Protein AF-0000000077701843 (afdb_homodimer)

Solvent-accessible surface area (backbone atoms only — not comparable to full-atom values): 23330 Å² total; per-residue (Å²): 137,90,81,82,81,76,81,80,84,81,79,85,81,76,71,75,83,64,80,80,74,76,85,74,81,83,82,82,81,84,77,80,82,76,74,80,73,74,73,70,72,68,66,72,68,67,61,71,69,72,64,42,51,22,29,38,32,36,30,26,64,24,51,61,67,50,38,59,14,62,55,47,32,54,46,35,72,74,65,43,41,81,31,27,37,37,34,42,66,57,49,70,67,59,41,48,61,74,45,45,95,40,64,88,44,89,58,35,67,58,51,45,50,54,54,48,72,33,45,31,43,40,35,31,36,36,28,72,58,32,31,66,50,46,44,57,44,38,33,43,73,45,14,83,74,18,51,82,84,15,52,18,27,66,74,26,70,44,57,94,56,41,34,61,49,66,32,87,37,63,70,51,8,55,54,50,40,59,72,76,41,57,76,86,44,54,48,86,78,83,61,80,53,46,76,82,75,47,126,138,91,87,80,82,82,78,79,82,81,80,92,80,80,79,83,72,72,89,78,72,84,82,72,74,80,82,76,80,69,87,64,80,65,69,80,70,74,69,69,68,66,64,69,66,63,60,69,68,70,64,41,51,22,30,38,31,36,30,25,65,23,51,61,68,50,39,59,14,63,53,46,31,53,47,36,72,74,64,43,42,80,30,26,36,37,34,42,67,56,50,70,69,59,42,47,61,73,45,46,93,39,63,86,42,88,60,33,67,58,49,45,51,53,53,47,73,32,44,30,43,42,34,31,39,35,27,72,57,31,29,65,50,47,44,57,47,38,32,42,72,45,14,82,74,18,52,81,82,14,51,16,27,67,73,26,72,44,58,93,56,42,34,62,48,64,30,89,38,62,69,51,8,53,52,50,40,61,72,76,40,55,77,87,45,53,49,87,79,84,62,80,53,47,76,81,75,49,127

Nearest PDB structures (foldseek):
  2hvd-assembly1_C-2  TM=9.888E-01  e=5.308E-29  Homo sapiens
  2hve-assembly1_A  TM=9.888E-01  e=3.850E-28  Homo sapiens
  8qvz-assembly1_C  TM=9.793E-01  e=1.568E-26  Homo sapiens
  3wx8-assembly1_A  TM=9.790E-01  e=3.837E-26  Drosophila melanogaster
  4fkx-assembly1_A  TM=9.916E-01  e=2.610E-25  Trypanosoma brucei brucei TREU927

pLDDT: mean 78.58, std 31.44, range [16.38, 98.88]

InterPro domains:
  IPR001564 Nucleoside diphosphate kinase [MF_00451] (51-186)
  IPR001564 Nucleoside diphosphate kinase [PR01243] (54-76)
  IPR001564 Nucleoside diphosphate kinase [PR01243] (98-117)
  IPR001564 Nucleoside diphosphate kinase [PR01243] (118-135)
  IPR001564 Nucleoside diphosphate kinase [PR01243] (139-155)
  IPR001564 Nucleoside diphosphate kinase [PR01243] (162-181)
  IPR023005 Nucleoside diphosphate kinase, active site [PS00469] (162-170)
  IPR034907 Nucleoside diphosphate kinase-like domain [PF00334] (52-185)
  IPR034907 Nucleoside diphosphate kinase-like domain [SM00562] (51-188)
  IPR036850 Nucleoside diphosphate kinase-like domain superfamily [G3DSA:3.30.70.141] (42-199)
  IPR036850 Nucleoside diphosphate kinase-like domain superfamily [SSF54919] (51-199)

Radius of gyration: 32.37 Å; Cα contacts (8 Å, |Δi|>4): 575; chains: 2; bounding box: 127×102×75 Å

Organism: NCBI:txid369639

Structure (mmCIF, N/CA/C/O backbone):
data_AF-0000000077701843-model_v1
#
loop_
_entity.id
_entity.type
_entity.pdbx_description
1 polymer 'Nucleoside diphosphate kinase'
#
loop_
_atom_site.group_PDB
_atom_site.id
_atom_site.type_symbol
_atom_site.label_atom_id
_atom_site.label_alt_id
_atom_site.label_comp_id
_atom_site.label_asym_id
_atom_site.label_entity_id
_atom_site.label_seq_id
_atom_site.pdbx_PDB_ins_code
_atom_site.Cartn_x
_atom_site.Cartn_y
_atom_site.Cartn_z
_atom_site.occupancy
_atom_site.B_iso_or_equiv
_atom_site.auth_seq_id
_atom_site.auth_comp_id
_atom_site.auth_asym_id
_atom_site.auth_atom_id
_atom_site.pdbx_PDB_model_num
ATOM 1 N N . MET A 1 1 ? 4.293 36 54.375 1 22.41 1 MET A N 1
ATOM 2 C CA . MET A 1 1 ? 5.035 36.938 53.5 1 22.41 1 MET A CA 1
ATOM 3 C C . MET A 1 1 ? 6.379 36.344 53.094 1 22.41 1 MET A C 1
ATOM 5 O O . MET A 1 1 ? 7.238 36.094 53.969 1 22.41 1 MET A O 1
ATOM 9 N N . CYS A 1 2 ? 6.449 35.312 52.031 1 24.05 2 CYS A N 1
ATOM 10 C CA . CYS A 1 2 ? 7.23 34.125 51.75 1 24.05 2 CYS A CA 1
ATOM 11 C C . CYS A 1 2 ? 8.586 34.469 51.156 1 24.05 2 CYS A C 1
ATOM 13 O O . CYS A 1 2 ? 8.664 34.969 50.031 1 24.05 2 CYS A O 1
ATOM 15 N N . ALA A 1 3 ? 9.656 34.844 52 1 22.64 3 ALA A N 1
ATOM 16 C CA . ALA A 1 3 ? 10.93 35.5 51.719 1 22.64 3 ALA A CA 1
ATOM 17 C C . ALA A 1 3 ? 11.797 34.688 50.781 1 22.64 3 ALA A C 1
ATOM 19 O O . ALA A 1 3 ? 11.742 33.438 50.812 1 22.64 3 ALA A O 1
ATOM 20 N N . SER A 1 4 ? 12.5 35.281 49.688 1 21.88 4 SER A N 1
ATOM 21 C CA . SER A 1 4 ? 13.203 35.281 48.438 1 21.88 4 SER A CA 1
ATOM 22 C C . SER A 1 4 ? 14.609 34.719 48.562 1 21.88 4 SER A C 1
ATOM 24 O O . SER A 1 4 ? 15.594 35.438 48.625 1 21.88 4 SER A O 1
ATOM 26 N N . SER A 1 5 ? 14.844 33.5 49.25 1 22.27 5 SER A N 1
ATOM 27 C CA . SER A 1 5 ? 16.203 33.188 49.688 1 22.27 5 SER A CA 1
ATOM 28 C C . SER A 1 5 ? 17.094 32.875 48.5 1 22.27 5 SER A C 1
ATOM 30 O O . SER A 1 5 ? 16.812 31.938 47.719 1 22.27 5 SER A O 1
ATOM 32 N N . ALA A 1 6 ? 17.906 33.844 47.938 1 26.47 6 ALA A N 1
ATOM 33 C CA . ALA A 1 6 ? 18.766 34.031 46.781 1 26.47 6 ALA A CA 1
ATOM 34 C C . ALA A 1 6 ? 19.938 33.062 46.781 1 26.47 6 ALA A C 1
ATOM 36 O O . ALA A 1 6 ? 20.734 33.062 47.719 1 26.47 6 ALA A O 1
ATOM 37 N N . PRO A 1 7 ? 19.828 31.781 46.188 1 26.72 7 PRO A N 1
ATOM 38 C CA . PRO A 1 7 ? 20.797 30.75 46.531 1 26.72 7 PRO A CA 1
ATOM 39 C C . PRO A 1 7 ? 22.219 31.125 46.094 1 26.72 7 PRO A C 1
ATOM 41 O O . PRO A 1 7 ? 22.406 31.969 45.219 1 26.72 7 PRO A O 1
ATOM 44 N N . PRO A 1 8 ? 23.281 30.641 46.719 1 25.33 8 PRO A N 1
ATOM 45 C CA . PRO A 1 8 ? 24.672 31.047 46.938 1 25.33 8 PRO A CA 1
ATOM 46 C C . PRO A 1 8 ? 25.531 30.859 45.688 1 25.33 8 PRO A C 1
ATOM 48 O O . PRO A 1 8 ? 25.188 30.047 44.812 1 25.33 8 PRO A O 1
ATOM 51 N N . PRO A 1 9 ? 26.484 31.703 45.281 1 23.77 9 PRO A N 1
ATOM 52 C CA . PRO A 1 9 ? 27.312 32.062 44.125 1 23.77 9 PRO A CA 1
ATOM 53 C C . PRO A 1 9 ? 28.328 30.984 43.781 1 23.77 9 PRO A C 1
ATOM 55 O O . PRO A 1 9 ? 28.953 30.391 44.656 1 23.77 9 PRO A O 1
ATOM 58 N N . GLN A 1 10 ? 27.984 30.031 42.812 1 21.09 10 GLN A N 1
ATOM 59 C CA . GLN A 1 10 ? 28.703 28.828 42.438 1 21.09 10 GLN A CA 1
ATOM 60 C C . GLN A 1 10 ? 30.141 29.141 42.031 1 21.09 10 GLN A C 1
ATOM 62 O O . GLN A 1 10 ? 30.391 30.047 41.219 1 21.09 10 GLN A O 1
ATOM 67 N N . PRO A 1 11 ? 31.203 28.734 42.781 1 19.88 11 PRO A N 1
ATOM 68 C CA . PRO A 1 11 ? 32.625 29.125 42.781 1 19.88 11 PRO A CA 1
ATOM 69 C C . PRO A 1 11 ? 33.344 28.766 41.5 1 19.88 11 PRO A C 1
ATOM 71 O O . PRO A 1 11 ? 32.906 27.875 40.75 1 19.88 11 PRO A O 1
ATOM 74 N N . ARG A 1 12 ? 34.219 29.656 40.875 1 20.27 12 ARG A N 1
ATOM 75 C CA . ARG A 1 12 ? 34.969 29.984 39.688 1 20.27 12 ARG A CA 1
ATOM 76 C C . ARG A 1 12 ? 36.156 29.031 39.5 1 20.27 12 ARG A C 1
ATOM 78 O O . ARG A 1 12 ? 37.281 29.344 39.844 1 20.27 12 ARG A O 1
ATOM 85 N N . LEU A 1 13 ? 36 27.594 39.594 1 17.22 13 LEU A N 1
ATOM 86 C CA . LEU A 1 13 ? 37.188 26.781 39.844 1 17.22 13 LEU A CA 1
ATOM 87 C C . LEU A 1 13 ? 38.094 26.719 38.625 1 17.22 13 LEU A C 1
ATOM 89 O O . LEU A 1 13 ? 37.844 25.906 37.719 1 17.22 13 LEU A O 1
ATOM 93 N N . TYR A 1 14 ? 38.469 27.844 37.844 1 18.14 14 TYR A N 1
ATOM 94 C CA . TYR A 1 14 ? 39.125 27.75 36.531 1 18.14 14 TYR A CA 1
ATOM 95 C C . TYR A 1 14 ? 40.531 27.203 36.656 1 18.14 14 TYR A C 1
ATOM 97 O O . TYR A 1 14 ? 41.5 27.984 36.656 1 18.14 14 TYR A O 1
ATOM 105 N N . GLU A 1 15 ? 40.781 26.359 37.656 1 16.7 15 GLU A N 1
ATOM 106 C CA . GLU A 1 15 ? 42.188 26.406 38.062 1 16.7 15 GLU A CA 1
ATOM 107 C C . GLU A 1 15 ? 43.094 26.016 36.875 1 16.7 15 GLU A C 1
ATOM 109 O O . GLU A 1 15 ? 44 26.75 36.531 1 16.7 15 GLU A O 1
ATOM 114 N N . LEU A 1 16 ? 43.719 24.859 36.844 1 17.19 16 LEU A N 1
ATOM 115 C CA . LEU A 1 16 ? 45.156 24.641 37.062 1 17.19 16 LEU A CA 1
ATOM 116 C C . LEU A 1 16 ? 45.844 24.203 35.781 1 17.19 16 LEU A C 1
ATOM 118 O O . LEU A 1 16 ? 47.062 24.031 35.75 1 17.19 16 LEU A O 1
ATOM 122 N N . CYS A 1 17 ? 45.125 23.859 34.531 1 18.23 17 CYS A N 1
ATOM 123 C CA . CYS A 1 17 ? 45.688 22.656 33.938 1 18.23 17 CYS A CA 1
ATOM 124 C C . CYS A 1 17 ? 46.906 23 33.094 1 18.23 17 CYS A C 1
ATOM 126 O O . CYS A 1 17 ? 47.281 22.234 32.219 1 18.23 17 CYS A O 1
ATOM 128 N N . GLY A 1 18 ? 47.5 24.125 33.125 1 16.95 18 GLY A N 1
ATOM 129 C CA . GLY A 1 18 ? 48.25 24.516 31.938 1 16.95 18 GLY A CA 1
ATOM 130 C C . GLY A 1 18 ? 49.5 23.703 31.719 1 16.95 18 GLY A C 1
ATOM 131 O O . GLY A 1 18 ? 50.188 23.875 30.703 1 16.95 18 GLY A O 1
ATOM 132 N N . ASP A 1 19 ? 50.062 22.875 32.688 1 17.73 19 ASP A N 1
ATOM 133 C CA . ASP A 1 19 ? 51.5 22.984 32.562 1 17.73 19 ASP A CA 1
ATOM 134 C C . ASP A 1 19 ? 52.031 22.156 31.406 1 17.73 19 ASP A C 1
ATOM 136 O O . ASP A 1 19 ? 51.688 20.969 31.281 1 17.73 19 ASP A O 1
ATOM 140 N N . ALA A 1 20 ? 52.375 22.797 30.266 1 18.73 20 ALA A N 1
ATOM 141 C CA . ALA A 1 20 ? 52.938 22.469 28.953 1 18.73 20 ALA A CA 1
ATOM 142 C C . ALA A 1 20 ? 54.281 21.781 29.094 1 18.73 20 ALA A C 1
ATOM 144 O O . ALA A 1 20 ? 55.312 22.438 29.203 1 18.73 20 ALA A O 1
ATOM 145 N N . SER A 1 21 ? 54.312 20.656 29.906 1 16.83 21 SER A N 1
ATOM 146 C CA . SER A 1 21 ? 55.625 20.188 30.312 1 16.83 21 SER A CA 1
ATOM 147 C C . SER A 1 21 ? 56.438 19.75 29.094 1 16.83 21 SER A C 1
ATOM 149 O O . SER A 1 21 ? 55.906 19.484 28.031 1 16.83 21 SER A O 1
ATOM 151 N N . LEU A 1 22 ? 57.75 19.312 29.25 1 19.2 22 LEU A N 1
ATOM 152 C CA . LEU A 1 22 ? 59.156 19.312 28.859 1 19.2 22 LEU A CA 1
ATOM 153 C C . LEU A 1 22 ? 59.469 18.125 27.953 1 19.2 22 LEU A C 1
ATOM 155 O O . LEU A 1 22 ? 60.625 17.953 27.531 1 19.2 22 LEU A O 1
ATOM 159 N N . PHE A 1 23 ? 58.469 17.156 27.516 1 18.02 23 PHE A N 1
ATOM 160 C CA . PHE A 1 23 ? 59.156 15.883 27.438 1 18.02 23 PHE A CA 1
ATOM 161 C C . PHE A 1 23 ? 60 15.797 26.156 1 18.02 23 PHE A C 1
ATOM 163 O O . PHE A 1 23 ? 59.469 15.969 25.062 1 18.02 23 PHE A O 1
ATOM 170 N N . ARG A 1 24 ? 61.312 15.812 26.234 1 19.64 24 ARG A N 1
ATOM 171 C CA . ARG A 1 24 ? 62.438 15.969 25.312 1 19.64 24 ARG A CA 1
ATOM 172 C C . ARG A 1 24 ? 62.688 14.695 24.516 1 19.64 24 ARG A C 1
ATOM 174 O O . ARG A 1 24 ? 63.594 14.641 23.672 1 19.64 24 ARG A O 1
ATOM 181 N N . SER A 1 25 ? 61.719 13.609 24.469 1 18.12 25 SER A N 1
ATOM 182 C CA . SER A 1 25 ? 62.5 12.391 24.359 1 18.12 25 SER A CA 1
ATOM 183 C C . SER A 1 25 ? 63.219 12.305 23.016 1 18.12 25 SER A C 1
ATOM 185 O O . SER A 1 25 ? 62.781 12.906 22.031 1 18.12 25 SER A O 1
ATOM 187 N N . PRO A 1 26 ? 64.188 11.195 22.906 1 20.95 26 PRO A N 1
ATOM 188 C CA . PRO A 1 26 ? 65.438 10.898 22.234 1 20.95 26 PRO A CA 1
ATOM 189 C C . PRO A 1 26 ? 65.25 10.516 20.766 1 20.95 26 PRO A C 1
ATOM 191 O O . PRO A 1 26 ? 64.125 10.219 20.328 1 20.95 26 PRO A O 1
ATOM 194 N N . ARG A 1 27 ? 66.438 10 20.109 1 22 27 ARG A N 1
ATOM 195 C CA . ARG A 1 27 ? 67.125 10.008 18.828 1 22 27 ARG A CA 1
ATOM 196 C C . ARG A 1 27 ? 66.625 8.867 17.938 1 22 27 ARG A C 1
ATOM 198 O O . ARG A 1 27 ? 67.188 8.633 16.859 1 22 27 ARG A O 1
ATOM 205 N N . LEU A 1 28 ? 65.438 8.234 18.078 1 20.48 28 LEU A N 1
ATOM 206 C CA . LEU A 1 28 ? 65.5 6.859 17.594 1 20.48 28 LEU A CA 1
ATOM 207 C C . LEU A 1 28 ? 65.875 6.84 16.109 1 20.48 28 LEU A C 1
ATOM 209 O O . LEU A 1 28 ? 65.5 7.758 15.367 1 20.48 28 LEU A O 1
ATOM 213 N N . ALA A 1 29 ? 66.562 5.617 15.664 1 22.19 29 ALA A N 1
ATOM 214 C CA . ALA A 1 29 ? 67.375 5.039 14.594 1 22.19 29 ALA A CA 1
ATOM 215 C C . ALA A 1 29 ? 66.562 4.859 13.328 1 22.19 29 ALA A C 1
ATOM 217 O O . ALA A 1 29 ? 65.312 4.652 13.391 1 22.19 29 ALA A O 1
ATOM 218 N N . SER A 1 30 ? 67.125 4.938 12.125 1 21.66 30 SER A N 1
ATOM 219 C CA . SER A 1 30 ? 66.812 5.164 10.711 1 21.66 30 SER A CA 1
ATOM 220 C C . SER A 1 30 ? 66.188 3.928 10.07 1 21.66 30 SER A C 1
ATOM 222 O O . SER A 1 30 ? 66.188 3.795 8.852 1 21.66 30 SER A O 1
ATOM 224 N N . ALA A 1 31 ? 65.438 3.133 10.844 1 20.78 31 ALA A N 1
ATOM 225 C CA . ALA A 1 31 ? 65.25 1.804 10.266 1 20.78 31 ALA A CA 1
ATOM 226 C C . ALA A 1 31 ? 64.875 1.896 8.797 1 20.78 31 ALA A C 1
ATOM 228 O O . ALA A 1 31 ? 64.312 2.91 8.352 1 20.78 31 ALA A O 1
ATOM 229 N N . SER A 1 32 ? 64.938 0.648 8.109 1 22.77 32 SER A N 1
ATOM 230 C CA . SER A 1 32 ? 65.188 -0.01 6.832 1 22.77 32 SER A CA 1
ATOM 231 C C . SER A 1 32 ? 64 0.142 5.891 1 22.77 32 SER A C 1
ATOM 233 O O . SER A 1 32 ? 62.906 0.45 6.332 1 22.77 32 SER A O 1
ATOM 235 N N . SER A 1 33 ? 64.188 -0.394 4.617 1 25.61 33 SER A N 1
ATOM 236 C CA . SER A 1 33 ? 63.688 -0.21 3.268 1 25.61 33 SER A CA 1
ATOM 237 C C . SER A 1 33 ? 62.25 -0.777 3.139 1 25.61 33 SER A C 1
ATOM 239 O O . SER A 1 33 ? 62.031 -1.941 3.467 1 25.61 33 SER A O 1
ATOM 241 N N . ASP A 1 34 ? 61.281 -0.137 3.365 1 24.92 34 ASP A N 1
ATOM 242 C CA . ASP A 1 34 ? 59.906 -0.605 3.312 1 24.92 34 ASP A CA 1
ATOM 243 C C . ASP A 1 34 ? 59.594 -1.211 1.948 1 24.92 34 ASP A C 1
ATOM 245 O O . ASP A 1 34 ? 59.875 -0.601 0.913 1 24.92 34 ASP A O 1
ATOM 249 N N . PRO A 1 35 ? 59.625 -2.611 1.844 1 29.39 35 PRO A N 1
ATOM 250 C CA . PRO A 1 35 ? 59.188 -3.254 0.598 1 29.39 35 PRO A CA 1
ATOM 251 C C . PRO A 1 35 ? 57.906 -2.67 0.045 1 29.39 35 PRO A C 1
ATOM 253 O O . PRO A 1 35 ? 57.094 -2.092 0.796 1 29.39 35 PRO A O 1
ATOM 256 N N . LEU A 1 36 ? 57.906 -2.379 -1.244 1 27.69 36 LEU A N 1
ATOM 257 C CA . LEU A 1 36 ? 56.844 -1.854 -2.076 1 27.69 36 LEU A CA 1
ATOM 258 C C . LEU A 1 36 ? 55.562 -2.674 -1.894 1 27.69 36 LEU A C 1
ATOM 260 O O . LEU A 1 36 ? 55.594 -3.898 -2.033 1 27.69 36 LEU A O 1
ATOM 264 N N . HIS A 1 37 ? 54.844 -2.42 -0.845 1 28.06 37 HIS A N 1
ATOM 265 C CA . HIS A 1 37 ? 53.5 -3.008 -0.734 1 28.06 37 HIS A CA 1
ATOM 266 C C . HIS A 1 37 ? 52.75 -2.914 -2.055 1 28.06 37 HIS A C 1
ATOM 268 O O . HIS A 1 37 ? 52.531 -1.817 -2.58 1 28.06 37 HIS A O 1
ATOM 274 N N . ARG A 1 38 ? 52.938 -3.947 -2.965 1 28.05 38 ARG A N 1
ATOM 275 C CA . ARG A 1 38 ? 52 -4.156 -4.066 1 28.05 38 ARG A CA 1
ATOM 276 C C . ARG A 1 38 ? 50.562 -3.941 -3.615 1 28.05 38 ARG A C 1
ATOM 278 O O . ARG A 1 38 ? 50.094 -4.582 -2.668 1 28.05 38 ARG A O 1
ATOM 285 N N . SER A 1 39 ? 50.156 -2.75 -3.617 1 27.16 39 SER A N 1
ATOM 286 C CA . SER A 1 39 ? 48.75 -2.404 -3.438 1 27.16 39 SER A CA 1
ATOM 287 C C . SER A 1 39 ? 47.844 -3.316 -4.258 1 27.16 39 SER A C 1
ATOM 289 O O . SER A 1 39 ? 47.812 -3.244 -5.488 1 27.16 39 SER A O 1
ATOM 291 N N . SER A 1 40 ? 47.969 -4.672 -3.994 1 29.56 40 SER A N 1
ATOM 292 C CA . SER A 1 40 ? 46.875 -5.422 -4.625 1 29.56 40 SER A CA 1
ATOM 293 C C . SER A 1 40 ? 45.531 -4.707 -4.453 1 29.56 40 SER A C 1
ATOM 295 O O . SER A 1 40 ? 45.125 -4.426 -3.328 1 29.56 40 SER A O 1
ATOM 297 N N . SER A 1 41 ? 45.281 -3.807 -5.316 1 29.72 41 SER A N 1
ATOM 298 C CA . SER A 1 41 ? 43.938 -3.307 -5.516 1 29.72 41 SER A CA 1
ATOM 299 C C . SER A 1 41 ? 42.906 -4.434 -5.426 1 29.72 41 SER A C 1
ATOM 301 O O . SER A 1 41 ? 42.812 -5.285 -6.312 1 29.72 41 SER A O 1
ATOM 303 N N . SER A 1 42 ? 42.969 -5.184 -4.32 1 31.47 42 SER A N 1
ATOM 304 C CA . SER A 1 42 ? 41.781 -6.051 -4.164 1 31.47 42 SER A CA 1
ATOM 305 C C . SER A 1 42 ? 40.531 -5.355 -4.633 1 31.47 42 SER A C 1
ATOM 307 O O . SER A 1 42 ? 40.125 -4.312 -4.094 1 31.47 42 SER A O 1
ATOM 309 N N . SER A 1 43 ? 40.438 -5.23 -5.922 1 32.09 43 SER A N 1
ATOM 310 C CA . SER A 1 43 ? 39.125 -4.918 -6.453 1 32.09 43 SER A CA 1
ATOM 311 C C . SER A 1 43 ? 38.031 -5.586 -5.629 1 32.09 43 SER A C 1
ATOM 313 O O . SER A 1 43 ? 37.938 -6.812 -5.598 1 32.09 43 SER A O 1
ATOM 315 N N . VAL A 1 44 ? 37.906 -5.125 -4.414 1 31.62 44 VAL A N 1
ATOM 316 C CA . VAL A 1 44 ? 36.656 -5.531 -3.803 1 31.62 44 VAL A CA 1
ATOM 317 C C . VAL A 1 44 ? 35.594 -5.699 -4.883 1 31.62 44 VAL A C 1
ATOM 319 O O . VAL A 1 44 ? 35.156 -4.723 -5.512 1 31.62 44 VAL A O 1
ATOM 322 N N . ARG A 1 45 ? 35.812 -6.66 -5.719 1 32.16 45 ARG A N 1
ATOM 323 C CA . ARG A 1 45 ? 34.625 -7.102 -6.461 1 32.16 45 ARG A CA 1
ATOM 324 C C . ARG A 1 45 ? 33.375 -7.043 -5.59 1 32.16 45 ARG A C 1
ATOM 326 O O . ARG A 1 45 ? 33.219 -7.875 -4.699 1 32.16 45 ARG A O 1
ATOM 333 N N . THR A 1 46 ? 33.125 -5.895 -4.953 1 34.78 46 THR A N 1
ATOM 334 C CA . THR A 1 46 ? 31.766 -5.773 -4.418 1 34.78 46 THR A CA 1
ATOM 335 C C . THR A 1 46 ? 30.781 -6.594 -5.25 1 34.78 46 THR A C 1
ATOM 337 O O . THR A 1 46 ? 30.562 -6.293 -6.422 1 34.78 46 THR A O 1
ATOM 340 N N . MET A 1 47 ? 30.984 -7.867 -5.305 1 30.64 47 MET A N 1
ATOM 341 C CA . MET A 1 47 ? 29.875 -8.633 -5.863 1 30.64 47 MET A CA 1
ATOM 342 C C . MET A 1 47 ? 28.547 -7.926 -5.605 1 30.64 47 MET A C 1
ATOM 344 O O . MET A 1 47 ? 28 -7.996 -4.5 1 30.64 47 MET A O 1
ATOM 348 N N . ALA A 1 48 ? 28.359 -6.641 -5.832 1 41.91 48 ALA A N 1
ATOM 349 C CA . ALA A 1 48 ? 27.016 -6.07 -5.871 1 41.91 48 ALA A CA 1
ATOM 350 C C . ALA A 1 48 ? 25.984 -7.137 -6.211 1 41.91 48 ALA A C 1
ATOM 352 O O . ALA A 1 48 ? 25.969 -7.672 -7.32 1 41.91 48 ALA A O 1
ATOM 353 N N . ALA A 1 49 ? 25.688 -8.125 -5.336 1 51.09 49 ALA A N 1
ATOM 354 C CA . ALA A 1 49 ? 24.703 -9.188 -5.453 1 51.09 49 ALA A CA 1
ATOM 355 C C . ALA A 1 49 ? 23.578 -8.789 -6.41 1 51.09 49 ALA A C 1
ATOM 357 O O . ALA A 1 49 ? 23.125 -7.645 -6.406 1 51.09 49 ALA A O 1
ATOM 358 N N . LYS A 1 50 ? 23.391 -9.484 -7.621 1 66.94 50 LYS A N 1
ATOM 359 C CA . LYS A 1 50 ? 22.438 -9.266 -8.703 1 66.94 50 LYS A CA 1
ATOM 360 C C . LYS A 1 50 ? 21.016 -9.117 -8.164 1 66.94 50 LYS A C 1
ATOM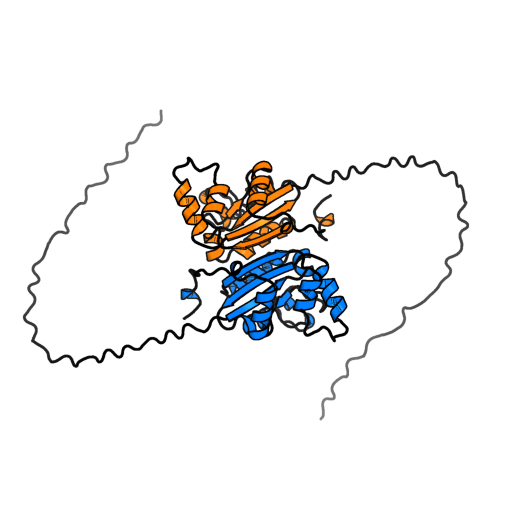 362 O O . LYS A 1 50 ? 20.5 -10.031 -7.523 1 66.94 50 LYS A O 1
ATOM 367 N N . THR A 1 51 ? 20.562 -7.848 -7.965 1 86.94 51 THR A N 1
ATOM 368 C CA . THR A 1 51 ? 19.172 -7.605 -7.559 1 86.94 51 THR A CA 1
ATOM 369 C C . T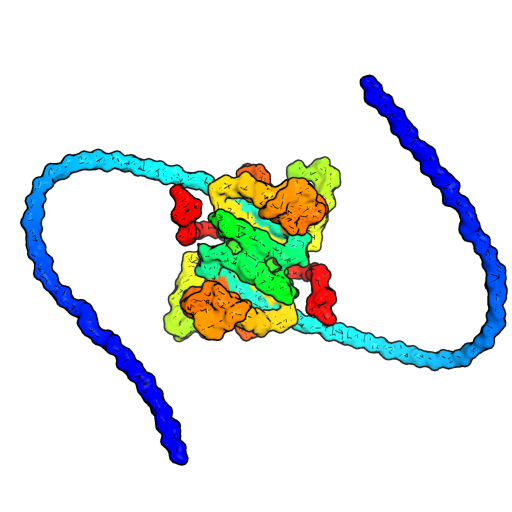HR A 1 51 ? 18.203 -7.996 -8.672 1 86.94 51 THR A C 1
ATOM 371 O O . THR A 1 51 ? 18.562 -7.973 -9.852 1 86.94 51 THR A O 1
ATOM 374 N N . GLU A 1 52 ? 17.234 -8.797 -8.344 1 95.94 52 GLU A N 1
ATOM 375 C CA . GLU A 1 52 ? 16.094 -9.078 -9.211 1 95.94 52 GLU A CA 1
ATOM 376 C C . GLU A 1 52 ? 14.797 -8.508 -8.625 1 95.94 52 GLU A C 1
ATOM 378 O O . GLU A 1 52 ? 14.812 -7.906 -7.551 1 95.94 52 GLU A O 1
ATOM 383 N N . ARG A 1 53 ? 13.734 -8.57 -9.445 1 98.25 53 ARG A N 1
ATOM 384 C CA . ARG A 1 53 ? 12.43 -8.055 -9.047 1 98.25 53 ARG A CA 1
ATOM 385 C C . ARG A 1 53 ? 11.367 -9.148 -9.109 1 98.25 53 ARG A C 1
ATOM 387 O O . ARG A 1 53 ? 11.477 -10.07 -9.922 1 98.25 53 ARG A O 1
ATOM 394 N N . THR A 1 54 ? 10.453 -9.086 -8.258 1 98.75 54 THR A N 1
ATOM 395 C CA . THR A 1 54 ? 9.297 -9.969 -8.305 1 98.75 54 THR A CA 1
ATOM 396 C C . THR A 1 54 ? 8 -9.164 -8.336 1 98.75 54 THR A C 1
ATOM 398 O O . THR A 1 54 ? 7.961 -8.023 -7.875 1 98.75 54 THR A O 1
ATOM 401 N N . PHE A 1 55 ? 7.027 -9.75 -8.984 1 98.88 55 PHE A N 1
ATOM 402 C CA . PHE A 1 55 ? 5.672 -9.211 -8.984 1 98.88 55 PHE A CA 1
ATOM 403 C C . PHE A 1 55 ? 4.824 -9.875 -7.91 1 98.88 55 PHE A C 1
ATOM 405 O O . PHE A 1 55 ? 4.777 -11.102 -7.82 1 98.88 55 PHE A O 1
ATOM 412 N N . ILE A 1 56 ? 4.145 -9.078 -7.059 1 98.81 56 ILE A N 1
ATOM 413 C CA . ILE A 1 56 ? 3.236 -9.516 -6.008 1 98.81 56 ILE A CA 1
ATOM 414 C C . ILE A 1 56 ? 1.895 -8.805 -6.152 1 98.81 56 ILE A C 1
ATOM 416 O O . ILE A 1 56 ? 1.85 -7.594 -6.395 1 98.81 56 ILE A O 1
ATOM 420 N N . ALA A 1 57 ? 0.83 -9.516 -6.016 1 98.88 57 ALA A N 1
ATOM 421 C CA . ALA A 1 57 ? -0.498 -8.906 -6.023 1 98.88 57 ALA A CA 1
ATOM 422 C C . ALA A 1 57 ? -1.376 -9.492 -4.922 1 98.88 57 ALA A C 1
ATOM 424 O O . ALA A 1 57 ? -1.52 -10.711 -4.816 1 98.88 57 ALA A O 1
ATOM 425 N N . ILE A 1 58 ? -1.903 -8.617 -4.066 1 98.81 58 ILE A N 1
ATOM 426 C CA . ILE A 1 58 ? -2.93 -9.039 -3.121 1 98.81 58 ILE A CA 1
ATOM 427 C C . ILE A 1 58 ? -4.273 -9.148 -3.834 1 98.81 58 ILE A C 1
ATOM 429 O O . ILE A 1 58 ? -4.738 -8.188 -4.453 1 98.81 58 ILE A O 1
ATOM 433 N N . LYS A 1 59 ? -4.84 -10.32 -3.77 1 98.44 59 LYS A N 1
ATOM 434 C CA . LYS A 1 59 ? -6.078 -10.656 -4.473 1 98.44 59 LYS A CA 1
ATOM 435 C C . LYS A 1 59 ? -7.285 -10.023 -3.785 1 98.44 59 LYS A C 1
ATOM 437 O O . LYS A 1 59 ? -7.168 -9.477 -2.689 1 98.44 59 LYS A O 1
ATOM 442 N N . PRO A 1 60 ? -8.453 -10.07 -4.441 1 98.38 60 PRO A N 1
ATOM 443 C CA . PRO A 1 60 ? -9.641 -9.406 -3.902 1 98.38 60 PRO A CA 1
ATOM 444 C C . PRO A 1 60 ? -10 -9.883 -2.494 1 98.38 60 PRO A C 1
ATOM 446 O O . PRO A 1 60 ? -10.453 -9.086 -1.669 1 98.38 60 PRO A O 1
ATOM 449 N N . ASP A 1 61 ? -9.797 -11.141 -2.203 1 97.81 61 ASP A N 1
ATOM 450 C CA . ASP A 1 61 ? -10.125 -11.625 -0.867 1 97.81 61 ASP A CA 1
ATOM 451 C C . ASP A 1 61 ? -9.211 -11.008 0.187 1 97.81 61 ASP A C 1
ATOM 453 O O . ASP A 1 61 ? -9.656 -10.688 1.293 1 97.81 61 ASP A O 1
ATOM 457 N N . GLY A 1 62 ? -7.941 -10.852 -0.109 1 98.12 62 GLY A N 1
ATOM 458 C CA . GLY A 1 62 ? -7.051 -10.156 0.807 1 98.12 62 GLY A CA 1
ATOM 459 C C . GLY A 1 62 ? -7.43 -8.703 1.02 1 98.12 62 GLY A C 1
ATOM 460 O O . GLY A 1 62 ? -7.348 -8.188 2.137 1 98.12 62 GLY A O 1
ATOM 461 N N . VAL A 1 63 ? -7.801 -8.023 -0.087 1 98.19 63 VAL A N 1
ATOM 462 C CA . VAL A 1 63 ? -8.25 -6.637 -0.002 1 98.19 63 VAL A CA 1
ATOM 463 C C . VAL A 1 63 ? -9.5 -6.551 0.872 1 98.19 63 VAL A C 1
ATOM 465 O O . VAL A 1 63 ? -9.57 -5.727 1.785 1 98.19 63 VAL A O 1
ATOM 468 N N . GLN A 1 64 ? -10.461 -7.41 0.624 1 96.94 64 GLN A N 1
ATOM 469 C CA . GLN A 1 64 ? -11.734 -7.41 1.345 1 96.94 64 GLN A CA 1
ATOM 470 C C . GLN A 1 64 ? -11.516 -7.652 2.836 1 96.94 64 GLN A C 1
ATOM 472 O O . GLN A 1 64 ? -12.234 -7.094 3.67 1 96.94 64 GLN A O 1
ATOM 477 N N . ARG A 1 65 ? -10.539 -8.367 3.17 1 96.62 65 ARG A N 1
ATOM 478 C CA . ARG A 1 65 ? -10.305 -8.734 4.562 1 96.62 65 ARG A CA 1
ATOM 479 C C . ARG A 1 65 ? -9.383 -7.734 5.25 1 96.62 65 ARG A C 1
ATOM 481 O O . ARG A 1 65 ? -9.086 -7.875 6.438 1 96.62 65 ARG A O 1
ATOM 488 N N . GLY A 1 66 ? -8.93 -6.719 4.543 1 97.06 66 GLY A N 1
ATOM 489 C CA . GLY A 1 66 ? -8.086 -5.691 5.129 1 97.06 66 GLY A CA 1
ATOM 490 C C . GLY A 1 66 ? -6.688 -6.18 5.453 1 97.06 66 GLY A C 1
ATOM 491 O O . GLY A 1 66 ? -6.168 -5.914 6.543 1 97.06 66 GLY A O 1
ATOM 492 N N . LEU A 1 67 ? -6.066 -6.906 4.539 1 98.19 67 LEU A N 1
ATOM 493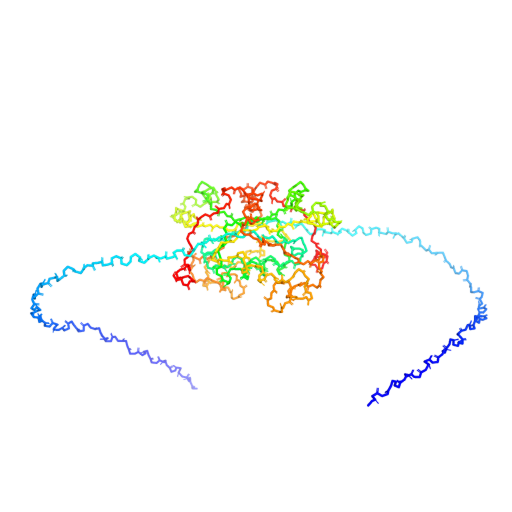 C CA . LEU A 1 67 ? -4.777 -7.527 4.832 1 98.19 67 LEU A CA 1
ATOM 494 C C . LEU A 1 67 ? -3.654 -6.836 4.066 1 98.19 67 LEU A C 1
ATOM 496 O O . LEU A 1 67 ? -2.508 -7.289 4.098 1 98.19 67 LEU A O 1
ATOM 500 N N . ILE A 1 68 ? -3.887 -5.73 3.354 1 98.69 68 ILE A N 1
ATOM 501 C CA . ILE A 1 68 ? -2.869 -5.055 2.557 1 98.69 68 ILE A CA 1
ATOM 502 C C . ILE A 1 68 ? -1.706 -4.633 3.453 1 98.69 68 ILE A C 1
ATOM 504 O O . ILE A 1 68 ? -0.545 -4.918 3.15 1 98.69 68 ILE A O 1
ATOM 508 N N . GLY A 1 69 ? -1.995 -4.008 4.547 1 98.75 69 GLY A N 1
ATOM 509 C CA . GLY A 1 69 ? -0.955 -3.561 5.457 1 98.75 69 GLY A CA 1
ATOM 510 C C . GLY A 1 69 ? -0.129 -4.699 6.027 1 98.75 69 GLY A C 1
ATOM 511 O O . GLY A 1 69 ? 1.1 -4.613 6.082 1 98.75 69 GLY A O 1
ATOM 512 N N . ASP A 1 70 ? -0.771 -5.773 6.469 1 98.5 70 ASP A N 1
ATOM 513 C CA . ASP A 1 70 ? -0.092 -6.934 7.035 1 98.5 70 ASP A CA 1
ATOM 514 C C . ASP A 1 70 ? 0.899 -7.531 6.039 1 98.5 70 ASP A C 1
ATOM 516 O O . ASP A 1 70 ? 2.016 -7.895 6.41 1 98.5 70 ASP A O 1
ATOM 520 N N . ILE A 1 71 ? 0.449 -7.648 4.836 1 98.69 71 ILE A N 1
ATOM 521 C CA . ILE A 1 71 ? 1.262 -8.312 3.818 1 98.69 71 ILE A CA 1
ATOM 522 C C . ILE A 1 71 ? 2.432 -7.414 3.428 1 98.69 71 ILE A C 1
ATOM 524 O O . ILE A 1 71 ? 3.576 -7.867 3.357 1 98.69 71 ILE A O 1
ATOM 528 N N . ILE A 1 72 ? 2.182 -6.117 3.16 1 98.75 72 ILE A N 1
ATOM 529 C CA . ILE A 1 72 ? 3.25 -5.184 2.822 1 98.75 72 ILE A CA 1
ATOM 530 C C . ILE A 1 72 ? 4.293 -5.168 3.938 1 98.75 72 ILE A C 1
ATOM 532 O O . ILE A 1 72 ? 5.496 -5.188 3.67 1 98.75 72 ILE A O 1
ATOM 536 N N . LYS A 1 73 ? 3.895 -5.207 5.113 1 98.38 73 LYS A N 1
ATOM 537 C CA . LYS A 1 73 ? 4.789 -5.16 6.27 1 98.38 73 LYS A CA 1
ATOM 538 C C . LYS A 1 73 ? 5.754 -6.344 6.262 1 98.38 73 LYS A C 1
ATOM 540 O O . LYS A 1 73 ? 6.93 -6.191 6.609 1 98.38 73 LYS A O 1
ATOM 545 N N . ARG A 1 74 ? 5.312 -7.508 5.891 1 98.44 74 ARG A N 1
ATOM 546 C CA . ARG A 1 74 ? 6.168 -8.688 5.867 1 98.44 74 ARG A CA 1
ATOM 547 C C . ARG A 1 74 ? 7.34 -8.492 4.91 1 98.44 74 ARG A C 1
ATOM 549 O O . ARG A 1 74 ? 8.469 -8.875 5.227 1 98.44 74 ARG A O 1
ATOM 556 N N . PHE A 1 75 ? 7.09 -7.949 3.746 1 98.44 75 PHE A N 1
ATOM 557 C CA . PHE A 1 75 ? 8.141 -7.746 2.758 1 98.44 75 PHE A CA 1
ATOM 558 C C . PHE A 1 75 ? 9.078 -6.625 3.188 1 98.44 75 PHE A C 1
ATOM 560 O O . PHE A 1 75 ? 10.297 -6.715 2.986 1 98.44 75 PHE A O 1
ATOM 567 N N . GLU A 1 76 ? 8.516 -5.539 3.773 1 97.81 76 GLU A N 1
ATOM 568 C CA . GLU A 1 76 ? 9.344 -4.465 4.305 1 97.81 76 GLU A CA 1
ATOM 569 C C . GLU A 1 76 ? 10.281 -4.973 5.402 1 97.81 76 GLU A C 1
ATOM 571 O O . GLU A 1 76 ? 11.469 -4.656 5.406 1 97.81 76 GLU A O 1
ATOM 576 N N . GLN A 1 77 ? 9.758 -5.754 6.289 1 96.19 77 GLN A N 1
ATOM 577 C CA . GLN A 1 77 ? 10.531 -6.258 7.418 1 96.19 77 GLN A CA 1
ATOM 578 C C . GLN A 1 77 ? 11.625 -7.207 6.953 1 96.19 77 GLN A C 1
ATOM 580 O O . GLN A 1 77 ? 12.703 -7.27 7.559 1 96.19 77 GLN A O 1
ATOM 585 N N . LYS A 1 78 ? 11.328 -7.969 5.914 1 96.44 78 LYS A N 1
ATOM 586 C CA . LYS A 1 78 ? 12.344 -8.852 5.359 1 96.44 78 LYS A CA 1
ATOM 587 C C . LYS A 1 78 ? 13.547 -8.062 4.855 1 96.44 78 LYS A C 1
ATOM 589 O O . LYS A 1 78 ? 14.672 -8.578 4.824 1 96.44 78 LYS A O 1
ATOM 594 N N . GLY A 1 79 ? 13.25 -6.828 4.359 1 95.88 79 GLY A N 1
ATOM 595 C CA . GLY A 1 79 ? 14.32 -5.965 3.889 1 95.88 79 GLY A CA 1
ATOM 596 C C . GLY A 1 79 ? 14.297 -5.742 2.389 1 95.88 79 GLY A C 1
ATOM 597 O O . GLY A 1 79 ? 15.227 -5.168 1.825 1 95.88 79 GLY A O 1
ATOM 598 N N . PHE A 1 80 ? 13.266 -6.227 1.729 1 97.38 80 PHE A N 1
ATOM 599 C CA . PHE A 1 80 ? 13.117 -5.969 0.3 1 97.38 80 PHE A CA 1
ATOM 600 C C . PHE A 1 80 ? 12.664 -4.535 0.053 1 97.38 80 PHE A C 1
ATOM 602 O O . PHE A 1 80 ? 12.094 -3.896 0.94 1 97.38 80 PHE A O 1
ATOM 609 N N . ARG A 1 81 ? 12.945 -4.074 -1.118 1 97 81 ARG A N 1
ATOM 610 C CA . ARG A 1 81 ? 12.633 -2.688 -1.452 1 97 81 ARG A CA 1
ATOM 611 C C . ARG A 1 81 ? 11.398 -2.604 -2.346 1 97 81 ARG A C 1
ATOM 613 O O . ARG A 1 81 ? 11.352 -3.238 -3.402 1 97 81 ARG A O 1
ATOM 620 N N . LEU A 1 82 ? 10.422 -1.858 -1.849 1 98.56 82 LEU A N 1
ATOM 621 C CA . LEU A 1 82 ? 9.242 -1.586 -2.668 1 98.56 82 LEU A CA 1
ATOM 622 C C . LEU A 1 82 ? 9.578 -0.619 -3.797 1 98.56 82 LEU A C 1
ATOM 624 O O . LEU A 1 82 ? 10.094 0.475 -3.551 1 98.56 82 LEU A O 1
ATOM 628 N N . VAL A 1 83 ? 9.227 -1.033 -5.09 1 98.12 83 VAL A N 1
ATOM 629 C CA . VAL A 1 83 ? 9.633 -0.156 -6.184 1 98.12 83 VAL A CA 1
ATOM 630 C C . VAL A 1 83 ? 8.398 0.262 -6.988 1 98.12 83 VAL A C 1
ATOM 632 O O . VAL A 1 83 ? 8.461 1.203 -7.785 1 98.12 83 VAL A O 1
ATOM 635 N N . ALA A 1 84 ? 7.312 -0.407 -6.801 1 98.75 84 ALA A N 1
ATOM 636 C CA . ALA A 1 84 ? 6.039 -0.012 -7.398 1 98.75 84 ALA A CA 1
ATOM 637 C C . ALA A 1 84 ? 4.863 -0.554 -6.594 1 98.75 84 ALA A C 1
ATOM 639 O O . ALA A 1 84 ? 4.945 -1.64 -6.012 1 98.75 84 ALA A O 1
ATOM 640 N N . LEU A 1 85 ? 3.809 0.184 -6.609 1 98.75 85 LEU A N 1
ATOM 641 C CA . LEU A 1 85 ? 2.574 -0.171 -5.918 1 98.75 85 LEU A CA 1
ATOM 642 C C . LEU A 1 85 ? 1.389 0.596 -6.492 1 98.75 85 LEU A C 1
ATOM 644 O O . LEU A 1 85 ? 1.477 1.805 -6.719 1 98.75 85 LEU A O 1
ATOM 648 N N . LYS A 1 86 ? 0.313 -0.125 -6.766 1 98.38 86 LYS A N 1
ATOM 649 C CA . LYS A 1 86 ? -0.929 0.551 -7.133 1 98.38 86 LYS A CA 1
ATOM 650 C C . LYS A 1 86 ? -2.145 -0.296 -6.762 1 98.38 86 LYS A C 1
ATOM 652 O O . LYS A 1 86 ? -2.037 -1.516 -6.617 1 98.38 86 LYS A O 1
ATOM 657 N N . PHE A 1 87 ? -3.186 0.336 -6.477 1 98.56 87 PHE A N 1
ATOM 658 C CA . PHE A 1 87 ? -4.504 -0.219 -6.188 1 98.56 87 PHE A CA 1
ATOM 659 C C . PHE A 1 87 ? -5.453 0 -7.359 1 98.56 87 PHE A C 1
ATOM 661 O O . PHE A 1 87 ? -5.594 1.123 -7.852 1 98.56 87 PHE A O 1
ATOM 668 N N . LEU A 1 88 ? -6.062 -1.1 -7.898 1 97.88 88 LEU A N 1
ATOM 669 C CA . LEU A 1 88 ? -6.902 -0.921 -9.078 1 97.88 88 LEU A CA 1
ATOM 670 C C . LEU A 1 88 ? -7.891 -2.072 -9.219 1 97.88 88 LEU A C 1
ATOM 672 O O . LEU A 1 88 ? -7.688 -3.145 -8.648 1 97.88 88 LEU A O 1
ATOM 676 N N . GLN A 1 89 ? -8.945 -1.796 -9.961 1 97.75 89 GLN A N 1
ATOM 677 C CA . GLN A 1 89 ? -9.797 -2.836 -10.523 1 97.75 89 GLN A CA 1
ATOM 678 C C . GLN A 1 89 ? -9.242 -3.348 -11.852 1 97.75 89 GLN A C 1
ATOM 680 O O . GLN A 1 89 ? -9.312 -2.654 -12.867 1 97.75 89 GLN A O 1
ATOM 685 N N . ALA A 1 90 ? -8.766 -4.566 -11.836 1 97.75 90 ALA A N 1
ATOM 686 C CA . ALA A 1 90 ? -8.133 -5.098 -13.047 1 97.75 90 ALA A CA 1
ATOM 687 C C . ALA A 1 90 ? -9.18 -5.426 -14.109 1 97.75 90 ALA A C 1
ATOM 689 O O . ALA A 1 90 ? -10.25 -5.953 -13.797 1 97.75 90 ALA A O 1
ATOM 690 N N . SER A 1 91 ? -8.867 -5.117 -15.32 1 97.62 91 SER A N 1
ATOM 691 C CA . SER A 1 91 ? -9.766 -5.469 -16.406 1 97.62 91 SER A CA 1
ATOM 692 C C . SER A 1 91 ? -9.695 -6.961 -16.734 1 97.62 91 SER A C 1
ATOM 694 O O . SER A 1 91 ? -8.695 -7.613 -16.438 1 97.62 91 SER A O 1
ATOM 696 N N . GLU A 1 92 ? -10.734 -7.449 -17.328 1 97.56 92 GLU A N 1
ATOM 697 C CA . GLU A 1 92 ? -10.742 -8.844 -17.75 1 97.56 92 GLU A CA 1
ATOM 698 C C . GLU A 1 92 ? -9.602 -9.141 -18.719 1 97.56 92 GLU A C 1
ATOM 700 O O . GLU A 1 92 ? -8.953 -10.188 -18.625 1 97.56 92 GLU A O 1
ATOM 705 N N . ASP A 1 93 ? -9.336 -8.219 -19.656 1 98.12 93 ASP A N 1
ATOM 706 C CA . ASP A 1 93 ? -8.266 -8.406 -20.625 1 98.12 93 ASP A CA 1
ATOM 707 C C . ASP A 1 93 ? -6.906 -8.508 -19.938 1 98.12 93 ASP A C 1
ATOM 709 O O . ASP A 1 93 ? -6.09 -9.359 -20.281 1 98.12 93 ASP A O 1
ATOM 713 N N . LEU A 1 94 ? -6.641 -7.613 -19.016 1 98.31 94 LEU A N 1
ATOM 714 C CA . LEU A 1 94 ? -5.391 -7.656 -18.266 1 98.31 94 LEU A CA 1
ATOM 715 C C . LEU A 1 94 ? -5.223 -9 -17.562 1 98.31 94 LEU A C 1
ATOM 717 O O . LEU A 1 94 ? -4.145 -9.602 -17.609 1 98.31 94 LEU A O 1
ATOM 721 N N . LEU A 1 95 ? -6.281 -9.5 -16.953 1 98.5 95 LEU A N 1
ATOM 722 C CA . LEU A 1 95 ? -6.23 -10.742 -16.188 1 98.5 95 LEU A CA 1
ATOM 723 C C . LEU A 1 95 ? -6.051 -11.945 -17.109 1 98.5 95 LEU A C 1
ATOM 725 O O . LEU A 1 95 ? -5.316 -12.875 -16.781 1 98.5 95 LEU A O 1
ATOM 729 N N . LYS A 1 96 ? -6.703 -11.914 -18.203 1 98.25 96 LYS A N 1
ATOM 730 C CA . LYS A 1 96 ? -6.523 -12.984 -19.188 1 98.25 96 LYS A CA 1
ATOM 731 C C . LYS A 1 96 ? -5.078 -13.055 -19.672 1 98.25 96 LYS A C 1
ATOM 733 O O . LYS A 1 96 ? -4.512 -14.141 -19.797 1 98.25 96 LYS A O 1
ATOM 738 N N . GLN A 1 97 ? -4.477 -11.922 -19.906 1 98.31 97 GLN A N 1
ATOM 739 C CA . GLN A 1 97 ? -3.076 -11.883 -20.312 1 98.31 97 GLN A CA 1
ATOM 740 C C . GLN A 1 97 ? -2.16 -12.336 -19.188 1 98.31 97 GLN A C 1
ATOM 742 O O . GLN A 1 97 ? -1.197 -13.07 -19.422 1 98.31 97 GLN A O 1
ATOM 747 N N . HIS A 1 98 ? -2.479 -11.922 -18.031 1 98.25 98 HIS A N 1
ATOM 748 C CA . HIS A 1 98 ? -1.68 -12.289 -16.859 1 98.25 98 HIS A CA 1
ATOM 749 C C . HIS A 1 98 ? -1.636 -13.797 -16.672 1 98.25 98 HIS A C 1
ATOM 751 O O . HIS A 1 98 ? -0.589 -14.359 -16.328 1 98.25 98 HIS A O 1
ATOM 757 N N . TYR A 1 99 ? -2.756 -14.43 -16.891 1 97.38 99 TYR A N 1
ATOM 758 C CA . TYR A 1 99 ? -2.855 -15.867 -16.656 1 97.38 99 TYR A CA 1
ATOM 759 C C . TYR A 1 99 ? -2.85 -16.641 -17.969 1 97.38 99 TYR A C 1
ATOM 761 O O . TYR A 1 99 ? -3.373 -17.75 -18.047 1 97.38 99 TYR A O 1
ATOM 769 N N . ILE A 1 100 ? -2.279 -16.125 -18.969 1 97.12 100 ILE A N 1
ATOM 770 C CA . ILE A 1 100 ? -2.406 -16.656 -20.312 1 97.12 100 ILE A CA 1
ATOM 771 C C . ILE A 1 100 ? -1.838 -18.062 -20.375 1 97.12 100 ILE A C 1
ATOM 773 O O . ILE A 1 100 ? -2.324 -18.906 -21.125 1 97.12 100 ILE A O 1
ATOM 777 N N . ASP A 1 101 ? -0.792 -18.391 -19.609 1 94.62 101 ASP A N 1
ATOM 778 C CA . ASP A 1 101 ? -0.159 -19.703 -19.609 1 94.62 101 ASP A CA 1
ATOM 779 C C . ASP A 1 101 ? -1.099 -20.766 -19.031 1 94.62 101 ASP A C 1
ATOM 781 O O . ASP A 1 101 ? -0.848 -21.969 -19.188 1 94.62 101 ASP A O 1
ATOM 785 N N . LEU A 1 102 ? -2.229 -20.312 -18.422 1 94.75 102 LEU A N 1
ATOM 786 C CA . LEU A 1 102 ? -3.193 -21.234 -17.828 1 94.75 102 LEU A CA 1
ATOM 787 C C . LEU A 1 102 ? -4.477 -21.281 -18.656 1 94.75 102 LEU A C 1
ATOM 789 O O . LEU A 1 102 ? -5.48 -21.859 -18.203 1 94.75 102 LEU A O 1
ATOM 793 N N . LYS A 1 103 ? -4.453 -20.734 -19.812 1 96.44 103 LYS A N 1
ATOM 794 C CA . LYS A 1 103 ? -5.664 -20.516 -20.609 1 96.44 103 LYS A CA 1
ATOM 795 C C . LYS A 1 103 ? -6.328 -21.844 -20.938 1 96.44 103 LYS A C 1
ATOM 797 O O . LYS A 1 103 ? -7.543 -21.906 -21.141 1 96.44 103 LYS A O 1
ATOM 802 N N . ASP A 1 104 ? -5.5 -22.953 -20.984 1 96.88 104 ASP A N 1
ATOM 803 C CA . ASP A 1 104 ? -6.039 -24.25 -21.391 1 96.88 104 ASP A CA 1
ATOM 804 C C . ASP A 1 104 ? -6.453 -25.078 -20.172 1 96.88 104 ASP A C 1
ATOM 806 O O . ASP A 1 104 ? -6.926 -26.203 -20.312 1 96.88 104 ASP A O 1
ATOM 810 N N . ARG A 1 105 ? -6.258 -24.531 -18.969 1 94 105 ARG A N 1
ATOM 811 C CA . ARG A 1 105 ? -6.672 -25.203 -17.734 1 94 105 ARG A CA 1
ATOM 812 C C . ARG A 1 105 ? -8.148 -24.953 -17.453 1 94 105 ARG A C 1
ATOM 814 O O . ARG A 1 105 ? -8.656 -23.859 -17.688 1 94 105 ARG A O 1
ATOM 821 N N . PRO A 1 106 ? -8.867 -25.984 -16.922 1 95.75 106 PRO A N 1
ATOM 822 C CA . PRO A 1 106 ? -10.312 -25.875 -16.688 1 95.75 106 PRO A CA 1
ATOM 823 C C . PRO A 1 106 ? -10.664 -24.734 -15.719 1 95.75 106 PRO A C 1
ATOM 825 O O . PRO A 1 106 ? -11.75 -24.172 -15.805 1 95.75 106 PRO A O 1
ATOM 828 N N . PHE A 1 107 ? -9.883 -24.469 -14.82 1 93.56 107 PHE A N 1
ATOM 829 C CA . PHE A 1 107 ? -10.203 -23.469 -13.805 1 93.56 107 PHE A CA 1
ATOM 830 C C . PHE A 1 107 ? -9.891 -22.062 -14.305 1 93.56 107 PHE A C 1
ATOM 832 O O . PHE A 1 107 ? -10.203 -21.078 -13.633 1 93.56 107 PHE A O 1
ATOM 839 N N . TYR A 1 108 ? -9.359 -21.906 -15.5 1 96.06 108 TYR A N 1
ATOM 840 C CA . TYR A 1 108 ? -8.891 -20.625 -16.016 1 96.06 108 TYR A CA 1
ATOM 841 C C . TYR A 1 108 ? -10 -19.594 -16.016 1 96.06 108 TYR A C 1
ATOM 843 O O . TYR A 1 108 ? -9.836 -18.5 -15.484 1 96.06 108 TYR A O 1
ATOM 851 N N . PRO A 1 109 ? -11.219 -19.844 -16.516 1 95.88 109 PRO A N 1
ATOM 852 C CA . PRO A 1 109 ? -12.281 -18.828 -16.5 1 95.88 109 PRO A CA 1
ATOM 853 C C . PRO A 1 109 ? -12.672 -18.406 -15.086 1 95.88 109 PRO A C 1
ATOM 855 O O . PRO A 1 109 ? -12.93 -17.234 -14.836 1 95.88 109 PRO A O 1
ATOM 858 N N . GLY A 1 110 ? -12.766 -19.391 -14.227 1 96.12 110 GLY A N 1
ATOM 859 C CA . GLY A 1 110 ? -13.094 -19.094 -12.836 1 96.12 110 GLY A CA 1
ATOM 860 C C . GLY A 1 110 ? -12.039 -18.234 -12.148 1 96.12 110 GLY A C 1
ATOM 861 O O . GLY A 1 110 ? -12.375 -17.359 -11.352 1 96.12 110 GLY A O 1
ATOM 862 N N . LEU A 1 111 ? -10.828 -18.531 -12.43 1 95.31 111 LEU A N 1
ATOM 863 C CA . LEU A 1 111 ? -9.711 -17.766 -11.875 1 95.31 111 LEU A CA 1
ATOM 864 C C . LEU A 1 111 ? -9.773 -16.312 -12.328 1 95.31 111 LEU A C 1
ATOM 866 O O . LEU A 1 111 ? -9.672 -15.391 -11.5 1 95.31 111 LEU A O 1
ATOM 870 N N . VAL A 1 112 ? -9.969 -16.078 -13.602 1 97.56 112 VAL A N 1
ATOM 871 C CA . VAL A 1 112 ? -10.062 -14.727 -14.156 1 97.56 112 VAL A CA 1
ATOM 872 C C . VAL A 1 112 ? -11.258 -14 -13.531 1 97.56 112 VAL A C 1
ATOM 874 O O . VAL A 1 112 ? -11.148 -12.836 -13.141 1 97.56 112 VAL A O 1
ATOM 877 N N . LYS A 1 113 ? -12.375 -14.672 -13.414 1 97.19 113 LYS A N 1
ATOM 878 C CA . LYS A 1 113 ? -13.578 -14.094 -12.812 1 97.19 113 LYS A CA 1
ATOM 879 C C . LYS A 1 113 ? -13.328 -13.703 -11.359 1 97.19 113 LYS A C 1
ATOM 881 O O . LYS A 1 113 ? -13.703 -12.602 -10.938 1 97.19 113 LYS A O 1
ATOM 886 N N . TYR A 1 114 ? -12.766 -14.602 -10.656 1 97.06 114 TYR A N 1
ATOM 887 C CA . TYR A 1 114 ? -12.492 -14.352 -9.242 1 97.06 114 TYR A CA 1
ATOM 888 C C . TYR A 1 114 ? -11.578 -13.148 -9.07 1 97.06 114 TYR A C 1
ATOM 890 O O . TYR A 1 114 ? -11.859 -12.258 -8.266 1 97.06 114 TYR A O 1
ATOM 898 N N . MET A 1 115 ? -10.492 -13.07 -9.805 1 97 115 MET A N 1
ATOM 899 C CA . MET A 1 115 ? -9.516 -11.984 -9.711 1 97 115 MET A CA 1
ATOM 900 C C . MET A 1 115 ? -10.141 -10.656 -10.117 1 97 115 MET A C 1
ATOM 902 O O . MET A 1 115 ? -9.695 -9.594 -9.695 1 97 115 MET A O 1
ATOM 906 N N . GLY A 1 116 ? -11.125 -10.703 -10.93 1 97.19 116 GLY A N 1
ATOM 907 C CA . GLY A 1 116 ? -11.82 -9.5 -11.367 1 97.19 116 GLY A CA 1
ATOM 908 C C . GLY A 1 116 ? -12.984 -9.133 -10.469 1 97.19 116 GLY A C 1
ATOM 909 O O . GLY A 1 116 ? -13.648 -8.117 -10.695 1 97.19 116 GLY A O 1
ATOM 910 N N . SER A 1 117 ? -13.273 -9.844 -9.391 1 96.94 117 SER A N 1
ATOM 911 C CA . SER A 1 117 ? -14.461 -9.672 -8.562 1 96.94 117 SER A CA 1
ATOM 912 C C . SER A 1 117 ? -14.305 -8.484 -7.613 1 96.94 117 SER A C 1
ATOM 914 O O . SER A 1 117 ? -15.273 -8.055 -6.984 1 96.94 117 SER A O 1
ATOM 916 N N . GLY A 1 118 ? -13.125 -7.898 -7.531 1 97.38 118 GLY A N 1
ATOM 917 C CA . GLY A 1 118 ? -12.797 -6.754 -6.699 1 97.38 118 GLY A CA 1
ATOM 918 C C . GLY A 1 118 ? -11.422 -6.18 -6.992 1 97.38 118 GLY A C 1
ATOM 919 O O . GLY A 1 118 ? -10.711 -6.672 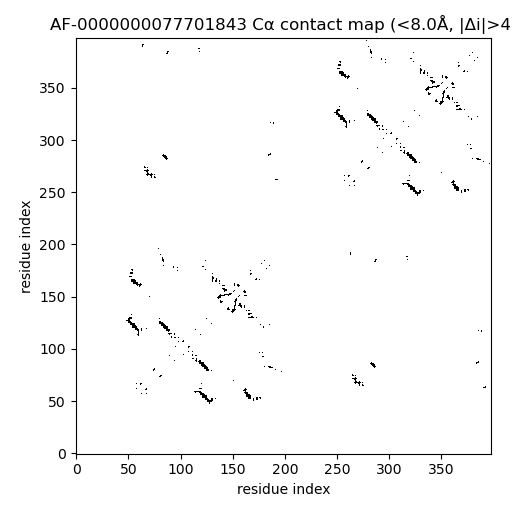-7.871 1 97.38 118 GLY A O 1
ATOM 920 N N . PRO A 1 119 ? -11.102 -5.125 -6.289 1 98.38 119 PRO A N 1
ATOM 921 C CA . PRO A 1 119 ? -9.797 -4.504 -6.527 1 98.38 119 PRO A CA 1
ATOM 922 C C . PRO A 1 119 ? -8.641 -5.355 -6.012 1 98.38 119 PRO A C 1
ATOM 924 O O . PRO A 1 119 ? -8.844 -6.238 -5.176 1 98.38 119 PRO A O 1
ATOM 927 N N . VAL A 1 120 ? -7.523 -5.129 -6.602 1 98.62 120 VAL A N 1
ATOM 928 C CA . VAL A 1 120 ? -6.285 -5.789 -6.195 1 98.62 120 VAL A CA 1
ATOM 929 C C . VAL A 1 120 ? -5.223 -4.742 -5.883 1 98.62 120 VAL A C 1
ATOM 931 O O . VAL A 1 120 ? -5.316 -3.596 -6.332 1 98.62 120 VAL A O 1
ATOM 934 N N . ALA A 1 121 ? -4.285 -5.02 -5.027 1 98.81 121 ALA A N 1
ATOM 935 C CA . ALA A 1 121 ? -3.064 -4.25 -4.812 1 98.81 121 ALA A CA 1
ATOM 936 C C . ALA A 1 121 ? -1.869 -4.918 -5.484 1 98.81 121 ALA A C 1
ATOM 938 O O . ALA A 1 121 ? -1.421 -5.98 -5.051 1 98.81 121 ALA A O 1
ATOM 939 N N . ALA A 1 122 ? -1.373 -4.305 -6.531 1 98.88 122 ALA A N 1
ATOM 940 C CA . ALA A 1 122 ? -0.24 -4.824 -7.293 1 98.88 122 ALA A CA 1
ATOM 941 C C . ALA A 1 122 ? 1.062 -4.152 -6.863 1 98.88 122 ALA A C 1
ATOM 943 O O . ALA A 1 122 ? 1.11 -2.932 -6.691 1 98.88 122 ALA A O 1
ATOM 944 N N . MET A 1 123 ? 2.086 -4.934 -6.742 1 98.81 123 MET A N 1
ATOM 945 C CA . MET A 1 123 ? 3.348 -4.41 -6.227 1 98.81 123 MET A CA 1
ATOM 946 C C . MET A 1 123 ? 4.531 -5.039 -6.957 1 98.81 123 MET A C 1
ATOM 948 O O . MET A 1 123 ? 4.426 -6.148 -7.48 1 98.81 123 MET A O 1
ATOM 952 N N . VAL A 1 124 ? 5.625 -4.348 -6.914 1 98.81 124 VAL A N 1
ATOM 953 C CA . VAL A 1 124 ? 6.918 -4.859 -7.352 1 98.81 124 VAL A CA 1
ATOM 954 C C . VAL A 1 124 ? 7.949 -4.676 -6.242 1 98.81 124 VAL A C 1
ATOM 956 O O . VAL A 1 124 ? 8.125 -3.568 -5.727 1 98.81 124 VAL A O 1
ATOM 959 N N . TRP A 1 125 ? 8.602 -5.75 -5.859 1 98.62 125 TRP A N 1
ATOM 960 C CA . TRP A 1 125 ? 9.648 -5.754 -4.844 1 98.62 125 TRP A CA 1
ATOM 961 C C . TRP A 1 125 ? 11 -6.109 -5.453 1 98.62 125 TRP A C 1
ATOM 963 O O . TRP A 1 125 ? 11.078 -6.969 -6.336 1 98.62 125 TRP A O 1
ATOM 973 N N . GLU A 1 126 ? 12.039 -5.484 -4.945 1 98.06 126 GLU A N 1
ATOM 974 C CA . GLU A 1 126 ? 13.398 -5.688 -5.445 1 98.06 126 GLU A CA 1
ATOM 975 C C . GLU A 1 126 ? 14.328 -6.16 -4.332 1 98.06 126 GLU A C 1
ATOM 977 O O . GLU A 1 126 ? 14.242 -5.684 -3.197 1 98.06 126 GLU A O 1
ATOM 982 N N . GLY A 1 127 ? 15.234 -7.102 -4.676 1 96.69 127 GLY A N 1
ATOM 983 C CA . GLY A 1 127 ? 16.234 -7.59 -3.746 1 96.69 127 GLY A CA 1
ATOM 984 C C . GLY A 1 127 ? 16.938 -8.844 -4.23 1 96.69 127 GLY A C 1
ATOM 985 O O . GLY A 1 127 ? 16.625 -9.359 -5.309 1 96.69 127 GLY A O 1
ATOM 986 N N . LEU A 1 128 ? 17.875 -9.281 -3.41 1 95.5 128 LEU A N 1
ATOM 987 C CA . LEU A 1 128 ? 18.594 -10.508 -3.703 1 95.5 128 LEU A CA 1
ATOM 988 C C . LEU A 1 128 ? 17.672 -11.719 -3.576 1 95.5 128 LEU A C 1
ATOM 990 O O . LEU A 1 128 ? 17.047 -11.914 -2.537 1 95.5 128 LEU A O 1
ATOM 994 N N . ASN A 1 129 ? 17.5 -12.484 -4.648 1 97.12 129 ASN A N 1
ATOM 995 C CA . ASN A 1 129 ? 16.688 -13.703 -4.695 1 97.12 129 ASN A CA 1
ATOM 996 C C . ASN A 1 129 ? 15.25 -13.445 -4.262 1 97.12 129 ASN A C 1
ATOM 998 O O . ASN A 1 129 ? 14.648 -14.273 -3.58 1 97.12 129 ASN A O 1
ATOM 1002 N N . VAL A 1 130 ? 14.75 -12.297 -4.57 1 97.88 130 VAL A N 1
ATOM 1003 C CA . VAL A 1 130 ? 13.438 -11.891 -4.082 1 97.88 130 VAL A CA 1
ATOM 1004 C C . VAL A 1 130 ? 12.359 -12.789 -4.672 1 97.88 130 VAL A C 1
ATOM 1006 O O . VAL A 1 130 ? 11.336 -13.055 -4.035 1 97.88 130 VAL A O 1
ATOM 1009 N N . VAL A 1 131 ? 12.531 -13.352 -5.887 1 98.25 131 VAL A N 1
ATOM 1010 C CA . VAL A 1 131 ? 11.531 -14.227 -6.477 1 98.25 131 VAL A CA 1
ATOM 1011 C C . VAL A 1 131 ? 11.43 -15.516 -5.668 1 98.25 131 VAL A C 1
ATOM 1013 O O . VAL A 1 131 ? 10.359 -15.867 -5.164 1 98.25 131 VAL A O 1
ATOM 1016 N N . LYS A 1 132 ? 12.539 -16.156 -5.512 1 97.69 132 LYS A N 1
ATOM 1017 C CA . LYS A 1 132 ? 12.578 -17.406 -4.773 1 97.69 132 LYS A CA 1
ATOM 1018 C C . LYS A 1 132 ? 12.141 -17.203 -3.322 1 97.69 132 LYS A C 1
ATOM 1020 O O . LYS A 1 132 ? 11.289 -17.953 -2.818 1 97.69 132 LYS A O 1
ATOM 1025 N N . THR A 1 133 ? 12.695 -16.25 -2.676 1 97.81 133 THR A N 1
ATOM 1026 C CA . THR A 1 133 ? 12.367 -15.984 -1.279 1 97.81 133 THR A CA 1
ATOM 1027 C C . THR A 1 133 ? 10.906 -15.57 -1.136 1 97.81 133 THR A C 1
ATOM 1029 O O . THR A 1 133 ? 10.234 -15.961 -0.18 1 97.81 133 THR A O 1
ATOM 1032 N N . GLY A 1 134 ? 10.461 -14.734 -2.068 1 97.81 134 GLY A N 1
ATOM 1033 C CA . GLY A 1 134 ? 9.055 -14.352 -2.064 1 97.81 134 GLY A CA 1
ATOM 1034 C C . GLY A 1 134 ? 8.117 -15.547 -2.088 1 97.81 134 GLY A C 1
ATOM 1035 O O . GLY A 1 134 ? 7.133 -15.586 -1.341 1 97.81 134 GLY A O 1
ATOM 1036 N N . ARG A 1 135 ? 8.406 -16.484 -2.863 1 98.12 135 ARG A N 1
ATOM 1037 C CA . ARG A 1 135 ? 7.574 -17.688 -2.939 1 98.12 135 ARG A CA 1
ATOM 1038 C C . ARG A 1 135 ? 7.555 -18.422 -1.604 1 98.12 135 ARG A C 1
ATOM 1040 O O . ARG A 1 135 ? 6.516 -18.938 -1.188 1 98.12 135 ARG A O 1
ATOM 1047 N N . VAL A 1 136 ? 8.672 -18.469 -0.963 1 97.88 136 VAL A N 1
ATOM 1048 C CA . VAL A 1 136 ? 8.742 -19.094 0.349 1 97.88 136 VAL A CA 1
ATOM 1049 C C . VAL A 1 136 ? 7.895 -18.312 1.349 1 97.88 136 VAL A C 1
ATOM 1051 O O . VAL A 1 136 ? 7.164 -18.906 2.148 1 97.88 136 VAL A O 1
ATOM 1054 N N . MET A 1 137 ? 7.957 -17 1.306 1 98.5 137 MET A N 1
ATOM 1055 C CA . MET A 1 137 ? 7.188 -16.156 2.209 1 98.5 137 MET A CA 1
ATOM 1056 C C . MET A 1 137 ? 5.688 -16.359 1.998 1 98.5 137 MET A C 1
ATOM 1058 O O . MET A 1 137 ? 4.91 -16.281 2.949 1 98.5 137 MET A O 1
ATOM 1062 N N . LEU A 1 138 ? 5.312 -16.547 0.75 1 98.44 138 LEU A N 1
ATOM 1063 C CA . LEU A 1 138 ? 3.904 -16.781 0.45 1 98.44 138 LEU A CA 1
ATOM 1064 C C . LEU A 1 138 ? 3.42 -18.078 1.077 1 98.44 138 LEU A C 1
ATOM 1066 O O . LEU A 1 138 ? 2.367 -18.125 1.717 1 98.44 138 LEU A O 1
ATOM 1070 N N . GLY A 1 139 ? 4.195 -19.125 0.898 1 98.12 139 GLY A N 1
ATOM 1071 C CA . GLY A 1 139 ? 3.762 -20.469 1.244 1 98.12 139 GLY A CA 1
ATOM 1072 C C . GLY A 1 139 ? 3.154 -21.219 0.074 1 98.12 139 GLY A C 1
ATOM 1073 O O . GLY A 1 139 ? 3.004 -20.672 -1.016 1 98.12 139 GLY A O 1
ATOM 1074 N N . GLU A 1 140 ? 2.738 -22.391 0.348 1 96.81 140 GLU A N 1
ATOM 1075 C CA . GLU A 1 140 ? 2.191 -23.266 -0.682 1 96.81 140 GLU A CA 1
ATOM 1076 C C . GLU A 1 140 ?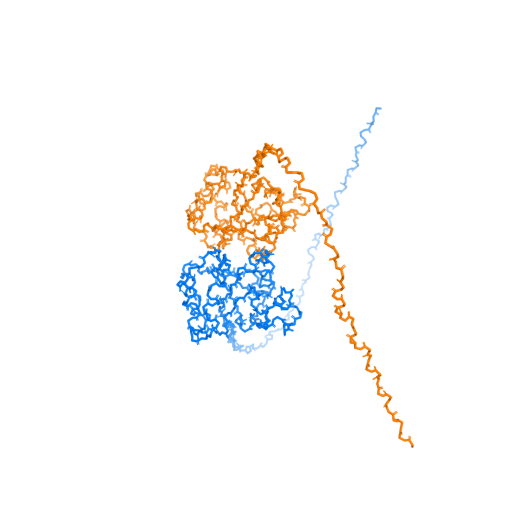 0.828 -22.766 -1.159 1 96.81 140 GLU A C 1
ATOM 1078 O O . GLU A 1 140 ? 0.117 -22.094 -0.421 1 96.81 140 GLU A O 1
ATOM 1083 N N . THR A 1 141 ? 0.56 -23.094 -2.416 1 94.75 141 THR A N 1
ATOM 1084 C CA . THR A 1 141 ? -0.721 -22.734 -3.008 1 94.75 141 THR A CA 1
ATOM 1085 C C . THR A 1 141 ? -1.878 -23.203 -2.135 1 94.75 141 THR A C 1
ATOM 1087 O O . THR A 1 141 ? -2.834 -22.469 -1.903 1 94.75 141 THR A O 1
ATOM 1090 N N . ASN A 1 142 ? -1.732 -24.469 -1.702 1 95.69 142 ASN A N 1
ATOM 1091 C CA . ASN A 1 142 ? -2.693 -24.969 -0.727 1 95.69 142 ASN A CA 1
ATOM 1092 C C . ASN A 1 142 ? -2.354 -24.5 0.687 1 95.69 142 ASN A C 1
ATOM 1094 O O . ASN A 1 142 ? -1.359 -24.938 1.267 1 95.69 142 ASN A O 1
ATOM 1098 N N . PRO A 1 143 ? -3.238 -23.703 1.229 1 97.19 143 PRO A N 1
ATOM 1099 C CA . PRO A 1 143 ? -2.93 -23.141 2.549 1 97.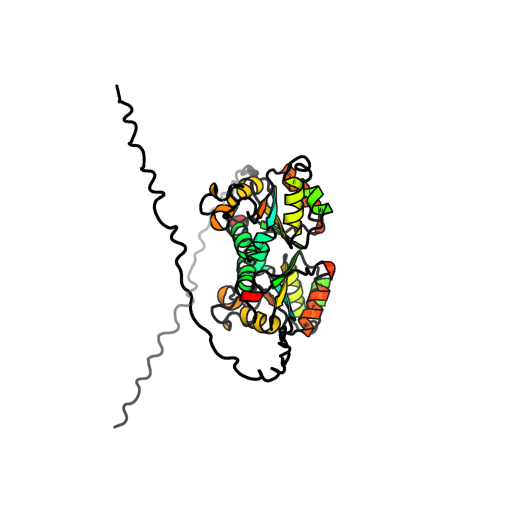19 143 PRO A CA 1
ATOM 1100 C C . PRO A 1 143 ? -2.736 -24.234 3.609 1 97.19 143 PRO A C 1
ATOM 1102 O O . PRO A 1 143 ? -1.949 -24.047 4.543 1 97.19 143 PRO A O 1
ATOM 1105 N N . ALA A 1 144 ? -3.42 -25.328 3.488 1 95.56 144 ALA A N 1
ATOM 1106 C CA . ALA A 1 144 ? -3.307 -26.406 4.465 1 95.56 144 ALA A CA 1
ATOM 1107 C C . ALA A 1 144 ? -1.895 -26.984 4.477 1 95.56 144 ALA A C 1
ATOM 1109 O O . ALA A 1 144 ? -1.469 -27.578 5.473 1 95.56 144 ALA A O 1
ATOM 1110 N N . ASP A 1 145 ? -1.2 -26.781 3.434 1 97.75 145 ASP A N 1
ATOM 1111 C CA . ASP A 1 145 ? 0.166 -27.281 3.312 1 97.75 145 ASP A CA 1
ATOM 1112 C C . ASP A 1 145 ? 1.183 -26.203 3.65 1 97.75 145 ASP A C 1
ATOM 1114 O O . ASP A 1 145 ? 2.391 -26.438 3.58 1 97.75 145 ASP A O 1
ATOM 1118 N N . SER A 1 146 ? 0.716 -24.984 3.949 1 97.69 146 SER A N 1
ATOM 1119 C CA . SER A 1 146 ? 1.596 -23.859 4.258 1 97.69 146 SER A CA 1
ATOM 1120 C C . SER A 1 146 ? 1.988 -23.859 5.73 1 97.69 146 SER A C 1
ATOM 1122 O O . SER A 1 146 ? 1.157 -24.125 6.602 1 97.69 146 SER A O 1
ATOM 1124 N N . LYS A 1 147 ? 3.158 -23.609 6.023 1 97.44 147 LYS A N 1
ATOM 1125 C CA . LYS A 1 147 ? 3.666 -23.562 7.395 1 97.44 147 LYS A CA 1
ATOM 1126 C C . LYS A 1 147 ? 3.271 -22.266 8.094 1 97.44 147 LYS A C 1
ATOM 1128 O O . LYS A 1 147 ? 3.15 -21.219 7.445 1 97.44 147 LYS A O 1
ATOM 1133 N N . PRO A 1 148 ? 3.104 -22.344 9.438 1 97.12 148 PRO A N 1
ATOM 1134 C CA . PRO A 1 148 ? 2.943 -21.094 10.172 1 97.12 148 PRO A CA 1
ATOM 1135 C C . PRO A 1 148 ? 4.094 -20.109 9.922 1 97.12 148 PRO A C 1
ATOM 1137 O O . PRO A 1 148 ? 5.254 -20.531 9.844 1 97.12 148 PRO A O 1
ATOM 1140 N N . GLY A 1 149 ? 3.799 -18.906 9.742 1 97.88 149 GLY A N 1
ATOM 1141 C CA . GLY A 1 149 ? 4.801 -17.891 9.422 1 97.88 149 GLY A CA 1
ATOM 1142 C C . GLY A 1 149 ? 4.773 -17.469 7.965 1 97.88 149 GLY A C 1
ATOM 1143 O O . GLY A 1 149 ? 5.281 -16.406 7.617 1 97.88 149 GLY A O 1
ATOM 1144 N N . THR A 1 150 ? 4.301 -18.312 7.109 1 98.44 150 THR A N 1
ATOM 1145 C CA . THR A 1 150 ? 4.062 -17.906 5.73 1 98.44 150 THR A CA 1
ATOM 1146 C C . THR A 1 150 ? 2.748 -17.141 5.617 1 98.44 150 THR A C 1
ATOM 1148 O O . THR A 1 150 ? 1.897 -17.219 6.504 1 98.44 150 THR A O 1
ATOM 1151 N N . ILE A 1 151 ? 2.619 -16.438 4.602 1 98.62 151 ILE A N 1
ATOM 1152 C CA . ILE A 1 151 ? 1.442 -15.594 4.422 1 98.62 151 ILE A CA 1
ATOM 1153 C C . ILE A 1 151 ? 0.197 -16.469 4.289 1 98.62 151 ILE A C 1
ATOM 1155 O O . ILE A 1 151 ? -0.798 -16.25 4.984 1 98.62 151 ILE A O 1
ATOM 1159 N N . ARG A 1 152 ? 0.24 -17.484 3.447 1 98.62 152 ARG A N 1
ATOM 1160 C CA . ARG A 1 152 ? -0.925 -18.344 3.268 1 98.62 152 ARG A CA 1
ATOM 1161 C C . ARG A 1 152 ? -1.138 -19.234 4.484 1 98.62 152 ARG A C 1
ATOM 1163 O O . ARG A 1 152 ? -2.271 -19.609 4.797 1 98.62 152 ARG A O 1
ATOM 1170 N N . GLY A 1 153 ? -0.137 -19.641 5.168 1 98.38 153 GLY A N 1
ATOM 1171 C CA . GLY A 1 153 ? -0.279 -20.375 6.418 1 98.38 153 GLY A CA 1
ATOM 1172 C C . GLY A 1 153 ? -0.953 -19.562 7.512 1 98.38 153 GLY A C 1
ATOM 1173 O O . GLY A 1 153 ? -1.74 -20.109 8.289 1 98.38 153 GLY A O 1
ATOM 1174 N N . ASP A 1 154 ? -0.731 -18.344 7.504 1 98.5 154 ASP A N 1
ATOM 1175 C CA . ASP A 1 154 ? -1.222 -17.484 8.578 1 98.5 154 ASP A CA 1
ATOM 1176 C C . ASP A 1 154 ? -2.635 -16.984 8.281 1 98.5 154 ASP A C 1
ATOM 1178 O O . ASP A 1 154 ? -3.43 -16.781 9.203 1 98.5 154 ASP A O 1
ATOM 1182 N N . PHE A 1 155 ? -2.957 -16.828 6.941 1 98.12 155 PHE A N 1
ATOM 1183 C CA . PHE A 1 155 ? -4.152 -16.031 6.695 1 98.12 155 PHE A CA 1
ATOM 1184 C C . PHE A 1 155 ? -5.172 -16.828 5.883 1 98.12 155 PHE A C 1
ATOM 1186 O O . PHE A 1 155 ? -6.293 -16.359 5.664 1 98.12 155 PHE A O 1
ATOM 1193 N N . CYS A 1 156 ? -4.758 -18.031 5.434 1 97.62 156 CYS A N 1
ATOM 1194 C CA . CYS A 1 156 ? -5.652 -18.672 4.469 1 97.62 156 CYS A CA 1
ATOM 1195 C C . CYS A 1 156 ? -6.113 -20.031 4.965 1 97.62 156 CYS A C 1
ATOM 1197 O O . CYS A 1 156 ? -5.41 -20.688 5.742 1 97.62 156 CYS A O 1
ATOM 1199 N N . ILE A 1 157 ? -7.254 -20.422 4.461 1 96.81 157 ILE A N 1
ATOM 1200 C CA . ILE A 1 157 ? -7.852 -21.703 4.82 1 96.81 157 ILE A CA 1
ATOM 1201 C C . ILE A 1 157 ? -8.023 -22.562 3.572 1 96.81 157 ILE A C 1
ATOM 1203 O O . ILE A 1 157 ? -7.66 -23.734 3.562 1 96.81 157 ILE A O 1
ATOM 1207 N N . GLU A 1 158 ? -8.516 -21.969 2.457 1 95.19 158 GLU A N 1
ATOM 1208 C CA . GLU A 1 158 ? -8.883 -22.719 1.258 1 95.19 158 GLU A CA 1
ATOM 1209 C C . GLU A 1 158 ? -8.055 -22.281 0.056 1 95.19 158 GLU A C 1
ATOM 1211 O O . GLU A 1 158 ? -7.754 -21.094 -0.092 1 95.19 158 GLU A O 1
ATOM 1216 N N . VAL A 1 159 ? -7.855 -23.125 -0.91 1 92.94 159 VAL A N 1
ATOM 1217 C CA . VAL A 1 159 ? -7.012 -22.922 -2.082 1 92.94 159 VAL A CA 1
ATOM 1218 C C . VAL A 1 159 ? -7.602 -21.828 -2.967 1 92.94 159 VAL A C 1
ATOM 1220 O O . VAL A 1 159 ? -6.867 -21.016 -3.535 1 92.94 159 VAL A O 1
ATOM 1223 N N . GLY A 1 160 ? -8.891 -21.734 -3.08 1 93.44 160 GLY A N 1
ATOM 1224 C CA . GLY A 1 160 ? -9.523 -20.766 -3.967 1 93.44 160 GLY A CA 1
ATOM 1225 C C . GLY A 1 160 ? -9.539 -19.359 -3.402 1 93.44 160 GLY A C 1
ATOM 1226 O O . GLY A 1 160 ? -9.93 -18.422 -4.09 1 93.44 160 GLY A O 1
ATOM 1227 N N . ARG A 1 161 ? -9.172 -19.219 -2.102 1 95.38 161 ARG A N 1
ATOM 1228 C CA . ARG A 1 161 ? -9.102 -17.953 -1.391 1 95.38 161 ARG A CA 1
ATOM 1229 C C . ARG A 1 161 ? -7.77 -17.797 -0.668 1 95.38 161 ARG A C 1
ATOM 1231 O O . ARG A 1 161 ? -7.734 -17.688 0.56 1 95.38 161 ARG A O 1
ATOM 1238 N N . ASN A 1 162 ? -6.766 -17.703 -1.522 1 96 162 ASN A N 1
ATOM 1239 C CA . ASN A 1 162 ? -5.445 -17.781 -0.904 1 96 162 ASN A CA 1
ATOM 1240 C C . ASN A 1 162 ? -4.711 -16.438 -0.998 1 96 162 ASN A C 1
ATOM 1242 O O . ASN A 1 162 ? -3.48 -16.406 -0.974 1 96 162 ASN A O 1
ATOM 1246 N N . ILE A 1 163 ? -5.27 -15.297 -1.236 1 97.25 163 ILE A N 1
ATOM 1247 C CA . ILE A 1 163 ? -5.148 -13.875 -0.908 1 97.25 163 ILE A CA 1
ATOM 1248 C C . ILE A 1 163 ? -4.02 -13.258 -1.725 1 97.25 163 ILE A C 1
ATOM 1250 O O . ILE A 1 163 ? -3.928 -12.031 -1.833 1 97.25 163 ILE A O 1
ATOM 1254 N N . ILE A 1 164 ? -3.068 -14.125 -2.295 1 98.44 164 ILE A N 1
ATOM 1255 C CA . ILE A 1 164 ? -1.888 -13.438 -2.812 1 98.44 164 ILE A CA 1
ATOM 1256 C C . ILE A 1 164 ? -1.325 -14.219 -4 1 98.44 164 ILE A C 1
ATOM 1258 O O . ILE A 1 164 ? -1.391 -15.445 -4.035 1 98.44 164 ILE A O 1
ATOM 1262 N N . HIS A 1 165 ? -0.889 -13.523 -5.023 1 98.38 165 HIS A N 1
ATOM 1263 C CA . HIS A 1 165 ? -0.149 -14.031 -6.172 1 98.38 165 HIS A CA 1
ATOM 1264 C C . HIS A 1 165 ? 1.306 -13.57 -6.137 1 98.38 165 HIS A C 1
ATOM 1266 O O . HIS A 1 165 ? 1.596 -12.445 -5.742 1 98.38 165 HIS A O 1
ATOM 1272 N N . GLY A 1 166 ? 2.229 -14.375 -6.539 1 98.44 166 GLY A N 1
ATOM 1273 C CA . GLY A 1 166 ? 3.629 -14.023 -6.711 1 98.44 166 GLY A CA 1
ATOM 1274 C C . GLY A 1 166 ? 4.289 -14.75 -7.867 1 98.44 166 GLY A C 1
ATOM 1275 O O . GLY A 1 166 ? 3.986 -15.914 -8.125 1 98.44 166 GLY A O 1
ATOM 1276 N N . SER A 1 167 ? 5.215 -14.062 -8.461 1 97.94 167 SER A N 1
ATOM 1277 C CA . SER A 1 167 ? 5.914 -14.641 -9.602 1 97.94 167 SER A CA 1
ATOM 1278 C C . SER A 1 167 ? 6.676 -15.906 -9.195 1 97.94 167 SER A C 1
ATOM 1280 O O . SER A 1 167 ? 7.191 -15.992 -8.078 1 97.94 167 SER A O 1
ATOM 1282 N N . ASP A 1 168 ? 6.836 -16.844 -10.156 1 95.5 168 ASP A N 1
ATOM 1283 C CA . ASP A 1 168 ? 7.469 -18.109 -9.805 1 95.5 168 ASP A CA 1
ATOM 1284 C C . ASP A 1 168 ? 8.859 -18.219 -10.422 1 95.5 168 ASP A C 1
ATOM 1286 O O . ASP A 1 168 ? 9.609 -19.141 -10.125 1 95.5 168 ASP A O 1
ATOM 1290 N N . SER A 1 169 ? 9.195 -17.281 -11.266 1 97.06 169 SER A N 1
ATOM 1291 C CA . SER A 1 169 ? 10.523 -17.203 -11.867 1 97.06 169 SER A CA 1
ATOM 1292 C C . SER A 1 169 ? 10.875 -15.758 -12.234 1 97.06 169 SER A C 1
ATOM 1294 O O . SER A 1 169 ? 10 -14.898 -12.32 1 97.06 169 SER A O 1
ATOM 1296 N N . VAL A 1 170 ? 12.133 -15.547 -12.406 1 97.5 170 VAL A N 1
ATOM 1297 C CA . VAL A 1 170 ? 12.586 -14.219 -12.805 1 97.5 170 VAL A CA 1
ATOM 1298 C C . VAL A 1 170 ? 11.992 -13.859 -14.164 1 97.5 170 VAL A C 1
ATOM 1300 O O . VAL A 1 170 ? 11.555 -12.727 -14.367 1 97.5 170 VAL A O 1
ATOM 1303 N N . ASP A 1 171 ? 11.898 -14.844 -15.055 1 97.12 171 ASP A N 1
ATOM 1304 C CA . ASP A 1 171 ? 11.312 -14.617 -16.375 1 97.12 171 ASP A CA 1
ATOM 1305 C C . ASP A 1 171 ? 9.844 -14.219 -16.266 1 97.12 171 ASP A C 1
ATOM 1307 O O . ASP A 1 171 ? 9.406 -13.258 -16.891 1 97.12 171 ASP A O 1
ATOM 1311 N N . SER A 1 172 ? 9.078 -14.906 -15.516 1 96.94 172 SER A N 1
ATOM 1312 C CA . SER A 1 172 ? 7.664 -14.578 -15.336 1 96.94 172 SER A CA 1
ATOM 1313 C C . SER A 1 172 ? 7.488 -13.242 -14.625 1 96.94 172 SER A C 1
ATOM 1315 O O . SER A 1 172 ? 6.559 -12.492 -14.93 1 96.94 172 SER A O 1
ATOM 1317 N N . ALA A 1 173 ? 8.375 -12.992 -13.688 1 98.25 173 ALA A N 1
ATOM 1318 C CA . ALA A 1 173 ? 8.32 -11.711 -12.992 1 98.25 173 ALA A CA 1
ATOM 1319 C C . ALA A 1 173 ? 8.469 -10.547 -13.969 1 98.25 173 ALA A C 1
ATOM 1321 O O . ALA A 1 173 ? 7.691 -9.594 -13.93 1 98.25 173 ALA A O 1
ATOM 1322 N N . ASN A 1 174 ? 9.438 -10.656 -14.82 1 97.94 174 ASN A N 1
ATOM 1323 C CA . ASN A 1 174 ? 9.648 -9.602 -15.812 1 97.94 174 ASN A CA 1
ATOM 1324 C C . ASN A 1 174 ? 8.43 -9.422 -16.703 1 97.94 174 ASN A C 1
ATOM 1326 O O . ASN A 1 174 ? 8.023 -8.289 -16.984 1 97.94 174 ASN A O 1
ATOM 1330 N N . LYS A 1 175 ? 7.887 -10.484 -17.141 1 97.75 175 LYS A N 1
ATOM 1331 C CA . LYS A 1 175 ? 6.695 -10.43 -17.984 1 97.75 175 LYS A CA 1
ATOM 1332 C C . LYS A 1 175 ? 5.523 -9.797 -17.234 1 97.75 175 LYS A C 1
ATOM 1334 O O . LYS A 1 175 ? 4.852 -8.914 -17.781 1 97.75 175 LYS A O 1
ATOM 1339 N N . GLU A 1 176 ? 5.293 -10.25 -16.031 1 98.38 176 GLU A N 1
ATOM 1340 C CA . GLU A 1 176 ? 4.172 -9.758 -15.242 1 98.38 176 GLU A CA 1
ATOM 1341 C C . GLU A 1 176 ? 4.348 -8.281 -14.898 1 98.38 176 GLU A C 1
ATOM 1343 O O . GLU A 1 176 ? 3.4 -7.492 -15.008 1 98.38 176 GLU A O 1
ATOM 1348 N N . ILE A 1 177 ? 5.527 -7.875 -14.547 1 98.62 177 ILE A N 1
ATOM 1349 C CA . ILE A 1 177 ? 5.797 -6.48 -14.219 1 98.62 177 ILE A CA 1
ATOM 1350 C C . ILE A 1 177 ? 5.527 -5.598 -15.438 1 98.62 177 ILE A C 1
ATOM 1352 O O . ILE A 1 177 ? 4.898 -4.547 -15.32 1 98.62 177 ILE A O 1
ATOM 1356 N N . SER A 1 178 ? 5.934 -6.043 -16.594 1 98.44 178 SER A N 1
ATOM 1357 C CA . SER A 1 178 ? 5.746 -5.273 -17.812 1 98.44 178 SER A CA 1
ATOM 1358 C C . SER A 1 178 ? 4.27 -5.18 -18.188 1 98.44 178 SER A C 1
ATOM 1360 O O . SER A 1 178 ? 3.846 -4.219 -18.828 1 98.44 178 SER A O 1
ATOM 1362 N N . LEU A 1 179 ? 3.543 -6.18 -17.812 1 98.25 179 LEU A N 1
ATOM 1363 C CA . LEU A 1 179 ? 2.111 -6.191 -18.094 1 98.25 179 LEU A CA 1
ATOM 1364 C C . LEU A 1 179 ? 1.369 -5.227 -17.172 1 98.25 179 LEU A C 1
ATOM 1366 O O . LEU A 1 179 ? 0.451 -4.527 -17.625 1 98.25 179 LEU A O 1
ATOM 1370 N N . TRP A 1 180 ? 1.773 -5.113 -15.898 1 98.5 180 TRP A N 1
ATOM 1371 C CA . TRP A 1 180 ? 1.001 -4.426 -14.867 1 98.5 180 TRP A CA 1
ATOM 1372 C C . TRP A 1 180 ? 1.486 -2.992 -14.688 1 98.5 180 TRP A C 1
ATOM 1374 O O . TRP A 1 180 ? 0.737 -2.129 -14.227 1 98.5 180 TRP A O 1
ATOM 1384 N N . PHE A 1 181 ? 2.711 -2.738 -15.016 1 98.5 181 PHE A N 1
ATOM 1385 C CA . PHE A 1 181 ? 3.293 -1.433 -14.727 1 98.5 181 PHE A CA 1
ATOM 1386 C C . PHE A 1 181 ? 4 -0.873 -15.953 1 98.5 181 PHE A C 1
ATOM 1388 O O . PHE A 1 181 ? 4.664 -1.61 -16.688 1 98.5 181 PHE A O 1
ATOM 1395 N N . LYS A 1 182 ? 3.854 0.41 -16.125 1 97.12 182 LYS A N 1
ATOM 1396 C CA . LYS A 1 182 ? 4.707 1.127 -17.062 1 97.12 182 LYS A CA 1
ATOM 1397 C C . LYS A 1 182 ? 6.094 1.374 -16.469 1 97.12 182 LYS A C 1
ATOM 1399 O O . LYS A 1 182 ? 6.246 1.457 -15.25 1 97.12 182 LYS A O 1
ATOM 1404 N N . PRO A 1 183 ? 7.09 1.505 -17.328 1 96.31 183 PRO A N 1
ATOM 1405 C CA . PRO A 1 183 ? 8.445 1.714 -16.828 1 96.31 183 PRO A CA 1
ATOM 1406 C C . PRO A 1 183 ? 8.547 2.893 -15.859 1 96.31 183 PRO A C 1
ATOM 1408 O O . PRO A 1 183 ? 9.281 2.828 -14.867 1 96.31 183 PRO A O 1
ATOM 1411 N N . GLU A 1 184 ? 7.738 3.951 -16.047 1 94.81 184 GLU A N 1
ATOM 1412 C CA . GLU A 1 184 ? 7.816 5.152 -15.227 1 94.81 184 GLU A CA 1
ATOM 1413 C C . GLU A 1 184 ? 7.223 4.914 -13.844 1 94.81 184 GLU A C 1
ATOM 1415 O O . GLU A 1 184 ? 7.414 5.723 -12.93 1 94.81 184 GLU A O 1
ATOM 1420 N N . GLU A 1 185 ? 6.465 3.85 -13.742 1 96.56 185 GLU A N 1
ATOM 1421 C CA . GLU A 1 185 ? 5.852 3.529 -12.461 1 96.56 185 GLU A CA 1
ATOM 1422 C C . GLU A 1 185 ? 6.824 2.775 -11.555 1 96.56 185 GLU A C 1
ATOM 1424 O O . GLU A 1 185 ? 6.566 2.607 -10.359 1 96.56 185 GLU A O 1
ATOM 1429 N N . LEU A 1 186 ? 7.898 2.283 -12.141 1 97.19 186 LEU A N 1
ATOM 1430 C CA . LEU A 1 186 ? 8.961 1.649 -11.367 1 97.19 186 LEU A CA 1
ATOM 1431 C C . LEU A 1 186 ? 9.945 2.688 -10.844 1 97.19 186 LEU A C 1
ATOM 1433 O O . LEU A 1 186 ? 10.742 3.234 -11.617 1 97.19 186 LEU A O 1
ATOM 1437 N N . VAL A 1 187 ? 9.961 2.879 -9.586 1 96.81 187 VAL A N 1
ATOM 1438 C CA . VAL A 1 187 ? 10.719 3.975 -8.992 1 96.81 187 VAL A CA 1
ATOM 1439 C C . VAL A 1 187 ? 12.117 3.488 -8.617 1 96.81 187 VAL A C 1
ATOM 1441 O O . VAL A 1 187 ? 12.273 2.395 -8.07 1 96.81 187 VAL A O 1
ATOM 1444 N N . SER A 1 188 ? 13.094 4.316 -8.992 1 94 188 SER A N 1
ATOM 1445 C CA . SER A 1 188 ? 14.469 4.062 -8.586 1 94 188 SER A CA 1
ATOM 1446 C C . SER A 1 188 ? 14.883 4.98 -7.438 1 94 188 SER A C 1
ATOM 1448 O O . SER A 1 188 ? 14.734 6.203 -7.531 1 94 188 SER A O 1
ATOM 1450 N N . TYR A 1 189 ? 15.258 4.414 -6.344 1 93.75 189 TYR A N 1
ATOM 1451 C CA . TYR A 1 189 ? 15.766 5.152 -5.191 1 93.75 189 TYR A CA 1
ATOM 1452 C C . TYR A 1 189 ? 16.688 4.281 -4.348 1 93.75 189 TYR A C 1
ATOM 1454 O O . TYR A 1 189 ? 16.641 3.051 -4.441 1 93.75 189 TYR A O 1
ATOM 1462 N N . LYS A 1 190 ? 17.453 4.965 -3.592 1 90.62 190 LYS A N 1
ATOM 1463 C CA . LYS A 1 190 ? 18.359 4.242 -2.709 1 90.62 190 LYS A CA 1
ATOM 1464 C C . LYS A 1 190 ? 17.766 4.094 -1.311 1 90.62 190 LYS A C 1
ATOM 1466 O O . LYS A 1 190 ? 17.375 5.082 -0.693 1 90.62 190 LYS A O 1
ATOM 1471 N N . SER A 1 191 ? 17.75 2.812 -0.855 1 89.94 191 SER A N 1
ATOM 1472 C CA . SER A 1 191 ? 17.328 2.555 0.519 1 89.94 191 SER A CA 1
ATOM 1473 C C . SER A 1 191 ? 18.422 2.934 1.511 1 89.94 191 SER A C 1
ATOM 1475 O O . SER A 1 191 ? 19.594 2.566 1.33 1 89.94 191 SER A O 1
ATOM 1477 N N . CYS A 1 192 ? 18.031 3.578 2.555 1 85.94 192 CYS A N 1
ATOM 1478 C CA . CYS A 1 192 ? 19 3.988 3.559 1 85.94 192 CYS A CA 1
ATOM 1479 C C . CYS A 1 192 ? 19.5 2.791 4.359 1 85.94 192 CYS A C 1
ATOM 1481 O O . CYS A 1 192 ? 20.562 2.85 4.98 1 85.94 192 CYS A O 1
ATOM 1483 N N . ALA A 1 193 ? 18.688 1.747 4.344 1 86.25 193 ALA A N 1
ATOM 1484 C CA . ALA A 1 193 ? 19.031 0.566 5.133 1 86.25 193 ALA A CA 1
ATOM 1485 C C . ALA A 1 193 ? 19.844 -0.427 4.305 1 86.25 193 ALA A C 1
ATOM 1487 O O . ALA A 1 193 ? 20.266 -1.472 4.812 1 86.25 193 ALA A O 1
ATOM 1488 N N . GLN A 1 194 ? 20.094 -0.139 3.098 1 85.94 194 GLN A N 1
ATOM 1489 C CA . GLN A 1 194 ? 20.688 -1.099 2.178 1 85.94 194 GLN A CA 1
ATOM 1490 C C . GLN A 1 194 ? 21.984 -1.664 2.742 1 85.94 194 GLN A C 1
ATOM 1492 O O . GLN A 1 194 ? 22.234 -2.871 2.668 1 85.94 194 GLN A O 1
ATOM 1497 N N . SER A 1 195 ? 22.812 -0.811 3.389 1 84.75 195 SER A N 1
ATOM 1498 C CA . SER A 1 195 ? 24.141 -1.24 3.846 1 84.75 195 SER A CA 1
ATOM 1499 C C . SER A 1 195 ? 24.031 -2.07 5.121 1 84.75 195 SER A C 1
ATOM 1501 O O . SER A 1 195 ? 25 -2.744 5.508 1 84.75 195 SER A O 1
ATOM 1503 N N . TRP A 1 196 ? 22.906 -2.021 5.77 1 85.12 196 TRP A N 1
ATOM 1504 C CA . TRP A 1 196 ? 22.703 -2.834 6.965 1 85.12 196 TRP A CA 1
ATOM 1505 C C . TRP A 1 196 ? 22.078 -4.18 6.605 1 85.12 196 TRP A C 1
ATOM 1507 O O . TRP A 1 196 ? 22.062 -5.098 7.426 1 85.12 196 TRP A O 1
ATOM 1517 N N . ILE A 1 197 ? 21.547 -4.324 5.406 1 85 197 ILE A N 1
ATOM 1518 C CA . ILE A 1 197 ? 20.797 -5.508 4.988 1 85 197 ILE A CA 1
ATOM 1519 C C . ILE A 1 197 ? 21.672 -6.359 4.066 1 85 197 ILE A C 1
ATOM 1521 O O . ILE A 1 197 ? 21.625 -7.594 4.121 1 85 197 ILE A O 1
ATOM 1525 N N . TYR A 1 198 ? 22.406 -5.719 3.27 1 82.12 198 TYR A N 1
ATOM 1526 C CA . TYR A 1 198 ? 23.234 -6.41 2.291 1 82.12 198 TYR A CA 1
ATOM 1527 C C . TYR A 1 198 ? 24.719 -6.16 2.555 1 82.12 198 TYR A C 1
ATOM 1529 O O . TYR A 1 198 ? 25.109 -5.07 2.98 1 82.12 198 TYR A O 1
ATOM 1537 N N . GLU A 1 199 ? 25.594 -7.219 2.201 1 78.06 199 GLU A N 1
ATOM 1538 C CA . GLU A 1 199 ? 27.047 -7.102 2.359 1 78.06 199 GLU A CA 1
ATOM 1539 C C . GLU A 1 199 ? 27.688 -6.531 1.101 1 78.06 199 GLU A C 1
ATOM 1541 O O . GLU A 1 199 ? 27.219 -6.777 -0.012 1 78.06 199 GLU A O 1
ATOM 1546 N N . MET B 1 1 ? 9.078 -64.5 26.469 1 21.22 1 MET B N 1
ATOM 1547 C CA . MET B 1 1 ? 7.629 -64.562 26.328 1 21.22 1 MET B CA 1
ATOM 1548 C C . MET B 1 1 ? 7.031 -63.25 25.891 1 21.22 1 MET B C 1
ATOM 1550 O O . MET B 1 1 ? 7.355 -62.219 26.438 1 21.22 1 MET B O 1
ATOM 1554 N N . CYS B 1 2 ? 6.508 -63.094 24.531 1 19.77 2 CYS B N 1
ATOM 1555 C CA . CYS B 1 2 ? 6.145 -62.156 23.469 1 19.77 2 CYS B CA 1
ATOM 1556 C C . CYS B 1 2 ? 4.863 -61.406 23.828 1 19.77 2 CYS B C 1
ATOM 1558 O O . CYS B 1 2 ? 3.807 -62 23.984 1 19.77 2 CYS B O 1
ATOM 1560 N N . ALA B 1 3 ? 4.891 -60.125 24.531 1 21.34 3 ALA B N 1
ATOM 1561 C CA . ALA B 1 3 ? 4.09 -59.094 25.156 1 21.34 3 ALA B CA 1
ATOM 1562 C C . ALA B 1 3 ? 3.186 -58.406 24.141 1 21.34 3 ALA B C 1
ATOM 1564 O O . ALA B 1 3 ? 3.654 -57.625 23.312 1 21.34 3 ALA B O 1
ATOM 1565 N N . SER B 1 4 ? 2.051 -59.062 23.656 1 20.19 4 SER B N 1
ATOM 1566 C CA . SER B 1 4 ? 1.076 -58.906 22.578 1 20.19 4 SER B CA 1
ATOM 1567 C C . SER B 1 4 ? 0.222 -57.656 22.781 1 20.19 4 SER B C 1
ATOM 1569 O O . SER B 1 4 ? -0.327 -57.438 23.859 1 20.19 4 SER B O 1
ATOM 1571 N N . SER B 1 5 ? 0.382 -56.562 22.016 1 22.03 5 SER B N 1
ATOM 1572 C CA . SER B 1 5 ? -0.021 -55.156 21.891 1 22.03 5 SER B CA 1
ATOM 1573 C C . SER B 1 5 ? -1.527 -55.031 21.688 1 22.03 5 SER B C 1
ATOM 1575 O O . SER B 1 5 ? -2.098 -55.688 20.812 1 22.03 5 SER B O 1
ATOM 1577 N N . ALA B 1 6 ? -2.268 -54.469 22.703 1 24.52 6 ALA B N 1
ATOM 1578 C CA . ALA B 1 6 ? -3.68 -54.375 23.062 1 24.52 6 ALA B CA 1
ATOM 1579 C C . ALA B 1 6 ? -4.43 -53.5 22.062 1 24.52 6 ALA B C 1
ATOM 1581 O O . ALA B 1 6 ? -4.07 -52.312 21.859 1 24.52 6 ALA B O 1
ATOM 1582 N N . PRO B 1 7 ? -5.129 -53.969 20.984 1 24.12 7 PRO B N 1
ATOM 1583 C CA . PRO B 1 7 ? -5.699 -53.25 19.828 1 24.12 7 PRO B CA 1
ATOM 1584 C C . PRO B 1 7 ? -6.852 -52.344 20.219 1 24.12 7 PRO B C 1
ATOM 1586 O O . PRO B 1 7 ? -7.719 -52.719 21 1 24.12 7 PRO B O 1
ATOM 1589 N N . PRO B 1 8 ? -6.738 -50.938 20.328 1 25.69 8 PRO B N 1
ATOM 1590 C CA . PRO B 1 8 ? -7.68 -50.031 21.016 1 25.69 8 PRO B CA 1
ATOM 1591 C C . PRO B 1 8 ? -9.07 -50.062 20.391 1 25.69 8 PRO B C 1
ATOM 1593 O O . PRO B 1 8 ? -9.219 -50.375 19.203 1 25.69 8 PRO B O 1
ATOM 1596 N N . PRO B 1 9 ? -10.148 -50.219 21.125 1 21.38 9 PRO B N 1
ATOM 1597 C CA . PRO B 1 9 ? -11.523 -50.594 20.766 1 21.38 9 PRO B CA 1
ATOM 1598 C C . PRO B 1 9 ? -12.242 -49.469 20 1 21.38 9 PRO B C 1
ATOM 1600 O O . PRO B 1 9 ? -11.922 -48.312 20.172 1 21.38 9 PRO B O 1
ATOM 1603 N N . GLN B 1 10 ? -12.648 -49.625 18.75 1 19.62 10 GLN B N 1
ATOM 1604 C CA . GLN B 1 10 ? -13.227 -48.906 17.625 1 19.62 10 GLN B CA 1
ATOM 1605 C C . GLN B 1 10 ? -14.609 -48.375 17.984 1 19.62 10 GLN B C 1
ATOM 1607 O O . GLN B 1 10 ? -15.547 -49.156 18.203 1 19.62 10 GLN B O 1
ATOM 1612 N N . PRO B 1 11 ? -14.695 -47.156 18.781 1 18.17 11 PRO B N 1
ATOM 1613 C CA . PRO B 1 11 ? -15.977 -46.75 19.375 1 18.17 11 PRO B CA 1
ATOM 1614 C C . PRO B 1 11 ? -17.125 -46.781 18.359 1 18.17 11 PRO B C 1
ATOM 1616 O O . PRO B 1 11 ? -16.891 -46.781 17.156 1 18.17 11 PRO B O 1
ATOM 1619 N N . ARG B 1 12 ? -18.359 -46.469 18.906 1 18.14 12 ARG B N 1
ATOM 1620 C CA . ARG B 1 12 ? -19.797 -46.75 18.797 1 18.14 12 ARG B CA 1
ATOM 1621 C C . ARG B 1 12 ? -20.453 -45.812 17.766 1 18.14 12 ARG B C 1
ATOM 1623 O O . ARG B 1 12 ? -20.359 -44.594 17.875 1 18.14 12 ARG B O 1
ATOM 1630 N N . LEU B 1 13 ? -20.625 -46.219 16.484 1 16.45 13 LEU B N 1
ATOM 1631 C CA . LEU B 1 13 ? -21.047 -45.625 15.219 1 16.45 13 LEU B CA 1
ATOM 1632 C C . LEU B 1 13 ? -22.391 -44.906 15.367 1 16.45 13 LEU B C 1
ATOM 1634 O O . LEU B 1 13 ? -22.516 -43.75 14.992 1 16.45 13 LEU B O 1
ATOM 1638 N N . TYR B 1 14 ? -23.625 -45.531 15.125 1 16.38 14 TYR B N 1
ATOM 1639 C CA . TYR B 1 14 ? -24.406 -45.344 13.906 1 16.38 14 TYR B CA 1
ATOM 1640 C C . TYR B 1 14 ? -25.656 -44.5 14.188 1 16.38 14 TYR B C 1
ATOM 1642 O O . TYR B 1 14 ? -26.219 -43.906 13.281 1 16.38 14 TYR B O 1
ATOM 1650 N N . GLU B 1 15 ? -26.312 -44.469 15.398 1 17.45 15 GLU B N 1
ATOM 1651 C CA . GLU B 1 15 ? -27.703 -44.875 15.25 1 17.45 15 GLU B CA 1
ATOM 1652 C C . GLU B 1 15 ? -28.594 -43.688 14.93 1 17.45 15 GLU B C 1
ATOM 1654 O O . GLU B 1 15 ? -29.812 -43.812 14.852 1 17.45 15 GLU B O 1
ATOM 1659 N N . LEU B 1 16 ? -28.141 -42.375 14.992 1 18.2 16 LEU B N 1
ATOM 1660 C CA . LEU B 1 16 ? -29.172 -41.531 15.617 1 18.2 16 LEU B CA 1
ATOM 1661 C C . LEU B 1 16 ? -30.219 -41.125 14.594 1 18.2 16 LEU B C 1
ATOM 1663 O O . LEU B 1 16 ? -30.969 -40.156 14.82 1 18.2 16 LEU B O 1
ATOM 1667 N N . CYS B 1 17 ? -30.328 -41.906 13.391 1 16.38 17 CYS B N 1
ATOM 1668 C CA . CYS B 1 17 ? -30.906 -41.094 12.305 1 16.38 17 CYS B CA 1
ATOM 1669 C C . CYS B 1 17 ? -32.312 -40.656 12.648 1 16.38 17 CYS B C 1
ATOM 1671 O O . CYS B 1 17 ? -32.625 -39.469 12.578 1 16.38 17 CYS B O 1
ATOM 1673 N N . GLY B 1 18 ? -33.438 -41.25 12.008 1 16.48 18 GLY B N 1
ATOM 1674 C CA . GLY B 1 18 ? -34.375 -40.719 11.016 1 16.48 18 GLY B CA 1
ATOM 1675 C C . GLY B 1 18 ? -35.75 -40.469 11.578 1 16.48 18 GLY B C 1
ATOM 1676 O O . GLY B 1 18 ? -36.688 -40.156 10.836 1 16.48 18 GLY B O 1
ATOM 1677 N N . ASP B 1 19 ? -35.969 -40.531 13.031 1 17.78 19 ASP B N 1
ATOM 1678 C CA . ASP B 1 19 ? -37.406 -40.844 13.109 1 17.78 19 ASP B CA 1
ATOM 1679 C C . ASP B 1 19 ? -38.25 -39.656 12.719 1 17.78 19 ASP B C 1
ATOM 1681 O O . ASP B 1 19 ? -38 -38.531 13.188 1 17.78 19 ASP B O 1
ATOM 1685 N N . ALA B 1 20 ? -39 -39.781 11.531 1 18.94 20 ALA B N 1
ATOM 1686 C CA . ALA B 1 20 ? -39.875 -39.031 10.641 1 18.94 20 ALA B CA 1
ATOM 1687 C C . ALA B 1 20 ? -41.156 -38.625 11.352 1 18.94 20 ALA B C 1
ATOM 1689 O O . ALA B 1 20 ? -42.125 -38.188 10.703 1 18.94 20 ALA B O 1
ATOM 1690 N N . SER B 1 21 ? -41.094 -38.625 12.727 1 17.52 21 SER B N 1
ATOM 1691 C CA . SER B 1 21 ? -42.469 -38.844 13.219 1 17.52 21 SER B CA 1
ATOM 1692 C C . SER B 1 21 ? -43.406 -37.75 12.766 1 17.52 21 SER B C 1
ATOM 1694 O O . SER B 1 21 ? -42.969 -36.688 12.336 1 17.52 21 SER B O 1
ATOM 1696 N N . LEU B 1 22 ? -44.656 -37.562 13.375 1 19.44 22 LEU B N 1
ATOM 1697 C CA . LEU B 1 22 ? -46.094 -37.5 13.289 1 19.44 22 LEU B CA 1
ATOM 1698 C C . LEU B 1 22 ? -46.594 -36.062 13.359 1 19.44 22 LEU B C 1
ATOM 1700 O O . LEU B 1 22 ? -47.094 -35.625 14.398 1 19.44 22 LEU B O 1
ATOM 1704 N N . PHE B 1 23 ? -45.969 -35.094 12.578 1 18.75 23 PHE B N 1
ATOM 1705 C CA . PHE B 1 23 ? -46.312 -33.719 12.859 1 18.75 23 PHE B CA 1
ATOM 1706 C C . PHE B 1 23 ? -47.75 -33.438 12.43 1 18.75 23 PHE B C 1
ATOM 1708 O O . PHE B 1 23 ? -48.094 -33.531 11.25 1 18.75 23 PHE B O 1
ATOM 1715 N N . ARG B 1 24 ? -48.719 -33.75 13.328 1 19.92 24 ARG B N 1
ATOM 1716 C CA . ARG B 1 24 ? -50.125 -33.594 13.086 1 19.92 24 ARG B CA 1
ATOM 1717 C C . ARG B 1 24 ? -50.469 -32.156 12.695 1 19.92 24 ARG B C 1
ATOM 1719 O O . ARG B 1 24 ? -49.75 -31.234 13.039 1 19.92 24 ARG B O 1
ATOM 1726 N N . SER B 1 25 ? -51.5 -31.969 11.898 1 19.48 25 SER B N 1
ATOM 1727 C CA . SER B 1 25 ? -52.062 -31.062 10.898 1 19.48 25 SER B CA 1
ATOM 1728 C C . SER B 1 25 ? -52.781 -29.875 11.555 1 19.48 25 SER B C 1
ATOM 1730 O O . SER B 1 25 ? -53.406 -29.078 10.875 1 19.48 25 SER B O 1
ATOM 1732 N N . PRO B 1 26 ? -52.312 -29.312 12.766 1 21.98 26 PRO B N 1
ATOM 1733 C CA . PRO B 1 26 ? -53.469 -28.594 13.32 1 21.98 26 PRO B CA 1
ATOM 1734 C C . PRO B 1 26 ? -53.969 -27.484 12.398 1 21.98 26 PRO B C 1
ATOM 1736 O O . PRO B 1 26 ? -53.188 -26.953 11.594 1 21.98 26 PRO B O 1
ATOM 1739 N N . ARG B 1 27 ? -55.344 -27.375 12.227 1 22.17 27 ARG B N 1
ATOM 1740 C CA . ARG B 1 27 ? -56.25 -26.625 11.367 1 22.17 27 ARG B CA 1
ATOM 1741 C C . ARG B 1 27 ? -56.188 -25.125 11.656 1 22.17 27 ARG B C 1
ATOM 1743 O O . ARG B 1 27 ? -56.469 -24.688 12.773 1 22.17 27 ARG B O 1
ATOM 1750 N N . LEU B 1 28 ? -55.125 -24.438 11.25 1 21.06 28 LEU B N 1
ATOM 1751 C CA . LEU B 1 28 ? -54.938 -23.016 11.5 1 21.06 28 LEU B CA 1
ATOM 1752 C C . LEU B 1 28 ? -56.094 -22.203 10.906 1 21.06 28 LEU B C 1
ATOM 1754 O O . LEU B 1 28 ? -56.438 -22.406 9.742 1 21.06 28 LEU B O 1
ATOM 1758 N N . ALA B 1 29 ? -57.094 -21.781 11.812 1 22.91 29 ALA B N 1
ATOM 1759 C CA . ALA B 1 29 ? -58.188 -20.844 11.586 1 22.91 29 ALA B CA 1
ATOM 1760 C C . ALA B 1 29 ? -57.719 -19.609 10.812 1 22.91 29 ALA B C 1
ATOM 1762 O O . ALA B 1 29 ? -56.625 -19.094 11.062 1 22.91 29 ALA B O 1
ATOM 1763 N N . SER B 1 30 ? -58.281 -19.281 9.656 1 19.94 30 SER B N 1
ATOM 1764 C CA . SER B 1 30 ? -58.062 -18.391 8.523 1 19.94 30 SER B CA 1
ATOM 1765 C C . SER B 1 30 ? -58.219 -16.922 8.922 1 19.94 30 SER B C 1
ATOM 1767 O O . SER B 1 30 ? -58.125 -16.031 8.078 1 19.94 30 SER B O 1
ATOM 1769 N N . ALA B 1 31 ? -58.594 -16.516 10.156 1 25 31 ALA B N 1
ATOM 1770 C CA . ALA B 1 31 ? -59.219 -15.195 10.148 1 25 31 ALA B CA 1
ATOM 1771 C C . ALA B 1 31 ? -58.312 -14.172 9.477 1 25 31 ALA B C 1
ATOM 1773 O O . ALA B 1 31 ? -57.156 -14 9.883 1 25 31 ALA B O 1
ATOM 1774 N N . SER B 1 32 ? -58.531 -13.844 8.219 1 22.42 32 SER B N 1
ATOM 1775 C CA . SER B 1 32 ? -57.875 -13.078 7.16 1 22.42 32 SER B CA 1
ATOM 1776 C C . SER B 1 32 ? -57.781 -11.602 7.52 1 22.42 32 SER B C 1
ATOM 1778 O O . SER B 1 32 ? -57.344 -10.781 6.707 1 22.42 32 SER B O 1
ATOM 1780 N N . SER B 1 33 ? -58.438 -11.133 8.602 1 27.55 33 SER B N 1
ATOM 1781 C CA . SER B 1 33 ? -58.656 -9.711 8.391 1 27.55 33 SER B CA 1
ATOM 1782 C C . SER B 1 33 ? -57.344 -8.945 8.227 1 27.55 33 SER B C 1
ATOM 1784 O O . SER B 1 33 ? -56.531 -8.922 9.141 1 27.55 33 SER B O 1
ATOM 1786 N N . ASP B 1 34 ? -56.812 -8.945 7.094 1 25 34 ASP B N 1
ATOM 1787 C CA . ASP B 1 34 ? -55.5 -8.391 6.938 1 25 34 ASP B CA 1
ATOM 1788 C C . ASP B 1 34 ? -55.469 -6.887 7.219 1 25 34 ASP B C 1
ATOM 1790 O O . ASP B 1 34 ? -56.156 -6.117 6.543 1 25 34 ASP B O 1
ATOM 1794 N N . PRO B 1 35 ? -55.719 -6.426 8.445 1 30.34 35 PRO B N 1
ATOM 1795 C CA . PRO B 1 35 ? -55.625 -4.965 8.453 1 30.34 35 PRO B CA 1
ATOM 1796 C C . PRO B 1 35 ? -54.438 -4.457 7.637 1 30.34 35 PRO B C 1
ATOM 1798 O O . PRO B 1 35 ? -53.469 -5.18 7.449 1 30.34 35 PRO B O 1
ATOM 1801 N N . LEU B 1 36 ? -54.781 -3.611 6.594 1 28.89 36 LEU B N 1
ATOM 1802 C CA . LEU B 1 36 ? -53.812 -2.922 5.738 1 28.89 36 LEU B CA 1
ATOM 1803 C C . LEU B 1 36 ? -52.688 -2.326 6.566 1 28.89 36 LEU B C 1
ATOM 1805 O O . LEU B 1 36 ? -52.938 -1.577 7.512 1 28.89 36 LEU B O 1
ATOM 1809 N N . HIS B 1 37 ? -51.781 -3.191 6.965 1 27.97 37 HIS B N 1
ATOM 1810 C CA . HIS B 1 37 ? -50.562 -2.646 7.551 1 27.97 37 HIS B CA 1
ATOM 1811 C C . HIS B 1 37 ? -50.062 -1.45 6.754 1 27.97 37 HIS B C 1
ATOM 1813 O O . HIS B 1 37 ? -49.844 -1.557 5.547 1 27.97 37 HIS B O 1
ATOM 1819 N N . ARG B 1 38 ? -50.688 -0.249 7.043 1 28.08 38 ARG B N 1
ATOM 1820 C CA . ARG B 1 38 ? -49.969 0.938 6.574 1 28.08 38 ARG B CA 1
ATOM 1821 C C . ARG B 1 38 ? -48.469 0.757 6.684 1 28.08 38 ARG B C 1
ATOM 1823 O O . ARG B 1 38 ? -47.938 0.518 7.773 1 28.08 38 ARG B O 1
ATOM 1830 N N . SER B 1 39 ? -48 -0.027 5.762 1 26.3 39 SER B N 1
ATOM 1831 C CA . SER B 1 39 ? -46.562 -0.116 5.637 1 26.3 39 SER B CA 1
ATOM 1832 C C . SER B 1 39 ? -45.906 1.255 5.785 1 26.3 39 SER B C 1
ATOM 1834 O O . SER B 1 39 ? -46.125 2.145 4.961 1 26.3 39 SER B O 1
ATOM 1836 N N . SER B 1 40 ? -46.156 1.871 6.949 1 29 40 SER B N 1
ATOM 1837 C CA . SER B 1 40 ? -45.219 2.99 7.098 1 29 40 SER B CA 1
ATOM 1838 C C . SER B 1 40 ? -43.844 2.627 6.59 1 29 40 SER B C 1
ATOM 1840 O O . SER B 1 40 ? -43.219 1.667 7.066 1 29 40 SER B O 1
ATOM 1842 N N . SER B 1 41 ? -43.75 2.631 5.309 1 28.72 41 SER B N 1
ATOM 1843 C CA . SER B 1 41 ? -42.406 2.646 4.738 1 28.72 41 SER B CA 1
ATOM 1844 C C . SER B 1 41 ? -41.469 3.473 5.594 1 28.72 41 SER B C 1
ATOM 1846 O O . SER B 1 41 ? -41.562 4.699 5.637 1 28.72 41 SER B O 1
ATOM 1848 N N . SER B 1 42 ? -41.438 3.141 6.887 1 30.84 42 SER B N 1
ATOM 1849 C CA . SER B 1 42 ? -40.281 3.746 7.527 1 30.84 42 SER B CA 1
ATOM 1850 C C . SER B 1 42 ? -39.094 3.812 6.574 1 30.84 42 SER B C 1
ATOM 1852 O O . SER B 1 42 ? -38.625 2.783 6.082 1 30.84 42 SER B O 1
ATOM 1854 N N . SER B 1 43 ? -39.281 4.668 5.625 1 31.75 43 SER B N 1
ATOM 1855 C CA . SER B 1 43 ? -38.062 5.031 4.922 1 31.75 43 SER B CA 1
ATOM 1856 C C . SER B 1 43 ? -36.844 4.965 5.848 1 31.75 43 SER B C 1
ATOM 1858 O O . SER B 1 43 ? -36.719 5.77 6.773 1 31.75 43 SER B O 1
ATOM 1860 N N . VAL B 1 44 ? -36.656 3.766 6.391 1 31.42 44 VAL B N 1
ATOM 1861 C CA . VAL B 1 44 ? -35.281 3.734 6.926 1 31.42 44 VAL B CA 1
ATOM 1862 C C . VAL B 1 44 ? -34.406 4.738 6.176 1 31.42 44 VAL B C 1
ATOM 1864 O O . VAL B 1 44 ? -34.156 4.566 4.984 1 31.42 44 VAL B O 1
ATOM 1867 N N . ARG B 1 45 ? -34.812 5.945 6.309 1 31.48 45 ARG B N 1
ATOM 1868 C CA . ARG B 1 45 ? -33.75 6.891 5.984 1 31.48 45 ARG B CA 1
ATOM 1869 C C . ARG B 1 45 ? -32.406 6.324 6.352 1 31.48 45 ARG B C 1
ATOM 1871 O O . ARG B 1 45 ? -32.031 6.258 7.527 1 31.48 45 ARG B O 1
ATOM 1878 N N . THR B 1 46 ? -32.188 5.02 5.984 1 34.62 46 THR B N 1
ATOM 1879 C CA . THR B 1 46 ? -30.75 4.691 6.051 1 34.62 46 THR B CA 1
ATOM 1880 C C . THR B 1 46 ? -29.906 5.953 5.93 1 34.62 46 THR B C 1
ATOM 1882 O O . THR B 1 46 ? -29.906 6.613 4.891 1 34.62 46 THR B O 1
ATOM 1885 N N . MET B 1 47 ? -30.141 6.832 6.824 1 31.16 47 MET B N 1
ATOM 1886 C CA . MET B 1 47 ? -29.125 7.867 6.816 1 31.16 47 MET B CA 1
ATOM 1887 C C . MET B 1 47 ? -27.812 7.336 6.238 1 31.16 47 MET B C 1
ATOM 1889 O O . MET B 1 47 ? -27.062 6.637 6.926 1 31.16 47 MET B O 1
ATOM 1893 N N . ALA B 1 48 ? -27.828 6.609 5.137 1 42.19 48 ALA B N 1
ATOM 1894 C CA . ALA B 1 48 ? -26.578 6.336 4.438 1 42.19 48 ALA B CA 1
ATOM 1895 C C . ALA B 1 48 ? -25.516 7.367 4.801 1 42.19 48 ALA B C 1
ATOM 1897 O O . ALA B 1 48 ? -25.656 8.555 4.48 1 42.19 48 ALA B O 1
ATOM 1898 N N . ALA B 1 49 ? -25.109 7.406 6.07 1 50.81 49 ALA B N 1
ATOM 1899 C CA . ALA B 1 49 ? -24.078 8.281 6.602 1 50.81 49 ALA B CA 1
ATOM 1900 C C . ALA B 1 49 ? -23.156 8.773 5.488 1 50.81 49 ALA B C 1
ATOM 1902 O O . ALA B 1 49 ? -22.781 8.008 4.598 1 50.81 49 ALA B O 1
ATOM 1903 N N . LYS B 1 50 ? -23.203 10.117 5.113 1 67.19 50 LYS B N 1
ATOM 1904 C CA . LYS B 1 50 ? -22.453 10.805 4.07 1 67.19 50 LYS B CA 1
ATOM 1905 C C . LYS B 1 50 ? -20.984 10.422 4.105 1 67.19 50 LYS B C 1
ATOM 1907 O O . LYS B 1 50 ? -20.297 10.648 5.105 1 67.19 50 LYS B O 1
ATOM 1912 N N . THR B 1 51 ? -20.625 9.383 3.283 1 87.19 51 THR B N 1
ATOM 1913 C CA . THR B 1 51 ? -19.203 9.031 3.162 1 87.19 51 THR B CA 1
ATOM 1914 C C . THR B 1 51 ? -18.422 10.164 2.5 1 87.19 51 THR B C 1
ATOM 1916 O O . THR B 1 51 ? -18.984 10.945 1.737 1 87.19 51 THR B O 1
ATOM 1919 N N . GLU B 1 52 ? -17.375 10.547 3.125 1 95.88 52 GLU B N 1
ATOM 1920 C CA . GLU B 1 52 ? -16.391 11.438 2.52 1 95.88 52 GLU B CA 1
ATOM 1921 C C . GLU B 1 52 ? -15.055 10.719 2.307 1 95.88 52 GLU B C 1
ATOM 1923 O O . GLU B 1 52 ? -14.93 9.531 2.623 1 95.88 52 GLU B O 1
ATOM 1928 N N . ARG B 1 53 ? -14.148 11.406 1.606 1 98.25 53 ARG B N 1
ATOM 1929 C CA . ARG B 1 53 ? -12.836 10.852 1.307 1 98.25 53 ARG B CA 1
ATOM 1930 C C . ARG B 1 53 ? -11.727 11.75 1.846 1 98.25 53 ARG B C 1
ATOM 1932 O O . ARG B 1 53 ? -11.898 12.969 1.949 1 98.25 53 ARG B O 1
ATOM 1939 N N . THR B 1 54 ? -10.68 11.164 2.246 1 98.75 54 THR B N 1
ATOM 1940 C CA . THR B 1 54 ? -9.484 11.898 2.641 1 98.75 54 THR B CA 1
ATOM 1941 C C . THR B 1 54 ? -8.273 11.445 1.833 1 98.75 54 THR B C 1
ATOM 1943 O O . THR B 1 54 ? -8.234 10.312 1.346 1 98.75 54 THR B O 1
ATOM 1946 N N . PHE B 1 55 ? -7.391 12.375 1.624 1 98.81 55 PHE B N 1
ATOM 1947 C CA . PHE B 1 55 ? -6.094 12.094 1.015 1 98.81 55 PHE B CA 1
ATOM 1948 C C . PHE B 1 55 ? -5.031 11.867 2.084 1 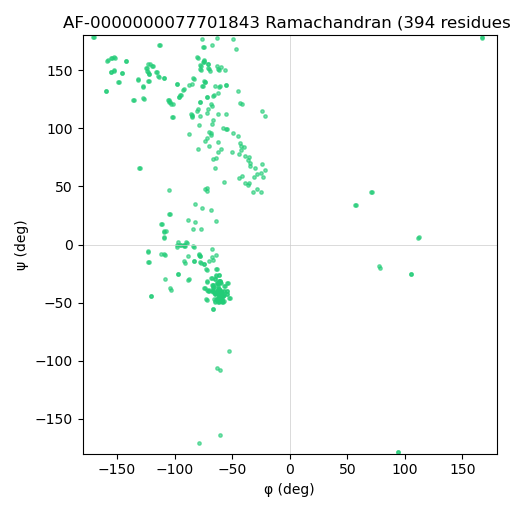98.81 55 PHE B C 1
ATOM 1950 O O . PHE B 1 55 ? -4.883 12.68 3 1 98.81 55 PHE B O 1
ATOM 1957 N N . ILE B 1 56 ? -4.281 10.758 1.997 1 98.75 56 ILE B N 1
ATOM 1958 C CA . ILE B 1 56 ? -3.178 10.398 2.883 1 98.75 56 ILE B CA 1
ATOM 1959 C C . ILE B 1 56 ? -1.934 10.086 2.055 1 98.75 56 ILE B C 1
ATOM 1961 O O . ILE B 1 56 ? -2.018 9.398 1.032 1 98.75 56 ILE B O 1
ATOM 1965 N N . ALA B 1 57 ? -0.813 10.578 2.463 1 98.88 57 ALA B N 1
ATOM 1966 C CA . ALA B 1 57 ? 0.446 10.242 1.804 1 98.88 57 ALA B CA 1
ATOM 1967 C C . ALA B 1 57 ? 1.538 9.938 2.826 1 98.88 57 ALA B C 1
ATOM 1969 O O . ALA B 1 57 ? 1.784 10.742 3.732 1 98.88 57 ALA B O 1
ATOM 1970 N N . ILE B 1 58 ? 2.135 8.766 2.707 1 98.81 58 ILE B N 1
ATOM 1971 C CA . ILE B 1 58 ? 3.334 8.469 3.484 1 98.81 58 ILE B CA 1
ATOM 1972 C C . ILE B 1 58 ? 4.543 9.141 2.84 1 98.81 58 ILE B C 1
ATOM 1974 O O . ILE B 1 58 ? 4.828 8.93 1.659 1 98.81 58 ILE B O 1
ATOM 1978 N N . LYS B 1 59 ? 5.203 9.961 3.613 1 98.44 59 LYS B N 1
ATOM 1979 C CA . LYS B 1 59 ? 6.324 10.773 3.146 1 98.44 59 LYS B CA 1
ATOM 1980 C C . LYS B 1 59 ? 7.582 9.93 2.979 1 98.44 59 LYS B C 1
ATOM 1982 O O . LYS B 1 59 ? 7.613 8.758 3.373 1 98.44 59 LYS B O 1
ATOM 1987 N N . PRO B 1 60 ? 8.625 10.5 2.354 1 98.38 60 PRO B N 1
ATOM 1988 C CA . PRO B 1 60 ? 9.836 9.727 2.057 1 98.38 60 PRO B CA 1
ATOM 1989 C C . PRO B 1 60 ? 10.453 9.102 3.303 1 98.38 60 PRO B C 1
ATOM 1991 O O . PRO B 1 60 ? 10.984 7.988 3.242 1 98.38 60 PRO B O 1
ATOM 1994 N N . ASP B 1 61 ? 10.406 9.773 4.418 1 97.81 61 ASP B N 1
ATOM 1995 C CA . ASP B 1 61 ? 10.992 9.203 5.629 1 97.81 61 ASP B CA 1
ATOM 1996 C C . ASP B 1 61 ? 10.227 7.965 6.078 1 97.81 61 ASP B C 1
ATOM 1998 O O . ASP B 1 61 ? 10.828 6.992 6.543 1 97.81 61 ASP B O 1
ATOM 2002 N N . GLY B 1 62 ? 8.906 7.98 5.984 1 98.06 62 GLY B N 1
ATOM 2003 C CA . GLY B 1 62 ? 8.141 6.781 6.281 1 98.06 62 GLY B CA 1
ATOM 2004 C C . GLY B 1 62 ? 8.438 5.629 5.344 1 98.06 62 GLY B C 1
ATOM 2005 O O . GLY B 1 62 ? 8.508 4.477 5.77 1 98.06 62 GLY B O 1
ATOM 2006 N N . VAL B 1 63 ? 8.578 5.949 4.047 1 98.19 63 VAL B N 1
ATOM 2007 C CA . VAL B 1 63 ? 8.93 4.938 3.053 1 98.19 63 VAL B CA 1
ATOM 2008 C C . VAL B 1 63 ? 10.297 4.348 3.381 1 98.19 63 VAL B C 1
ATOM 2010 O O . VAL B 1 63 ? 10.461 3.127 3.418 1 98.19 63 VAL B O 1
ATOM 2013 N N . GLN B 1 64 ? 11.273 5.199 3.643 1 96.88 64 GLN B N 1
ATOM 2014 C CA . GLN B 1 64 ? 12.641 4.777 3.926 1 96.88 64 GLN B CA 1
ATOM 2015 C C . GLN B 1 64 ? 12.695 3.891 5.164 1 96.88 64 GLN B C 1
ATOM 2017 O O . GLN B 1 64 ? 13.5 2.953 5.23 1 96.88 64 GLN B O 1
ATOM 2022 N N . ARG B 1 65 ? 11.836 4.098 6.078 1 96.62 65 ARG B N 1
ATOM 2023 C CA . ARG B 1 65 ? 11.867 3.371 7.34 1 96.62 65 ARG B CA 1
ATOM 2024 C C . ARG B 1 65 ? 11.008 2.113 7.27 1 96.62 65 ARG B C 1
ATOM 2026 O O . ARG B 1 65 ? 10.922 1.359 8.242 1 96.62 65 ARG B O 1
ATOM 2033 N N . GLY B 1 66 ? 10.367 1.856 6.152 1 97.06 66 GLY B N 1
ATOM 2034 C CA . GLY B 1 66 ? 9.562 0.657 5.98 1 97.06 66 GLY B CA 1
ATOM 2035 C C . GLY B 1 66 ? 8.281 0.676 6.789 1 97.06 66 GLY B C 1
ATOM 2036 O O . GLY B 1 66 ? 7.938 -0.311 7.441 1 97.06 66 GLY B O 1
ATOM 2037 N N . LEU B 1 67 ? 7.562 1.784 6.777 1 98.19 67 LEU B N 1
ATOM 2038 C CA . LEU B 1 67 ? 6.391 1.926 7.637 1 98.19 67 LEU B CA 1
ATOM 2039 C C . LEU B 1 67 ? 5.109 1.896 6.812 1 98.19 67 LEU B C 1
ATOM 2041 O O . LEU B 1 67 ? 4.02 2.113 7.344 1 98.19 67 LEU B O 1
ATOM 2045 N N . ILE B 1 68 ? 5.145 1.64 5.504 1 98.62 68 ILE B N 1
ATOM 2046 C CA . ILE B 1 68 ? 3.961 1.648 4.648 1 98.62 68 ILE B CA 1
ATOM 2047 C C . ILE B 1 68 ? 2.941 0.639 5.168 1 98.62 68 ILE B C 1
ATOM 2049 O O . ILE B 1 68 ? 1.768 0.972 5.355 1 98.62 68 ILE B O 1
ATOM 2053 N N . GLY B 1 69 ? 3.371 -0.566 5.434 1 98.75 69 GLY B N 1
ATOM 2054 C CA . GLY B 1 69 ? 2.471 -1.597 5.93 1 98.75 69 GLY B CA 1
ATOM 2055 C C . GLY B 1 69 ? 1.837 -1.247 7.262 1 98.75 69 GLY B C 1
ATOM 2056 O O . GLY B 1 69 ? 0.633 -1.432 7.449 1 98.75 69 GLY B O 1
ATOM 2057 N N . ASP B 1 70 ? 2.615 -0.744 8.211 1 98.5 70 ASP B N 1
ATOM 2058 C CA . ASP B 1 70 ? 2.129 -0.367 9.531 1 98.5 70 ASP B CA 1
ATOM 2059 C C . ASP B 1 70 ? 1.024 0.684 9.43 1 98.5 70 ASP B C 1
ATOM 2061 O O . ASP B 1 70 ? 0.016 0.601 10.133 1 98.5 70 ASP B O 1
ATOM 2065 N N . ILE B 1 71 ? 1.269 1.64 8.594 1 98.62 71 ILE B N 1
ATOM 2066 C CA . ILE B 1 71 ? 0.346 2.766 8.5 1 98.62 71 ILE B CA 1
ATOM 2067 C C . ILE B 1 71 ? -0.935 2.324 7.793 1 98.62 71 ILE B C 1
ATOM 2069 O O . ILE B 1 71 ? -2.039 2.617 8.258 1 98.62 71 ILE B O 1
ATOM 2073 N N . ILE B 1 72 ? -0.83 1.611 6.66 1 98.75 72 ILE B N 1
ATOM 2074 C CA . ILE B 1 72 ? -2.004 1.114 5.953 1 98.75 72 ILE B CA 1
ATOM 2075 C C . ILE B 1 72 ? -2.842 0.244 6.891 1 98.75 72 ILE B C 1
ATOM 2077 O O . ILE B 1 72 ? -4.066 0.362 6.926 1 98.75 72 ILE B O 1
ATOM 2081 N N . LYS B 1 73 ? -2.242 -0.524 7.66 1 98.38 73 LYS B N 1
ATOM 2082 C CA . LYS B 1 73 ? -2.926 -1.431 8.578 1 98.38 73 LYS B CA 1
ATOM 2083 C C . LYS B 1 73 ? -3.795 -0.659 9.562 1 98.38 73 LYS B C 1
ATOM 2085 O O . LYS B 1 73 ? -4.898 -1.094 9.906 1 98.38 73 LYS B O 1
ATOM 2090 N N . ARG B 1 74 ? -3.346 0.448 10.062 1 98.44 74 ARG B N 1
ATOM 2091 C CA . ARG B 1 74 ? -4.105 1.239 11.023 1 98.44 74 ARG B CA 1
ATOM 2092 C C . ARG B 1 74 ? -5.438 1.691 10.43 1 98.44 74 ARG B C 1
ATOM 2094 O O . ARG B 1 74 ? -6.469 1.651 11.102 1 98.44 74 ARG B O 1
ATOM 2101 N N . PHE B 1 75 ? -5.426 2.15 9.188 1 98.44 75 PHE B N 1
ATOM 2102 C CA . PHE B 1 75 ? -6.641 2.627 8.539 1 98.44 75 PHE B CA 1
ATOM 2103 C C . PHE B 1 75 ? -7.57 1.464 8.211 1 98.44 75 PHE B C 1
ATOM 2105 O O . PHE B 1 75 ? -8.789 1.581 8.336 1 98.44 75 PHE B O 1
ATOM 2112 N N . GLU B 1 76 ? -6.992 0.327 7.758 1 97.88 76 GLU B N 1
ATOM 2113 C CA . GLU B 1 76 ? -7.789 -0.869 7.512 1 97.88 76 GLU B CA 1
ATOM 2114 C C . GLU B 1 76 ? -8.484 -1.344 8.789 1 97.88 76 GLU B C 1
ATOM 2116 O O . GLU B 1 76 ? -9.672 -1.659 8.773 1 97.88 76 GLU B O 1
ATOM 2121 N N . GLN B 1 77 ? -7.766 -1.37 9.867 1 96.25 77 GLN B N 1
ATOM 2122 C CA . GLN B 1 77 ? -8.297 -1.858 11.133 1 96.25 77 GLN B CA 1
ATOM 2123 C C . GLN B 1 77 ? -9.391 -0.938 11.664 1 96.25 77 GLN B C 1
ATOM 2125 O O . GLN B 1 77 ? -10.336 -1.397 12.305 1 96.25 77 GLN B O 1
ATOM 2130 N N . LYS B 1 78 ? -9.219 0.35 11.422 1 96.38 78 LYS B N 1
ATOM 2131 C CA . LYS B 1 78 ? -10.25 1.296 11.836 1 96.38 78 LYS B CA 1
ATOM 2132 C C . LYS B 1 78 ? -11.578 1.005 11.133 1 96.38 78 LYS B C 1
ATOM 2134 O O . LYS B 1 78 ? -12.648 1.312 11.656 1 96.38 78 LYS B O 1
ATOM 2139 N N . GLY B 1 79 ? -11.438 0.474 9.859 1 95.88 79 GLY B N 1
ATOM 2140 C CA . GLY B 1 79 ? -12.633 0.114 9.109 1 95.88 79 GLY B CA 1
ATOM 2141 C C . GLY B 1 79 ? -12.875 1.011 7.914 1 95.88 79 GLY B C 1
ATOM 2142 O O . GLY B 1 79 ? -13.93 0.93 7.273 1 95.88 79 GLY B O 1
ATOM 2143 N N . PHE B 1 80 ? -11.953 1.906 7.629 1 97.38 80 PHE B N 1
ATOM 2144 C CA . PHE B 1 80 ? -12.078 2.738 6.438 1 97.38 80 PHE B CA 1
ATOM 2145 C C . PHE B 1 80 ? -11.773 1.932 5.18 1 97.38 80 PHE B C 1
ATOM 2147 O O . PHE B 1 80 ? -11.109 0.895 5.246 1 97.38 80 PHE B O 1
ATOM 2154 N N . ARG B 1 81 ? -12.266 2.406 4.098 1 97.06 81 ARG B N 1
ATOM 2155 C CA . ARG B 1 81 ? -12.117 1.684 2.838 1 97.06 81 ARG B CA 1
ATOM 2156 C C . ARG B 1 81 ? -11.062 2.344 1.954 1 97.06 81 ARG B C 1
ATOM 2158 O O . ARG B 1 81 ? -11.148 3.537 1.662 1 97.06 81 ARG B O 1
ATOM 2165 N N . LEU B 1 82 ? -10.07 1.523 1.6 1 98.56 82 LEU B N 1
ATOM 2166 C CA . LEU B 1 82 ? -9.07 1.996 0.644 1 98.56 82 LEU B CA 1
ATOM 2167 C C . LEU B 1 82 ? -9.664 2.08 -0.76 1 98.56 82 LEU B C 1
ATOM 2169 O O . LEU B 1 82 ? -10.203 1.094 -1.271 1 98.56 82 LEU B O 1
ATOM 2173 N N . VAL B 1 83 ? -9.508 3.318 -1.417 1 98.12 83 VAL B N 1
ATOM 2174 C CA . VAL B 1 83 ? -10.148 3.436 -2.721 1 98.12 83 VAL B CA 1
ATOM 2175 C C . VAL B 1 83 ? -9.109 3.789 -3.781 1 98.12 83 VAL B C 1
ATOM 2177 O O . VAL B 1 83 ? -9.367 3.672 -4.98 1 98.12 83 VAL B O 1
ATOM 2180 N N . ALA B 1 84 ? -7.957 4.207 -3.369 1 98.75 84 ALA B N 1
ATOM 2181 C CA . ALA B 1 84 ? -6.836 4.434 -4.277 1 98.75 84 ALA B CA 1
ATOM 2182 C C . ALA B 1 84 ? -5.504 4.332 -3.537 1 98.75 84 ALA B C 1
ATOM 2184 O O . ALA B 1 84 ? -5.41 4.691 -2.361 1 98.75 84 ALA B O 1
ATOM 2185 N N . LEU B 1 85 ? -4.531 3.889 -4.246 1 98.81 85 LEU B N 1
ATOM 2186 C CA . LEU B 1 85 ? -3.174 3.742 -3.727 1 98.81 85 LEU B CA 1
ATOM 2187 C C . LEU B 1 85 ? -2.16 3.686 -4.863 1 98.81 85 LEU B C 1
ATOM 2189 O O . LEU B 1 85 ? -2.369 2.98 -5.855 1 98.81 85 LEU B O 1
ATOM 2193 N N . LYS B 1 86 ? -1.092 4.465 -4.738 1 98.38 86 LYS B N 1
ATOM 2194 C CA . LYS B 1 86 ? 0.019 4.328 -5.676 1 98.38 86 LYS B CA 1
ATOM 2195 C C . LYS B 1 86 ? 1.336 4.754 -5.031 1 98.38 86 LYS B C 1
ATOM 2197 O O . LYS B 1 86 ? 1.343 5.516 -4.062 1 98.38 86 LYS B O 1
ATOM 2202 N N . PHE B 1 87 ? 2.346 4.176 -5.441 1 98.56 87 PHE B N 1
ATOM 2203 C CA . PHE B 1 87 ? 3.729 4.465 -5.074 1 98.56 87 PHE B CA 1
ATOM 2204 C C . PHE B 1 87 ? 4.449 5.191 -6.203 1 98.56 87 PHE B C 1
ATOM 2206 O O . PHE B 1 87 ? 4.43 4.742 -7.352 1 98.56 87 PHE B O 1
ATOM 2213 N N . LEU B 1 88 ? 5.043 6.395 -5.914 1 97.88 88 LEU B N 1
ATOM 2214 C CA . LEU B 1 88 ? 5.652 7.152 -7 1 97.88 88 LEU B CA 1
ATOM 2215 C C . LEU B 1 88 ? 6.684 8.141 -6.465 1 97.88 88 LEU B C 1
ATOM 2217 O O . LEU B 1 88 ? 6.66 8.484 -5.281 1 97.88 88 LEU B O 1
ATOM 2221 N N . GLN B 1 89 ? 7.574 8.523 -7.359 1 97.75 89 GLN B N 1
ATOM 2222 C CA . GLN B 1 89 ? 8.398 9.711 -7.164 1 97.75 89 GLN B CA 1
ATOM 2223 C C . GLN B 1 89 ? 7.664 10.969 -7.629 1 97.75 89 GLN B C 1
ATOM 2225 O O . GLN B 1 89 ? 7.512 11.195 -8.828 1 97.75 89 GLN B O 1
ATOM 2230 N N . ALA B 1 90 ? 7.285 11.789 -6.684 1 97.75 90 ALA B N 1
ATOM 2231 C CA . ALA B 1 90 ? 6.504 12.969 -7.039 1 97.75 90 ALA B CA 1
ATOM 2232 C C . ALA B 1 90 ? 7.375 14.023 -7.719 1 97.75 90 ALA B C 1
ATOM 2234 O O . ALA B 1 90 ? 8.516 14.25 -7.312 1 97.75 90 ALA B O 1
ATOM 2235 N N . SER B 1 91 ? 6.84 14.641 -8.719 1 97.56 91 SER B N 1
ATOM 2236 C CA . SER B 1 91 ? 7.562 15.719 -9.383 1 97.56 91 SER B CA 1
ATOM 2237 C C . SER B 1 91 ? 7.555 16.984 -8.539 1 97.56 91 SER B C 1
ATOM 2239 O O . SER B 1 91 ? 6.66 17.188 -7.715 1 97.56 91 SER B O 1
ATOM 2241 N N . GLU B 1 92 ? 8.492 17.828 -8.812 1 97.44 92 GLU B N 1
ATOM 2242 C CA . GLU B 1 92 ? 8.539 19.109 -8.125 1 97.44 92 GLU B CA 1
ATOM 2243 C C . GLU B 1 92 ? 7.27 19.922 -8.391 1 97.44 92 GLU B C 1
ATOM 2245 O O . GLU B 1 92 ? 6.727 20.547 -7.484 1 97.44 92 GLU B O 1
ATOM 2250 N N . ASP B 1 93 ? 6.781 19.906 -9.625 1 98 93 ASP B N 1
ATOM 2251 C CA . ASP B 1 93 ? 5.574 20.656 -9.992 1 98 93 ASP B CA 1
ATOM 2252 C C . ASP B 1 93 ? 4.363 20.141 -9.211 1 98 93 ASP B C 1
ATOM 2254 O O . ASP B 1 93 ? 3.566 20.938 -8.711 1 98 93 ASP B O 1
ATOM 2258 N N . LEU B 1 94 ? 4.203 18.844 -9.141 1 98.31 94 LEU B N 1
ATOM 2259 C CA . LEU B 1 94 ? 3.104 18.266 -8.383 1 98.31 94 LEU B CA 1
ATOM 2260 C C . LEU B 1 94 ? 3.152 18.719 -6.926 1 98.31 94 LEU B C 1
ATOM 2262 O O . LEU B 1 94 ? 2.129 19.109 -6.359 1 98.31 94 LEU B O 1
ATOM 2266 N N . LEU B 1 95 ? 4.324 18.719 -6.336 1 98.5 95 LEU B N 1
ATOM 2267 C CA . LEU B 1 95 ? 4.492 19.062 -4.93 1 98.5 95 LEU B CA 1
ATOM 2268 C C . LEU B 1 95 ? 4.246 20.547 -4.691 1 98.5 95 LEU B C 1
ATOM 2270 O O . LEU B 1 95 ? 3.648 20.922 -3.684 1 98.5 95 LEU B O 1
ATOM 2274 N N . LYS B 1 96 ? 4.695 21.344 -5.578 1 98.12 96 LYS B N 1
ATOM 2275 C CA . LYS B 1 96 ? 4.434 22.781 -5.48 1 98.12 96 LYS B CA 1
ATOM 2276 C C . LYS B 1 96 ? 2.934 23.062 -5.52 1 98.12 96 LYS B C 1
ATOM 2278 O O . LYS B 1 96 ? 2.434 23.891 -4.75 1 98.12 96 LYS B O 1
ATOM 2283 N N . GLN B 1 97 ? 2.23 22.391 -6.379 1 98.31 97 GLN B N 1
ATOM 2284 C CA . GLN B 1 97 ? 0.783 22.547 -6.453 1 98.31 97 GLN B CA 1
ATOM 2285 C C . GLN B 1 97 ? 0.105 22.016 -5.195 1 98.31 97 GLN B C 1
ATOM 2287 O O . GLN B 1 97 ? -0.825 22.641 -4.672 1 98.31 97 GLN B O 1
ATOM 2292 N N . HIS B 1 98 ? 0.58 20.938 -4.738 1 98.19 98 HIS B N 1
ATOM 2293 C CA . HIS B 1 98 ? 0.017 20.328 -3.539 1 98.19 98 HIS B CA 1
ATOM 2294 C C . HIS B 1 98 ? 0.114 21.266 -2.342 1 98.19 98 HIS B C 1
ATOM 2296 O O . HIS B 1 98 ? -0.818 21.344 -1.539 1 98.19 98 HIS B O 1
ATOM 2302 N N . TYR B 1 99 ? 1.22 21.922 -2.236 1 97.31 99 TYR B N 1
ATOM 2303 C CA . TYR B 1 99 ? 1.462 22.781 -1.086 1 97.31 99 TYR B CA 1
ATOM 2304 C C . TYR B 1 99 ? 1.29 24.25 -1.458 1 97.31 99 TYR B C 1
ATOM 2306 O O . TYR B 1 99 ? 1.869 25.141 -0.818 1 97.31 99 TYR B O 1
ATOM 2314 N N . ILE B 1 100 ? 0.524 24.562 -2.416 1 96.94 100 ILE B N 1
ATOM 2315 C CA . ILE B 1 100 ? 0.456 25.891 -3.002 1 96.94 100 ILE B CA 1
ATOM 2316 C C . ILE B 1 100 ? -0.01 26.891 -1.949 1 96.94 100 ILE B C 1
ATOM 2318 O O . ILE B 1 100 ? 0.395 28.062 -1.97 1 96.94 100 ILE B O 1
ATOM 2322 N N . ASP B 1 101 ? -0.881 26.516 -1.019 1 94.31 101 ASP B N 1
ATOM 2323 C CA . ASP B 1 101 ? -1.407 27.406 0.012 1 94.31 101 ASP B CA 1
ATOM 2324 C C . ASP B 1 101 ? -0.308 27.844 0.982 1 94.31 101 ASP B C 1
ATOM 2326 O O . ASP B 1 101 ? -0.492 28.766 1.765 1 94.31 101 ASP B O 1
ATOM 2330 N N . LEU B 1 102 ? 0.866 27.141 0.901 1 94.62 102 LEU B N 1
ATOM 2331 C CA . LEU B 1 102 ? 1.98 27.453 1.791 1 94.62 102 LEU B CA 1
ATOM 2332 C C . LEU B 1 102 ? 3.104 28.156 1.035 1 94.62 102 LEU B C 1
ATOM 2334 O O . LEU B 1 102 ? 4.203 28.312 1.564 1 94.62 102 LEU B O 1
ATOM 2338 N N . LYS B 1 103 ? 2.838 28.578 -0.148 1 96.25 103 LYS B N 1
ATOM 2339 C CA . LYS B 1 103 ? 3.877 29.078 -1.047 1 96.25 103 LYS B CA 1
ATOM 2340 C C . LYS B 1 103 ? 4.57 30.297 -0.464 1 96.25 103 LYS B C 1
ATOM 2342 O O . LYS B 1 103 ? 5.734 30.562 -0.769 1 96.25 103 LYS B O 1
ATOM 2347 N N . ASP B 1 104 ? 3.836 31.062 0.438 1 96.56 104 ASP B N 1
ATOM 2348 C CA . ASP B 1 104 ? 4.391 32.281 0.974 1 96.56 104 ASP B CA 1
ATOM 2349 C C . ASP B 1 104 ? 5.07 32.062 2.32 1 96.56 104 ASP B C 1
ATOM 2351 O O . ASP B 1 104 ? 5.594 33 2.934 1 96.56 104 ASP B O 1
ATOM 2355 N N . ARG B 1 105 ? 5.043 30.797 2.799 1 93.62 105 ARG B N 1
ATOM 2356 C CA . ARG B 1 105 ? 5.703 30.453 4.051 1 93.62 105 ARG B CA 1
ATOM 2357 C C . ARG B 1 105 ? 7.184 30.172 3.828 1 93.62 105 ARG B C 1
ATOM 2359 O O . ARG B 1 105 ? 7.566 29.594 2.807 1 93.62 105 ARG B O 1
ATOM 2366 N N . PRO B 1 106 ? 8.047 30.578 4.793 1 95.44 106 PRO B N 1
ATOM 2367 C CA . PRO B 1 106 ? 9.5 30.438 4.633 1 95.44 106 PRO B CA 1
ATOM 2368 C C . PRO B 1 106 ? 9.93 28.984 4.449 1 95.44 106 PRO B C 1
ATOM 2370 O O . PRO B 1 106 ? 10.945 28.719 3.799 1 95.44 106 PRO B O 1
ATOM 2373 N N . PHE B 1 107 ? 9.289 28.109 5.012 1 93.38 107 PHE B N 1
ATOM 2374 C CA . PHE B 1 107 ? 9.711 26.703 4.961 1 93.38 107 PHE B CA 1
ATOM 2375 C C . PHE B 1 107 ? 9.211 26.047 3.682 1 93.38 107 PHE B C 1
ATOM 2377 O O . PHE B 1 107 ? 9.555 24.891 3.402 1 93.38 107 PHE B O 1
ATOM 2384 N N . TYR B 1 108 ? 8.508 26.719 2.842 1 96.12 108 TYR B N 1
ATOM 2385 C CA . TYR B 1 108 ? 7.855 26.156 1.664 1 96.12 108 TYR B CA 1
ATOM 2386 C C . TYR B 1 108 ? 8.875 25.5 0.742 1 96.12 108 TYR B C 1
ATOM 2388 O O . TYR B 1 108 ? 8.711 24.328 0.365 1 96.12 108 TYR B O 1
ATOM 2396 N N . PRO B 1 109 ? 9.992 26.109 0.365 1 95.62 109 PRO B N 1
ATOM 2397 C CA . PRO B 1 109 ? 10.961 25.453 -0.516 1 95.62 109 PRO B CA 1
ATOM 2398 C C . PRO B 1 109 ? 11.562 24.203 0.101 1 95.62 109 PRO B C 1
ATOM 2400 O O . PRO B 1 109 ? 11.766 23.203 -0.599 1 95.62 109 PRO B O 1
ATOM 2403 N N . GLY B 1 110 ? 11.875 24.266 1.365 1 96 110 GLY B N 1
ATOM 2404 C CA . GLY B 1 110 ? 12.406 23.109 2.059 1 96 110 GLY B CA 1
ATOM 2405 C C . GLY B 1 110 ? 11.43 21.953 2.121 1 96 110 GLY B C 1
ATOM 2406 O O . GLY B 1 110 ? 11.828 20.797 1.998 1 96 110 GLY B O 1
ATOM 2407 N N . LEU B 1 111 ? 10.211 22.266 2.338 1 95.12 111 LEU B N 1
ATOM 2408 C CA . LEU B 1 111 ? 9.164 21.266 2.379 1 95.12 111 LEU B CA 1
ATOM 2409 C C . LEU B 1 111 ? 9.039 20.547 1.034 1 95.12 111 LEU B C 1
ATOM 2411 O O . LEU B 1 111 ? 9.008 19.312 0.979 1 95.12 111 LEU B O 1
ATOM 2415 N N . VAL B 1 112 ? 9 21.281 -0.036 1 97.44 112 VAL B N 1
ATOM 2416 C CA . VAL B 1 112 ? 8.898 20.734 -1.382 1 97.44 112 VAL B CA 1
ATOM 2417 C C . VAL B 1 112 ? 10.125 19.859 -1.674 1 97.44 112 VAL B C 1
ATOM 2419 O O . VAL B 1 112 ? 9.992 18.75 -2.199 1 97.44 112 VAL B O 1
ATOM 2422 N N . LYS B 1 113 ? 11.289 20.344 -1.313 1 96.94 113 LYS B N 1
ATOM 2423 C CA . LYS B 1 113 ? 12.523 19.594 -1.515 1 96.94 113 LYS B CA 1
ATOM 2424 C C . LYS B 1 113 ? 12.5 18.281 -0.742 1 96.94 113 LYS B C 1
ATOM 2426 O O . LYS B 1 113 ? 12.867 17.234 -1.28 1 96.94 113 LYS B O 1
ATOM 2431 N N . TYR B 1 114 ? 12.141 18.328 0.495 1 97.12 114 TYR B N 1
ATOM 2432 C CA . TYR B 1 114 ? 12.086 17.156 1.347 1 97.12 114 TYR B CA 1
ATOM 2433 C C . TYR B 1 114 ? 11.133 16.109 0.776 1 97.12 114 TYR B C 1
ATOM 2435 O O . TYR B 1 114 ? 11.484 14.93 0.662 1 97.12 114 TYR B O 1
ATOM 2443 N N . MET B 1 115 ? 9.938 16.516 0.405 1 96.75 115 MET B N 1
ATOM 2444 C CA . MET B 1 115 ? 8.914 15.609 -0.125 1 96.75 115 MET B CA 1
ATOM 2445 C C . MET B 1 115 ? 9.359 15 -1.45 1 96.75 115 MET B C 1
ATOM 2447 O O . MET B 1 115 ? 8.922 13.914 -1.817 1 96.75 115 MET B O 1
ATOM 2451 N N . GLY B 1 116 ? 10.203 15.688 -2.158 1 97.12 116 GLY B N 1
ATOM 2452 C CA . GLY B 1 116 ? 10.727 15.188 -3.422 1 97.12 116 GLY B CA 1
ATOM 2453 C C . GLY B 1 116 ? 11.992 14.375 -3.262 1 97.12 116 GLY B C 1
ATOM 2454 O O . GLY B 1 116 ? 12.531 13.859 -4.242 1 97.12 116 GLY B O 1
ATOM 2455 N N . SER B 1 117 ? 12.523 14.148 -2.08 1 96.88 117 SER B N 1
ATOM 2456 C CA . SER B 1 117 ? 13.812 13.516 -1.832 1 96.88 117 SER B CA 1
ATOM 2457 C C . SER B 1 117 ? 13.727 12 -1.977 1 96.88 117 SER B C 1
ATOM 2459 O O . SER B 1 117 ? 14.75 11.312 -1.999 1 96.88 117 SER B O 1
ATOM 2461 N N . GLY B 1 118 ? 12.539 11.453 -2.111 1 97.25 118 GLY B N 1
ATOM 2462 C CA . GLY B 1 118 ? 12.266 10.031 -2.281 1 97.25 118 GLY B CA 1
ATOM 2463 C C . GLY B 1 118 ? 10.828 9.742 -2.652 1 97.25 118 GLY B C 1
ATOM 2464 O O . GLY B 1 118 ? 10.016 10.656 -2.795 1 97.25 118 GLY B O 1
ATOM 2465 N N . PRO B 1 119 ? 10.562 8.469 -2.846 1 98.44 119 PRO B N 1
ATOM 2466 C CA . PRO B 1 119 ? 9.195 8.109 -3.225 1 98.44 119 PRO B CA 1
ATOM 2467 C C . PRO B 1 119 ? 8.203 8.273 -2.074 1 98.44 119 PRO B C 1
ATOM 2469 O O . PRO B 1 119 ? 8.609 8.328 -0.91 1 98.44 119 PRO B O 1
ATOM 2472 N N . VAL B 1 120 ? 6.992 8.453 -2.451 1 98.62 120 VAL B N 1
ATOM 2473 C CA . VAL B 1 120 ? 5.891 8.547 -1.495 1 98.62 120 VAL B CA 1
ATOM 2474 C C . VAL B 1 120 ? 4.824 7.508 -1.832 1 98.62 120 VAL B C 1
ATOM 2476 O O . VAL B 1 120 ? 4.758 7.02 -2.963 1 98.62 120 VAL B O 1
ATOM 2479 N N . ALA B 1 121 ? 4.07 7.031 -0.879 1 98.81 121 ALA B N 1
ATOM 2480 C CA . ALA B 1 121 ? 2.85 6.246 -1.064 1 98.81 121 ALA B CA 1
ATOM 2481 C C . ALA B 1 121 ? 1.607 7.109 -0.857 1 98.81 121 ALA B C 1
ATOM 2483 O O . ALA B 1 121 ? 1.312 7.523 0.267 1 98.81 121 ALA B O 1
ATOM 2484 N N . ALA B 1 122 ? 0.9 7.383 -1.923 1 98.88 122 ALA B N 1
ATOM 2485 C CA . ALA B 1 122 ? -0.308 8.203 -1.893 1 98.88 122 ALA B CA 1
ATOM 2486 C C . ALA B 1 122 ? -1.561 7.336 -1.847 1 98.88 122 ALA B C 1
ATOM 2488 O O . ALA B 1 122 ? -1.665 6.348 -2.576 1 98.88 122 ALA B O 1
ATOM 2489 N N . MET B 1 123 ? -2.49 7.738 -1.036 1 98.81 123 MET B N 1
ATOM 2490 C CA . MET B 1 123 ? -3.68 6.922 -0.83 1 98.81 123 MET B CA 1
ATOM 2491 C C . MET B 1 123 ? -4.926 7.793 -0.693 1 98.81 123 MET B C 1
ATOM 2493 O O . MET B 1 123 ? -4.832 8.953 -0.295 1 98.81 123 MET B O 1
ATOM 2497 N N . VAL B 1 124 ? -6.039 7.195 -0.961 1 98.81 124 VAL B N 1
ATOM 2498 C CA . VAL B 1 124 ? -7.348 7.777 -0.685 1 98.81 124 VAL B CA 1
ATOM 2499 C C . VAL B 1 124 ? -8.188 6.793 0.126 1 98.81 124 VAL B C 1
ATOM 2501 O O . VAL B 1 124 ? -8.352 5.637 -0.269 1 98.81 124 VAL B O 1
ATOM 2504 N N . TRP B 1 125 ? -8.695 7.242 1.247 1 98.62 125 TRP B N 1
ATOM 2505 C CA . TRP B 1 125 ? -9.547 6.457 2.129 1 98.62 125 TRP B CA 1
ATOM 2506 C C . TRP B 1 125 ? -10.953 7.039 2.186 1 98.62 125 TRP B C 1
ATOM 2508 O O . TRP B 1 125 ? -11.125 8.258 2.186 1 98.62 125 TRP B O 1
ATOM 2518 N N . GLU B 1 126 ? -11.938 6.176 2.291 1 98.06 126 GLU B N 1
ATOM 2519 C CA . GLU B 1 126 ? -13.336 6.574 2.316 1 98.06 126 GLU B CA 1
ATOM 2520 C C . GLU B 1 126 ? -14.031 6.066 3.576 1 98.06 126 GLU B C 1
ATOM 2522 O O . GLU B 1 126 ? -13.797 4.938 4.012 1 98.06 126 GLU B O 1
ATOM 2527 N N . GLY B 1 127 ? -14.914 6.91 4.148 1 96.69 127 GLY B N 1
ATOM 2528 C CA . GLY B 1 127 ? -15.711 6.535 5.305 1 96.69 127 GLY B CA 1
ATOM 2529 C C . GLY B 1 127 ? -16.391 7.723 5.965 1 96.69 127 GLY B C 1
ATOM 2530 O O . GLY B 1 127 ? -16.234 8.859 5.52 1 96.69 127 GLY B O 1
ATOM 2531 N N . LEU B 1 128 ? -17.156 7.383 6.992 1 95.56 128 LEU B N 1
ATOM 2532 C CA . LEU B 1 128 ? -17.812 8.414 7.773 1 95.56 128 LEU B CA 1
ATOM 2533 C C . LEU B 1 128 ? -16.812 9.25 8.555 1 95.56 128 LEU B C 1
ATOM 2535 O O . LEU B 1 128 ? -15.992 8.703 9.297 1 95.56 128 LEU B O 1
ATOM 2539 N N . ASN B 1 129 ? -16.75 10.562 8.305 1 97.06 129 ASN B N 1
ATOM 2540 C CA . ASN B 1 129 ? -15.883 11.508 8.992 1 97.06 129 ASN B CA 1
ATOM 2541 C C . ASN B 1 129 ? -14.414 11.117 8.867 1 97.06 129 ASN B C 1
ATOM 2543 O O . ASN B 1 129 ? -13.641 11.281 9.812 1 97.06 129 ASN B O 1
ATOM 2547 N N . VAL B 1 130 ? -14.062 10.555 7.773 1 97.88 130 VAL B N 1
ATOM 2548 C CA . VAL B 1 130 ? -12.719 10.016 7.602 1 97.88 130 VAL B CA 1
ATOM 2549 C C . VAL B 1 130 ? -11.695 11.148 7.641 1 97.88 130 VAL B C 1
ATOM 2551 O O . VAL B 1 130 ? -10.562 10.953 8.086 1 97.88 130 VAL B O 1
ATOM 2554 N N . VAL B 1 131 ? -12.031 12.383 7.227 1 98.25 131 VAL B N 1
ATOM 2555 C CA . VAL B 1 131 ? -11.086 13.492 7.266 1 98.25 131 VAL B CA 1
ATOM 2556 C C . VAL B 1 131 ? -10.758 13.844 8.719 1 98.25 131 VAL B C 1
ATOM 2558 O O . VAL B 1 131 ? -9.594 13.812 9.125 1 98.25 131 VAL B O 1
ATOM 2561 N N . LYS B 1 132 ? -11.773 14.102 9.445 1 97.56 132 LYS B N 1
ATOM 2562 C CA . LYS B 1 132 ? -11.594 14.477 10.852 1 97.56 132 LYS B CA 1
ATOM 2563 C C . LYS B 1 132 ? -10.938 13.352 11.641 1 97.56 132 LYS B C 1
ATOM 2565 O O . LYS B 1 132 ? -9.969 13.578 12.359 1 97.56 132 LYS B O 1
ATOM 2570 N N . THR B 1 133 ? -11.445 12.18 11.508 1 97.88 133 THR B N 1
ATOM 2571 C CA . THR B 1 133 ? -10.906 11.039 12.234 1 97.88 133 THR B CA 1
ATOM 2572 C C . THR B 1 133 ? -9.477 10.742 11.789 1 97.88 133 THR B C 1
ATOM 2574 O O . THR B 1 133 ? -8.625 10.398 12.617 1 97.88 133 THR B O 1
ATOM 2577 N N . GLY B 1 134 ? -9.242 10.828 10.492 1 97.88 134 GLY B N 1
ATOM 2578 C CA . GLY B 1 134 ? -7.891 10.648 9.984 1 97.88 134 GLY B CA 1
ATOM 2579 C C . GLY B 1 134 ? -6.887 11.57 10.641 1 97.88 134 GLY B C 1
ATOM 2580 O O . GLY B 1 134 ? -5.793 11.148 11.016 1 97.88 134 GLY B O 1
ATOM 2581 N N . ARG B 1 135 ? -7.23 12.773 10.82 1 98.12 135 ARG B N 1
ATOM 2582 C CA . ARG B 1 135 ? -6.344 13.734 11.469 1 98.12 135 ARG B CA 1
ATOM 2583 C C . ARG B 1 135 ? -6.047 13.32 12.906 1 98.12 135 ARG B C 1
ATOM 2585 O O . ARG B 1 135 ? -4.918 13.469 13.375 1 98.12 135 ARG B O 1
ATOM 2592 N N . VAL B 1 136 ? -7.035 12.828 13.562 1 97.88 136 VAL B N 1
ATOM 2593 C CA . VAL B 1 136 ? -6.832 12.352 14.93 1 97.88 136 VAL B CA 1
ATOM 2594 C C . VAL B 1 136 ? -5.887 11.156 14.93 1 97.88 136 VAL B C 1
ATOM 2596 O O . VAL B 1 136 ? -4.988 11.062 15.766 1 97.88 136 VAL B O 1
ATOM 2599 N N . MET B 1 137 ? -6.047 10.25 14 1 98.5 137 MET B N 1
ATOM 2600 C CA . MET B 1 137 ? -5.199 9.062 13.898 1 98.5 137 MET B CA 1
ATOM 2601 C C . MET B 1 137 ? -3.748 9.461 13.633 1 98.5 137 MET B C 1
ATOM 2603 O O . MET B 1 137 ? -2.824 8.797 14.109 1 98.5 137 MET B O 1
ATOM 2607 N N . LEU B 1 138 ? -3.562 10.516 12.852 1 98.44 138 LEU B N 1
ATOM 2608 C CA . LEU B 1 138 ? -2.211 10.984 12.562 1 98.44 138 LEU B CA 1
ATOM 2609 C C . LEU B 1 138 ? -1.533 11.5 13.828 1 98.44 138 LEU B C 1
ATOM 2611 O O . LEU B 1 138 ? -0.388 11.141 14.109 1 98.44 138 LEU B O 1
ATOM 2615 N N . GLY B 1 139 ? -2.268 12.305 14.562 1 98.12 139 GLY B N 1
ATOM 2616 C CA . GLY B 1 139 ? -1.686 13.047 15.672 1 98.12 139 GLY B CA 1
ATOM 2617 C C . GLY B 1 139 ? -1.241 14.445 15.289 1 98.12 139 GLY B C 1
ATOM 2618 O O . GLY B 1 139 ? -1.328 14.828 14.117 1 98.12 139 GLY B O 1
ATOM 2619 N N . GLU B 1 140 ? -0.703 15.109 16.219 1 96.69 140 GLU B N 1
ATOM 2620 C CA . GLU B 1 140 ? -0.283 16.5 16.031 1 96.69 140 GLU B CA 1
ATOM 2621 C C . GLU B 1 140 ? 0.938 16.578 15.117 1 96.69 140 GLU B C 1
ATOM 2623 O O . GLU B 1 140 ? 1.713 15.625 15.016 1 96.69 140 GLU B O 1
ATOM 2628 N N . THR B 1 141 ? 1.034 17.719 14.43 1 94.81 141 THR B N 1
ATOM 2629 C CA . THR B 1 141 ? 2.162 17.969 13.539 1 94.81 141 THR B CA 1
ATOM 2630 C C . THR B 1 141 ? 3.486 17.766 14.273 1 94.81 141 THR B C 1
ATOM 2632 O O . THR B 1 141 ? 4.41 17.141 13.742 1 94.81 141 THR B O 1
ATOM 2635 N N . ASN B 1 142 ? 3.5 18.344 15.461 1 95.69 142 ASN B N 1
ATOM 2636 C CA . ASN B 1 142 ? 4.648 18.078 16.328 1 95.69 142 ASN B CA 1
ATOM 2637 C C . ASN B 1 142 ? 4.523 16.734 17.031 1 95.69 142 ASN B C 1
ATOM 2639 O O . ASN B 1 142 ? 3.676 16.578 17.906 1 95.69 142 ASN B O 1
ATOM 2643 N N . PRO B 1 143 ? 5.43 15.828 16.734 1 97.25 143 PRO B N 1
ATOM 2644 C CA . PRO B 1 143 ? 5.316 14.492 17.312 1 97.25 143 PRO B CA 1
ATOM 2645 C C . PRO B 1 143 ? 5.387 14.5 18.828 1 97.25 143 PRO B C 1
ATOM 2647 O O . PRO B 1 143 ? 4.762 13.656 19.484 1 97.25 143 PRO B O 1
ATOM 2650 N N . ALA B 1 144 ? 6.117 15.422 19.375 1 95.62 144 ALA B N 1
ATOM 2651 C CA . ALA B 1 144 ? 6.246 15.5 20.828 1 95.62 144 ALA B CA 1
ATOM 2652 C C . ALA B 1 144 ? 4.902 15.812 21.484 1 95.62 144 ALA B C 1
ATOM 2654 O O . ALA B 1 144 ? 4.691 15.5 22.656 1 95.62 144 ALA B O 1
ATOM 2655 N N . ASP B 1 145 ? 4.016 16.359 20.75 1 97.69 145 ASP B N 1
ATOM 2656 C CA . ASP B 1 145 ? 2.689 16.703 21.25 1 97.69 145 ASP B CA 1
ATOM 2657 C C . ASP B 1 145 ? 1.669 15.625 20.891 1 97.69 145 ASP B C 1
ATOM 2659 O O . ASP B 1 145 ? 0.484 15.75 21.203 1 97.69 145 ASP B O 1
ATOM 2663 N N . SER B 1 146 ? 2.111 14.57 20.188 1 97.75 146 SER B N 1
ATOM 2664 C CA . SER B 1 146 ? 1.219 13.5 19.766 1 97.75 146 SER B CA 1
ATOM 2665 C C . SER B 1 146 ? 1.09 12.43 20.844 1 97.75 146 SER B C 1
ATOM 2667 O O . SER B 1 146 ? 2.078 12.055 21.469 1 97.75 146 SER B O 1
ATOM 2669 N N . LYS B 1 147 ? -0.037 11.977 21.062 1 97.5 147 LYS B N 1
ATOM 2670 C CA . LYS B 1 147 ? -0.303 10.953 22.078 1 97.5 147 LYS B CA 1
ATOM 2671 C C . LYS B 1 147 ? 0.105 9.57 21.578 1 97.5 147 LYS B C 1
ATOM 2673 O O . LYS B 1 147 ? 0.032 9.289 20.375 1 97.5 147 LYS B O 1
ATOM 2678 N N . PRO B 1 148 ? 0.495 8.672 22.516 1 97.19 148 PRO B N 1
ATOM 2679 C CA . PRO B 1 148 ? 0.684 7.277 22.125 1 97.19 148 PRO B CA 1
ATOM 2680 C C . PRO B 1 148 ? -0.56 6.68 21.469 1 97.19 148 PRO B C 1
ATOM 2682 O O . PRO B 1 148 ? -1.682 6.949 21.906 1 97.19 148 PRO B O 1
ATOM 2685 N N . GLY B 1 149 ? -0.385 5.961 20.438 1 97.88 149 GLY B N 1
ATOM 2686 C CA . GLY B 1 149 ? -1.497 5.398 19.688 1 97.88 149 GLY B CA 1
ATOM 2687 C C . GLY B 1 149 ? -1.756 6.121 18.375 1 97.88 149 GLY B C 1
ATOM 2688 O O . GLY B 1 149 ? -2.395 5.574 17.469 1 97.88 149 GLY B O 1
ATOM 2689 N N . THR B 1 150 ? -1.367 7.367 18.312 1 98.44 150 THR B N 1
ATOM 2690 C CA . THR B 1 150 ? -1.403 8.055 17.031 1 98.44 150 THR B CA 1
ATOM 2691 C C . THR B 1 150 ? -0.188 7.688 16.188 1 98.44 150 THR B C 1
ATOM 2693 O O . THR B 1 150 ? 0.805 7.172 16.703 1 98.44 150 THR B O 1
ATOM 2696 N N . ILE B 1 151 ? -0.283 7.906 14.977 1 98.62 151 ILE B N 1
ATOM 2697 C CA . ILE B 1 151 ? 0.781 7.52 14.055 1 98.62 151 ILE B CA 1
ATOM 2698 C C . ILE B 1 151 ? 2.047 8.32 14.367 1 98.62 151 ILE B C 1
ATOM 2700 O O . ILE B 1 151 ? 3.127 7.742 14.523 1 98.62 151 ILE B O 1
ATOM 2704 N N . ARG B 1 152 ? 1.939 9.633 14.5 1 98.62 152 ARG B N 1
ATOM 2705 C CA . ARG B 1 152 ? 3.115 10.445 14.781 1 98.62 152 ARG B CA 1
ATOM 2706 C C . ARG B 1 152 ? 3.6 10.234 16.219 1 98.62 152 ARG B C 1
ATOM 2708 O O . ARG B 1 152 ? 4.793 10.359 16.5 1 98.62 152 ARG B O 1
ATOM 2715 N N . GLY B 1 153 ? 2.754 9.969 17.141 1 98.38 153 GLY B N 1
ATOM 2716 C CA . GLY B 1 153 ? 3.156 9.625 18.484 1 98.38 153 GLY B CA 1
ATOM 2717 C C . GLY B 1 153 ? 3.949 8.336 18.562 1 98.38 153 GLY B C 1
ATOM 2718 O O . GLY B 1 153 ? 4.895 8.227 19.344 1 98.38 153 GLY B O 1
ATOM 2719 N N . ASP B 1 154 ? 3.637 7.449 17.734 1 98.56 154 ASP B N 1
ATOM 2720 C CA . ASP B 1 154 ? 4.242 6.125 17.797 1 98.56 154 ASP B CA 1
ATOM 2721 C C . ASP B 1 154 ? 5.543 6.078 17 1 98.56 154 ASP B C 1
ATOM 2723 O O . ASP B 1 154 ? 6.465 5.34 17.344 1 98.56 154 ASP B O 1
ATOM 2727 N N . PHE B 1 155 ? 5.617 6.938 15.906 1 98.12 155 PHE B N 1
ATOM 2728 C CA . PHE B 1 155 ? 6.691 6.633 14.969 1 98.12 155 PHE B CA 1
ATOM 2729 C C . PHE B 1 155 ? 7.613 7.836 14.789 1 98.12 155 PHE B C 1
ATOM 2731 O O . PHE B 1 155 ? 8.648 7.742 14.125 1 98.12 155 PHE B O 1
ATOM 2738 N N . CYS B 1 156 ? 7.242 9 15.406 1 97.62 156 CYS B N 1
ATOM 2739 C CA . CYS B 1 156 ? 8.008 10.18 15.031 1 97.62 156 CYS B CA 1
ATOM 2740 C C . CYS B 1 156 ? 8.641 10.828 16.25 1 97.62 156 CYS B C 1
ATOM 2742 O O . CYS B 1 156 ? 8.133 10.703 17.359 1 97.62 156 CYS B O 1
ATOM 2744 N N . ILE B 1 157 ? 9.695 11.531 15.969 1 96.94 157 ILE B N 1
ATOM 2745 C CA . ILE B 1 157 ? 10.438 12.227 17.016 1 96.94 157 ILE B CA 1
ATOM 2746 C C . ILE B 1 157 ? 10.453 13.727 16.719 1 96.94 157 ILE B C 1
ATOM 2748 O O . ILE B 1 157 ? 10.18 14.539 17.609 1 96.94 157 ILE B O 1
ATOM 2752 N N . GLU B 1 158 ? 10.703 14.133 15.438 1 95.06 158 GLU B N 1
ATOM 2753 C CA . GLU B 1 158 ? 10.906 15.531 15.07 1 95.06 158 GLU B CA 1
ATOM 2754 C C . GLU B 1 158 ? 9.859 16 14.07 1 95.06 158 GLU B C 1
ATOM 2756 O O . GLU B 1 158 ? 9.453 15.242 13.18 1 95.06 158 GLU B O 1
ATOM 2761 N N . VAL B 1 159 ? 9.57 17.266 14.039 1 92.94 159 VAL B N 1
ATOM 2762 C CA . VAL B 1 159 ? 8.523 17.875 13.234 1 92.94 159 VAL B CA 1
ATOM 2763 C C . VAL B 1 159 ? 8.875 17.766 11.75 1 92.94 159 VAL B C 1
ATOM 2765 O O . VAL B 1 159 ? 8 17.531 10.914 1 92.94 159 VAL B O 1
ATOM 2768 N N . GLY B 1 160 ? 10.117 17.859 11.398 1 93.31 160 GLY B N 1
ATOM 2769 C CA . GLY B 1 160 ? 10.523 17.844 10 1 93.31 160 GLY B CA 1
ATOM 2770 C C . GLY B 1 160 ? 10.531 16.453 9.406 1 93.31 160 GLY B C 1
ATOM 2771 O O . GLY B 1 160 ? 10.742 16.297 8.195 1 93.31 160 GLY B O 1
ATOM 2772 N N . ARG B 1 161 ? 10.367 15.414 10.258 1 95.38 161 ARG B N 1
ATOM 2773 C CA . ARG B 1 161 ? 10.336 14.008 9.867 1 95.38 161 ARG B CA 1
ATOM 2774 C C . ARG B 1 161 ? 9.133 13.297 10.492 1 95.38 161 ARG B C 1
ATOM 2776 O O . ARG B 1 161 ? 9.305 12.359 11.273 1 95.38 161 ARG B O 1
ATOM 2783 N N . ASN B 1 162 ? 7.996 13.773 10.008 1 96.06 162 ASN B N 1
ATOM 2784 C CA . ASN B 1 162 ? 6.812 13.297 10.719 1 96.06 162 ASN B CA 1
ATOM 2785 C C . ASN B 1 162 ? 5.977 12.359 9.844 1 96.06 162 ASN B C 1
ATOM 2787 O O . ASN B 1 162 ? 4.773 12.211 10.055 1 96.06 162 ASN B O 1
ATOM 2791 N N . ILE B 1 163 ? 6.41 11.758 8.773 1 97.25 163 ILE B N 1
ATOM 2792 C CA . ILE B 1 163 ? 6.246 10.516 8.031 1 97.25 163 ILE B CA 1
ATOM 2793 C C . ILE B 1 163 ? 4.953 10.57 7.215 1 97.25 163 ILE B C 1
ATOM 2795 O O . ILE B 1 163 ? 4.762 9.773 6.293 1 97.25 163 ILE B O 1
ATOM 2799 N N . ILE B 1 164 ? 3.971 11.5 7.598 1 98.44 164 ILE B N 1
ATOM 2800 C CA . ILE B 1 164 ? 2.672 11.305 6.965 1 98.44 164 ILE B CA 1
ATOM 2801 C C . ILE B 1 164 ? 1.974 12.648 6.781 1 98.44 164 ILE B C 1
ATOM 2803 O O . ILE B 1 164 ? 2.123 13.547 7.609 1 98.44 164 ILE B O 1
ATOM 2807 N N . HIS B 1 165 ? 1.324 12.844 5.668 1 98.31 165 HIS B N 1
ATOM 2808 C CA . HIS B 1 165 ? 0.437 13.961 5.355 1 98.31 165 HIS B CA 1
ATOM 2809 C C . HIS B 1 165 ? -1.019 13.508 5.305 1 98.31 165 HIS B C 1
ATOM 2811 O O . HIS B 1 165 ? -1.317 12.406 4.832 1 98.31 165 HIS B O 1
ATOM 2817 N N . GLY B 1 166 ? -1.938 14.289 5.75 1 98.44 166 GLY B N 1
ATOM 2818 C CA . GLY B 1 166 ? -3.369 14.062 5.621 1 98.44 166 GLY B CA 1
ATOM 2819 C C . GLY B 1 166 ? -4.164 15.344 5.441 1 98.44 166 GLY B C 1
ATOM 2820 O O . GLY B 1 166 ? -3.828 16.375 6.027 1 98.44 166 GLY B O 1
ATOM 2821 N N . SER B 1 167 ? -5.23 15.203 4.699 1 97.94 167 SER B N 1
ATOM 2822 C CA . SER B 1 167 ? -6.074 16.359 4.438 1 97.94 167 SER B CA 1
ATOM 2823 C C . SER B 1 167 ? -6.66 16.922 5.727 1 97.94 167 SER B C 1
ATOM 2825 O O . SER B 1 167 ? -6.973 16.172 6.652 1 97.94 167 SER B O 1
ATOM 2827 N N . ASP B 1 168 ? -6.902 18.234 5.738 1 95.44 168 ASP B N 1
ATOM 2828 C CA . ASP B 1 168 ? -7.375 18.859 6.973 1 95.44 168 ASP B CA 1
ATOM 2829 C C . ASP B 1 168 ? -8.844 19.266 6.855 1 95.44 168 ASP B C 1
ATOM 2831 O O . ASP B 1 168 ? -9.461 19.656 7.844 1 95.44 168 ASP B O 1
ATOM 2835 N N . SER B 1 169 ? -9.375 19.172 5.676 1 96.81 169 SER B N 1
ATOM 2836 C CA . SER B 1 169 ? -10.789 19.453 5.426 1 96.81 169 SER B CA 1
ATOM 2837 C C . SER B 1 169 ? -11.305 18.656 4.223 1 96.81 169 SER B C 1
ATOM 2839 O O . SER B 1 169 ? -10.516 18.172 3.41 1 96.81 169 SER B O 1
ATOM 2841 N N . VAL B 1 170 ? -12.594 18.531 4.172 1 97.5 170 VAL B N 1
ATOM 2842 C CA . VAL B 1 170 ? -13.195 17.844 3.041 1 97.5 170 VAL B CA 1
ATOM 2843 C C . VAL B 1 170 ? -12.867 18.578 1.744 1 97.5 170 VAL B C 1
ATOM 2845 O O . VAL B 1 170 ? -12.547 17.953 0.732 1 97.5 170 VAL B O 1
ATOM 2848 N N . ASP B 1 171 ? -12.867 19.906 1.807 1 97 171 ASP B N 1
ATOM 2849 C CA . ASP B 1 171 ? -12.531 20.719 0.634 1 97 171 ASP B CA 1
ATOM 2850 C C . ASP B 1 171 ? -11.094 20.469 0.187 1 97 171 ASP B C 1
ATOM 2852 O O . ASP B 1 171 ? -10.836 20.25 -0.999 1 97 171 ASP B O 1
ATOM 2856 N N . SER B 1 172 ? -10.164 20.469 1.035 1 96.88 172 SER B N 1
ATOM 2857 C CA . SER B 1 172 ? -8.766 20.219 0.699 1 96.88 172 SER B CA 1
ATOM 2858 C C . SER B 1 172 ? -8.562 18.781 0.223 1 96.88 172 SER B C 1
ATOM 2860 O O . SER B 1 172 ? -7.762 18.531 -0.676 1 96.88 172 SER B O 1
ATOM 2862 N N . ALA B 1 173 ? -9.297 17.891 0.86 1 98.25 173 ALA B N 1
ATOM 2863 C CA . ALA B 1 173 ? -9.211 16.5 0.435 1 98.25 173 ALA B CA 1
ATOM 2864 C C . ALA B 1 173 ? -9.609 16.344 -1.032 1 98.25 173 ALA B C 1
ATOM 2866 O O . ALA B 1 173 ? -8.898 15.695 -1.808 1 98.25 173 ALA B O 1
ATOM 2867 N N . ASN B 1 174 ? -10.688 16.938 -1.382 1 97.94 174 ASN B N 1
ATOM 2868 C CA . ASN B 1 174 ? -11.141 16.875 -2.766 1 97.94 174 ASN B CA 1
ATOM 2869 C C . ASN B 1 174 ? -10.109 17.453 -3.725 1 97.94 174 ASN B C 1
ATOM 2871 O O . ASN B 1 174 ? -9.828 16.875 -4.777 1 97.94 174 ASN B O 1
ATOM 2875 N N . LYS B 1 175 ? -9.578 18.562 -3.375 1 97.69 175 LYS B N 1
ATOM 2876 C CA . LYS B 1 175 ? -8.555 19.203 -4.195 1 97.69 175 LYS B CA 1
ATOM 2877 C C . LYS B 1 175 ? -7.32 18.312 -4.328 1 97.69 175 LYS B C 1
ATOM 2879 O O . LYS B 1 175 ? -6.812 18.109 -5.434 1 97.69 175 LYS B O 1
ATOM 2884 N N . GLU B 1 176 ? -6.852 17.812 -3.217 1 98.38 176 GLU B N 1
ATOM 2885 C CA . GLU B 1 176 ? -5.648 16.984 -3.203 1 98.38 176 GLU B CA 1
ATOM 2886 C C . GLU B 1 176 ? -5.867 15.68 -3.973 1 98.38 176 GLU B C 1
ATOM 2888 O O . GLU B 1 176 ? -5.012 15.273 -4.758 1 98.38 176 GLU B O 1
ATOM 2893 N N . ILE B 1 177 ? -6.992 15.055 -3.807 1 98.62 177 ILE B N 1
ATOM 2894 C CA . ILE B 1 177 ? -7.297 13.812 -4.508 1 98.62 177 ILE B CA 1
ATOM 2895 C C . ILE B 1 177 ? -7.305 14.062 -6.016 1 98.62 177 ILE B C 1
ATOM 2897 O O . ILE B 1 177 ? -6.742 13.281 -6.781 1 98.62 177 ILE B O 1
ATOM 2901 N N . SER B 1 178 ? -7.879 15.156 -6.434 1 98.38 178 SER B N 1
ATOM 2902 C CA . SER B 1 178 ? -7.957 15.477 -7.852 1 98.38 178 SER B CA 1
ATOM 2903 C C . SER B 1 178 ? -6.578 15.781 -8.43 1 98.38 178 SER B C 1
ATOM 2905 O O . SER B 1 178 ? -6.34 15.586 -9.617 1 98.38 178 SER B O 1
ATOM 2907 N N . LEU B 1 179 ? -5.727 16.281 -7.59 1 98.25 179 LEU B N 1
ATOM 2908 C CA . LEU B 1 179 ? -4.363 16.578 -8.016 1 98.25 179 LEU B CA 1
ATOM 2909 C C . LEU B 1 179 ? -3.543 15.312 -8.18 1 98.25 179 LEU B C 1
ATOM 2911 O O . LEU B 1 179 ? -2.76 15.195 -9.125 1 98.25 179 LEU B O 1
ATOM 2915 N N . TRP B 1 180 ? -3.725 14.297 -7.316 1 98.5 180 TRP B N 1
ATOM 2916 C CA . TRP B 1 180 ? -2.836 13.141 -7.211 1 98.5 180 TRP B CA 1
ATOM 2917 C C . TRP B 1 180 ? -3.383 11.961 -8.008 1 98.5 180 TRP B C 1
ATOM 2919 O O . TRP B 1 180 ? -2.625 11.078 -8.422 1 98.5 180 TRP B O 1
ATOM 2929 N N . PHE B 1 181 ? -4.668 11.93 -8.203 1 98.5 181 PHE B N 1
ATOM 2930 C CA . PHE B 1 181 ? -5.277 10.758 -8.828 1 98.5 181 PHE B CA 1
ATOM 2931 C C . PHE B 1 181 ? -6.223 11.172 -9.945 1 98.5 181 PHE B C 1
ATOM 2933 O O . PHE B 1 181 ? -6.945 12.164 -9.82 1 98.5 181 PHE B O 1
ATOM 2940 N N . LYS B 1 182 ? -6.207 10.391 -10.984 1 97.12 182 LYS B N 1
ATOM 2941 C CA . LYS B 1 182 ? -7.262 10.484 -11.992 1 97.12 182 LYS B CA 1
ATOM 2942 C C . LYS B 1 182 ? -8.539 9.797 -11.516 1 97.12 182 LYS B C 1
ATOM 2944 O O . LYS B 1 182 ? -8.484 8.875 -10.703 1 97.12 182 LYS B O 1
ATOM 2949 N N . PRO B 1 183 ? -9.664 10.219 -12.039 1 96.38 183 PRO B N 1
ATOM 2950 C CA . PRO B 1 183 ? -10.93 9.625 -11.602 1 96.38 183 PRO B CA 1
ATOM 2951 C C . PRO B 1 183 ? -10.953 8.102 -11.742 1 96.38 183 PRO B C 1
ATOM 2953 O O . PRO B 1 183 ? -11.5 7.406 -10.891 1 96.38 183 PRO B O 1
ATOM 2956 N N . GLU B 1 184 ? -10.266 7.551 -12.758 1 95 184 GLU B N 1
ATOM 2957 C CA . GLU B 1 184 ? -10.289 6.113 -13.016 1 95 184 GLU B CA 1
ATOM 2958 C C . GLU B 1 184 ? -9.453 5.355 -11.992 1 95 184 GLU B C 1
ATOM 2960 O O . GLU B 1 184 ? -9.531 4.129 -11.898 1 95 184 GLU B O 1
ATOM 2965 N N . GLU B 1 185 ? -8.609 6.098 -11.297 1 96.62 185 GLU B N 1
ATOM 2966 C CA . GLU B 1 185 ? -7.77 5.465 -10.289 1 96.62 185 GLU B CA 1
ATOM 2967 C C . GLU B 1 185 ? -8.516 5.297 -8.969 1 96.62 185 GLU B C 1
ATOM 2969 O O . GLU B 1 185 ? -8.055 4.598 -8.062 1 96.62 185 GLU B O 1
ATOM 2974 N N . LEU B 1 186 ? -9.641 5.988 -8.852 1 97.25 186 LEU B N 1
ATOM 2975 C CA . LEU B 1 186 ? -10.5 5.816 -7.691 1 97.25 186 LEU B CA 1
ATOM 2976 C C . LEU B 1 186 ? -11.461 4.645 -7.891 1 97.25 186 LEU B C 1
ATOM 2978 O O . LEU B 1 186 ? -12.406 4.738 -8.672 1 97.25 186 LEU B O 1
ATOM 2982 N N . VAL B 1 187 ? -11.273 3.629 -7.148 1 97 187 VAL B N 1
ATOM 2983 C CA . VAL B 1 187 ? -11.992 2.379 -7.379 1 97 187 VAL B CA 1
ATOM 2984 C C . VAL B 1 187 ? -13.266 2.35 -6.539 1 97 187 VAL B C 1
ATOM 2986 O O . VAL B 1 187 ? -13.25 2.715 -5.363 1 97 187 VAL B O 1
ATOM 2989 N N . SER B 1 188 ? -14.352 1.972 -7.219 1 94.12 188 SER B N 1
ATOM 2990 C CA . SER B 1 188 ? -15.617 1.761 -6.523 1 94.12 188 SER B CA 1
ATOM 2991 C C . SER B 1 188 ? -15.883 0.275 -6.305 1 94.12 188 SER B C 1
ATOM 2993 O O . SER B 1 188 ? -15.844 -0.514 -7.254 1 94.12 188 SER B O 1
ATOM 2995 N N . TYR B 1 189 ? -16.031 -0.114 -5.078 1 93.94 189 TYR B N 1
ATOM 2996 C CA . TYR B 1 189 ? -16.391 -1.481 -4.715 1 93.94 189 TYR B CA 1
ATOM 2997 C C . TYR B 1 189 ? -17.078 -1.521 -3.359 1 93.94 189 TYR B C 1
ATOM 2999 O O . TYR B 1 189 ? -16.969 -0.583 -2.566 1 93.94 189 TYR B O 1
ATOM 3007 N N . LYS B 1 190 ? -17.75 -2.6 -3.188 1 90.88 190 LYS B N 1
ATOM 3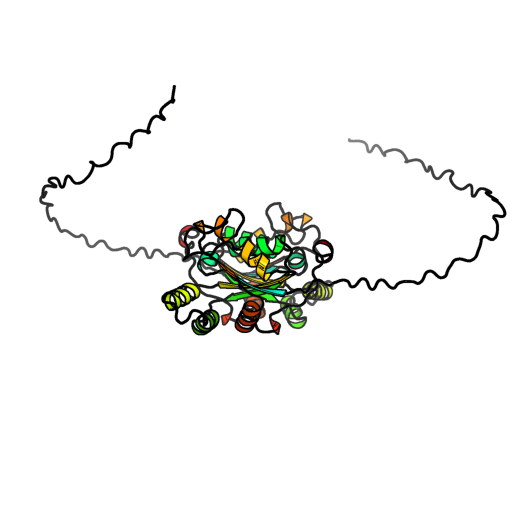008 C CA . LYS B 1 190 ? -18.438 -2.771 -1.914 1 90.88 190 LYS B CA 1
ATOM 3009 C C . LYS B 1 190 ? -17.609 -3.605 -0.945 1 90.88 190 LYS B C 1
ATOM 3011 O O . LYS B 1 190 ? -17.172 -4.707 -1.284 1 90.88 190 LYS B O 1
ATOM 3016 N N . SER B 1 191 ? -17.422 -3.008 0.26 1 90.44 191 SER B N 1
ATOM 3017 C CA . SER B 1 191 ? -16.766 -3.764 1.317 1 90.44 191 SER B CA 1
ATOM 3018 C C . SER B 1 191 ? -17.703 -4.809 1.919 1 90.44 191 SER B C 1
ATOM 3020 O O . SER B 1 191 ? -18.844 -4.508 2.25 1 90.44 191 SER B O 1
ATOM 3022 N N . CYS B 1 192 ? -17.172 -5.969 2.129 1 86.62 192 CYS B N 1
ATOM 3023 C CA . CYS B 1 192 ? -17.984 -7.035 2.697 1 86.62 192 CYS B CA 1
ATOM 3024 C C . CYS B 1 192 ? -18.25 -6.785 4.176 1 86.62 192 CYS B C 1
ATOM 3026 O O . CYS B 1 192 ? -19.188 -7.34 4.742 1 86.62 192 CYS B O 1
ATOM 3028 N N . ALA B 1 193 ? -17.391 -5.961 4.754 1 86.5 193 ALA B N 1
ATOM 3029 C CA . ALA B 1 193 ? -17.516 -5.703 6.188 1 86.5 193 ALA B CA 1
ATOM 3030 C C . ALA B 1 193 ? -18.391 -4.484 6.453 1 86.5 193 ALA B C 1
ATOM 3032 O O . ALA B 1 193 ? -18.641 -4.137 7.609 1 86.5 193 ALA B O 1
ATOM 3033 N N . GLN B 1 194 ? -18.859 -3.861 5.453 1 86.44 194 GLN B N 1
ATOM 3034 C CA . GLN B 1 194 ? -19.531 -2.578 5.594 1 86.44 194 GLN B CA 1
ATOM 3035 C C . GLN B 1 194 ? -20.672 -2.67 6.605 1 86.44 194 GLN B C 1
ATOM 3037 O O . GLN B 1 194 ? -20.844 -1.783 7.445 1 86.44 194 GLN B O 1
ATOM 3042 N N . SER B 1 195 ? -21.438 -3.805 6.586 1 85.06 195 SER B N 1
ATOM 3043 C CA . SER B 1 195 ? -22.609 -3.914 7.43 1 85.06 195 SER B CA 1
ATOM 3044 C C . SER B 1 195 ? -22.234 -4.203 8.883 1 85.06 195 SER B C 1
ATOM 3046 O O . SER B 1 195 ? -23.062 -4.062 9.781 1 85.06 195 SER B O 1
ATOM 3048 N N . TRP B 1 196 ? -21.031 -4.609 9.102 1 85.25 196 TRP B N 1
ATOM 3049 C CA . TRP B 1 196 ? -20.562 -4.852 10.469 1 85.25 196 TRP B CA 1
ATOM 3050 C C . TRP B 1 196 ? -19.922 -3.6 11.055 1 85.25 196 TRP B C 1
ATOM 3052 O O . TRP B 1 196 ? -19.688 -3.527 12.266 1 85.25 196 TRP B O 1
ATOM 3062 N N . ILE B 1 197 ? -19.594 -2.639 10.211 1 84.69 197 ILE B N 1
ATOM 3063 C CA . ILE B 1 197 ? -18.875 -1.443 10.633 1 84.69 197 ILE B CA 1
ATOM 3064 C C . ILE B 1 197 ? -19.844 -0.267 10.734 1 84.69 197 ILE B C 1
ATOM 3066 O O . ILE B 1 197 ? -19.719 0.569 11.633 1 84.69 197 ILE B O 1
ATOM 3070 N N . TYR B 1 198 ? -20.734 -0.184 9.852 1 82.31 198 TYR B N 1
ATOM 3071 C CA . TYR B 1 198 ? -21.672 0.926 9.805 1 82.31 198 TYR B CA 1
ATOM 3072 C C . TYR B 1 198 ? -23.094 0.442 10.055 1 82.31 198 TYR B C 1
ATOM 3074 O O . TYR B 1 198 ? -23.469 -0.662 9.641 1 82.31 198 TYR B O 1
ATOM 3082 N N . GLU B 1 199 ? -23.953 1.394 10.711 1 78.31 199 GLU B N 1
ATOM 3083 C CA . GLU B 1 199 ? -25.344 1.081 10.992 1 78.31 199 GLU B CA 1
ATOM 3084 C C . GLU B 1 199 ? -26.25 1.496 9.828 1 78.31 199 GLU B C 1
ATOM 3086 O O . GLU B 1 199 ? -25.969 2.486 9.148 1 78.31 199 GLU B O 1
#

Secondary structure (DSSP, 8-state):
----------------TT--------------------------------EEEEEEEE-HHHHHTT-HHHHHHHHHHHTPEEEEEEEE---HHHHHHHTGGGTTSTTHHHHHHHHTSS-EEEEEEEEETHHHHHHHHH--SSGGGSPBTBHHHHH-SSGGG--EEE-SSHHHHHHHHHHH--GGGS-----TTHHHH--/--------------------------------------------------EEEEEEEE-HHHHHTT-HHHHHHHHHHHT-EEEEEEEE---HHHHHHHTGGGTTSTTHHHHHHHHTSS-EEEEEEEEETHHHHHHHHH--SSGGGPPBTBHHHHH-SSGGG--EEE-SSHHHHHHHHHHH--GGGS-----TTHHHH--

Foldseek 3Di:
DDDDPPDDDDDPPVDDDDDPDDDPDDDDDDDDDPPDPPPPCPVVVVVVQDKFKKKKKFAFLCVVVVCVVVVVVVCVVLPWDWFFKDKDQDDLVLLCQLCVVCVVPPCSVVLSCRRNVHIMMMTMIMDRCCQVVVDLLQADLALVRGDPRHQQVPPHHGNSNSGMDMDNDSVSRVVSCVSPDDPVRGHDDDDPCCVVNDD/DDPDDDDDDDDDDDDDDDDPDDPDDPDPDCPPPPPPPPCPCPVCVVCVQPKFKKKKKFAFLCVVVVCVVVVVVVCVVLPWDWFFKDKDQDDLVLLCQLCVVCVPPPCSVVLSCRRNVDIMMMTMIMDRCCQVVVDLLQADLACVRGDPRHQQVPPHHGNSNSGMDMDNDSVSRVVSCVSPDDPVRGHDDDDPCCVVNGD

Sequence (398 aa):
MCASSAPPPQPRLYELCGDASLFRSPRLASASSDPLHRSSSSSVRTMAAKTERTFIAIKPDGVQRGLIGDIIKRFEQKGFRLVALKFLQASEDLLKQHYIDLKDRPFYPGLVKYMGSGPVAAMVWEGLNVVKTGRVMLGETNPADSKPGTIRGDFCIEVGRNIIHGSDSVDSANKEISLWFKPEELVSYKSCAQSWIYEMCASSAPPPQPRLYELCGDASLFRSPRLASASSDPLHRSSSSSVRTMAAKTERTFIAIKPDGVQRGLIGDIIKRFEQKGFRLVALKFLQASEDLLKQHYIDLKDRPFYPGLVKYMGSGPVAAMVWEGLNVVKTGRVMLGETNPADSKPGTIRGDFCIEVGRNIIHGSDSVDSANKEISLWFKPEELVSYKSCAQSWIYE